Protein AF-A0AAN6GJP5-F1 (afdb_monomer)

Organism: NCBI:txid155126

Structure (mmCIF, N/CA/C/O backbone):
data_AF-A0AAN6GJP5-F1
#
_entry.id   AF-A0AAN6GJP5-F1
#
loop_
_atom_site.group_PDB
_atom_site.id
_atom_site.type_symbol
_atom_site.label_atom_id
_atom_site.label_alt_id
_atom_site.label_comp_id
_atom_site.label_asym_id
_atom_site.label_entity_id
_atom_site.label_seq_id
_atom_site.pdbx_PDB_ins_code
_atom_site.Cartn_x
_atom_site.Cartn_y
_atom_site.Cartn_z
_atom_site.occupancy
_atom_site.B_iso_or_equiv
_atom_site.auth_seq_id
_atom_site.auth_comp_id
_atom_site.auth_asym_id
_atom_site.auth_atom_id
_atom_site.pdbx_PDB_model_num
ATOM 1 N N . MET A 1 1 ? -18.234 -18.655 6.165 1.00 59.72 1 MET A N 1
ATOM 2 C CA . MET A 1 1 ? -17.112 -17.689 6.191 1.00 59.72 1 MET A CA 1
ATOM 3 C C . MET A 1 1 ? -15.738 -18.372 6.176 1.00 59.72 1 MET A C 1
ATOM 5 O O . MET A 1 1 ? -14.953 -17.974 5.324 1.00 59.72 1 MET A O 1
ATOM 9 N N . PRO A 1 2 ? -15.457 -19.417 6.988 1.00 78.31 2 PRO A N 1
ATOM 10 C CA . PRO A 1 2 ? -14.185 -20.152 6.904 1.00 78.31 2 PRO A CA 1
ATOM 11 C C . PRO A 1 2 ? -13.928 -20.758 5.517 1.00 78.31 2 PRO A C 1
ATOM 13 O O . PRO A 1 2 ? -12.847 -20.591 4.977 1.00 78.31 2 PRO A O 1
ATOM 16 N N . ALA A 1 3 ? -14.951 -21.348 4.884 1.00 90.81 3 ALA A N 1
ATOM 17 C CA . ALA A 1 3 ? -14.815 -21.994 3.573 1.00 90.81 3 ALA A CA 1
ATOM 18 C C . ALA A 1 3 ? -14.343 -21.054 2.445 1.00 90.81 3 ALA A C 1
ATOM 20 O O . ALA A 1 3 ? -13.466 -21.427 1.681 1.00 90.81 3 ALA A O 1
ATOM 21 N N . LYS A 1 4 ? -14.870 -19.819 2.364 1.00 93.38 4 LYS A N 1
ATOM 22 C CA . LYS A 1 4 ? -14.433 -18.838 1.350 1.00 93.38 4 LYS A CA 1
ATOM 23 C C . LYS A 1 4 ? -12.980 -18.411 1.560 1.00 93.38 4 LYS A C 1
ATOM 25 O O . LYS A 1 4 ? -12.259 -18.208 0.596 1.00 93.38 4 LYS A O 1
ATOM 30 N N . LEU A 1 5 ? -12.572 -18.261 2.822 1.00 92.94 5 LEU A N 1
ATOM 31 C CA . LEU A 1 5 ? -11.197 -17.902 3.156 1.00 92.94 5 LEU A CA 1
ATOM 32 C C . LEU A 1 5 ? -10.238 -19.049 2.817 1.00 92.94 5 LEU A C 1
ATOM 34 O O . LEU A 1 5 ? -9.189 -18.800 2.241 1.00 92.94 5 LEU A O 1
ATOM 38 N N . LEU A 1 6 ? -10.616 -20.292 3.128 1.00 94.00 6 LEU A N 1
ATOM 39 C CA . LEU A 1 6 ? -9.850 -21.480 2.750 1.00 94.00 6 LEU A CA 1
ATOM 40 C C . LEU A 1 6 ? -9.695 -21.584 1.230 1.00 94.00 6 LEU A C 1
ATOM 42 O O . LEU A 1 6 ? -8.564 -21.679 0.774 1.00 94.00 6 LEU A O 1
ATOM 46 N N . ALA A 1 7 ? -10.793 -21.442 0.479 1.00 95.81 7 ALA A N 1
ATOM 47 C CA . ALA A 1 7 ? -10.771 -21.453 -0.983 1.00 95.81 7 ALA A CA 1
ATOM 48 C C . ALA A 1 7 ? -9.830 -20.381 -1.557 1.00 95.81 7 ALA A C 1
ATOM 50 O O . ALA A 1 7 ? -8.985 -20.699 -2.379 1.00 95.81 7 ALA A O 1
ATOM 51 N N . LEU A 1 8 ? -9.866 -19.144 -1.042 1.00 95.69 8 LEU A N 1
ATOM 52 C CA . LEU A 1 8 ? -8.920 -18.102 -1.463 1.00 95.69 8 LEU A CA 1
ATOM 53 C C . LEU A 1 8 ? -7.455 -18.518 -1.244 1.00 95.69 8 LEU A C 1
ATOM 55 O O . LEU A 1 8 ? -6.590 -18.239 -2.069 1.00 95.69 8 LEU A O 1
ATOM 59 N N . PHE A 1 9 ? -7.145 -19.155 -0.115 1.00 95.88 9 PHE A N 1
ATOM 60 C CA . PHE A 1 9 ? -5.789 -19.638 0.139 1.00 95.88 9 PHE A CA 1
ATOM 61 C C . PHE A 1 9 ? -5.425 -20.857 -0.708 1.00 95.88 9 PHE A C 1
ATOM 63 O O . PHE A 1 9 ? -4.245 -21.044 -0.997 1.00 95.88 9 PHE A O 1
ATOM 70 N N . ASP A 1 10 ? -6.399 -21.672 -1.106 1.00 95.94 10 ASP A N 1
ATOM 71 C CA . ASP A 1 10 ? -6.203 -22.717 -2.107 1.00 95.94 10 ASP A CA 1
ATOM 72 C C . ASP A 1 10 ? -5.834 -22.079 -3.455 1.00 95.94 10 ASP A C 1
ATOM 74 O O . ASP A 1 10 ? -4.791 -22.429 -4.004 1.00 95.94 10 ASP A O 1
ATOM 78 N N . ASP A 1 11 ? -6.577 -21.060 -3.898 1.00 96.25 11 ASP A N 1
ATOM 79 C CA . ASP A 1 11 ? -6.337 -20.331 -5.151 1.00 96.25 11 ASP A CA 1
ATOM 80 C C . ASP A 1 11 ? -4.965 -19.633 -5.170 1.00 96.25 11 ASP A C 1
ATOM 82 O O . ASP A 1 11 ? -4.231 -19.705 -6.155 1.00 96.25 11 ASP A O 1
ATOM 86 N N . ILE A 1 12 ? -4.566 -18.986 -4.066 1.00 95.38 12 ILE A N 1
ATOM 87 C CA . ILE A 1 12 ? -3.240 -18.353 -3.939 1.00 95.38 12 ILE A CA 1
ATOM 88 C C . ILE A 1 12 ? -2.124 -19.399 -4.070 1.00 95.38 12 ILE A C 1
ATOM 90 O O . ILE A 1 12 ? -1.109 -19.145 -4.722 1.00 95.38 12 ILE A O 1
ATOM 94 N N . PHE A 1 13 ? -2.283 -20.569 -3.447 1.00 95.94 13 PHE A N 1
ATOM 95 C CA . PHE A 1 13 ? -1.280 -21.635 -3.508 1.00 95.94 13 PHE A CA 1
ATOM 96 C C . PHE A 1 13 ? -1.244 -22.323 -4.867 1.00 95.94 13 PHE A C 1
ATOM 98 O O . PHE A 1 13 ? -0.153 -22.595 -5.364 1.00 95.94 13 PHE A O 1
ATOM 105 N N . GLN A 1 14 ? -2.402 -22.529 -5.487 1.00 94.75 14 GLN A N 1
ATOM 106 C CA . GLN A 1 14 ? -2.499 -23.006 -6.859 1.00 94.75 14 GLN A CA 1
ATOM 107 C C . GLN A 1 14 ? -1.794 -22.040 -7.818 1.00 94.75 14 GLN A C 1
ATOM 109 O O . GLN A 1 14 ? -0.957 -22.465 -8.606 1.00 94.75 14 GLN A O 1
ATOM 114 N N . PHE A 1 15 ? -2.017 -20.730 -7.681 1.00 94.12 15 PHE A N 1
ATOM 115 C CA . PHE A 1 15 ? -1.326 -19.724 -8.490 1.00 94.12 15 PHE A CA 1
ATOM 116 C C . PHE A 1 15 ? 0.202 -19.776 -8.317 1.00 94.12 15 PHE A C 1
ATOM 118 O O . PHE A 1 15 ? 0.951 -19.632 -9.284 1.00 94.12 15 PHE A O 1
ATOM 125 N N . MET A 1 16 ? 0.693 -19.996 -7.091 1.00 93.75 16 MET A N 1
ATOM 126 C CA . MET A 1 16 ? 2.130 -20.158 -6.842 1.00 93.75 16 MET A CA 1
ATOM 127 C C . MET A 1 16 ? 2.727 -21.401 -7.510 1.00 93.75 16 MET A C 1
ATOM 129 O O . MET A 1 16 ? 3.896 -21.347 -7.899 1.00 93.75 16 MET A O 1
ATOM 133 N N . ASP A 1 17 ? 1.954 -22.480 -7.622 1.00 92.44 17 ASP A N 1
ATOM 134 C CA . ASP A 1 17 ? 2.351 -23.739 -8.260 1.00 92.44 17 ASP A CA 1
ATOM 135 C C . ASP A 1 17 ? 2.314 -23.646 -9.794 1.00 92.44 17 ASP A C 1
ATOM 137 O O . ASP A 1 17 ? 3.251 -24.068 -10.469 1.00 92.44 17 ASP A O 1
ATOM 141 N N . GLU A 1 18 ? 1.284 -23.001 -10.349 1.00 89.88 18 GLU A N 1
ATOM 142 C CA . GLU A 1 18 ? 1.106 -22.795 -11.793 1.00 89.88 18 GLU A CA 1
ATOM 143 C C . GLU A 1 18 ? 2.075 -21.748 -12.370 1.00 89.88 18 GLU A C 1
ATOM 145 O O . GLU A 1 18 ? 2.460 -21.810 -13.542 1.00 89.88 18 GLU A O 1
ATOM 150 N N . HIS A 1 19 ? 2.516 -20.787 -11.549 1.00 89.38 19 HIS A N 1
ATOM 151 C CA . HIS A 1 19 ? 3.366 -19.675 -11.982 1.00 89.38 19 HIS A CA 1
ATOM 152 C C . HIS A 1 19 ? 4.669 -19.527 -11.181 1.00 89.38 19 HIS A C 1
ATOM 154 O O . HIS A 1 19 ? 5.009 -18.424 -10.731 1.00 89.38 19 HIS A O 1
ATOM 160 N N . PRO A 1 20 ? 5.492 -20.581 -11.064 1.00 88.44 20 PRO A N 1
ATOM 161 C CA . PRO A 1 20 ? 6.564 -20.612 -10.081 1.00 88.44 20 PRO A CA 1
ATOM 162 C C . PRO A 1 20 ? 7.721 -19.663 -10.416 1.00 88.44 20 PRO A C 1
ATOM 164 O O . PRO A 1 20 ? 8.438 -19.183 -9.537 1.00 88.44 20 PRO A O 1
ATOM 167 N N . ALA A 1 21 ? 7.913 -19.344 -11.699 1.00 82.75 21 ALA A N 1
ATOM 168 C CA . ALA A 1 21 ? 8.856 -18.312 -12.119 1.00 82.75 21 ALA A CA 1
ATOM 169 C C . ALA A 1 21 ? 8.413 -16.915 -11.654 1.00 82.75 21 ALA A C 1
ATOM 171 O O . ALA A 1 21 ? 9.253 -16.124 -11.226 1.00 82.75 21 ALA A O 1
ATOM 172 N N . LEU A 1 22 ? 7.112 -16.618 -11.713 1.00 80.75 22 LEU A N 1
ATOM 173 C CA . LEU A 1 22 ? 6.555 -15.296 -11.405 1.00 80.75 22 LEU A CA 1
ATOM 174 C C . LEU A 1 22 ? 6.496 -15.038 -9.899 1.00 80.75 22 LEU A C 1
ATOM 176 O O . LEU A 1 22 ? 6.714 -13.914 -9.453 1.00 80.75 22 LEU A O 1
ATOM 180 N N . THR A 1 23 ? 6.246 -16.083 -9.115 1.00 86.88 23 THR A N 1
ATOM 181 C CA . THR A 1 23 ? 6.128 -16.017 -7.652 1.00 86.88 23 THR A CA 1
ATOM 182 C C . THR A 1 23 ? 7.463 -16.226 -6.936 1.00 86.88 23 THR A C 1
ATOM 184 O O . THR A 1 23 ? 7.602 -15.877 -5.764 1.00 86.88 23 THR A O 1
ATOM 187 N N . GLY A 1 24 ? 8.489 -16.704 -7.650 1.00 87.06 24 GLY A N 1
ATOM 188 C CA . GLY A 1 24 ? 9.811 -16.991 -7.087 1.00 87.06 24 GLY A CA 1
ATOM 189 C C . GLY A 1 24 ? 9.894 -18.353 -6.396 1.00 87.06 24 GLY A C 1
ATOM 190 O O . GLY A 1 24 ? 10.769 -18.555 -5.561 1.00 87.06 24 GLY A O 1
ATOM 191 N N . THR A 1 25 ? 9.004 -19.283 -6.742 1.00 90.06 25 THR A N 1
ATOM 192 C CA . THR A 1 25 ? 8.899 -20.627 -6.154 1.00 90.06 25 THR A CA 1
ATOM 193 C C . THR A 1 25 ? 9.486 -21.726 -7.045 1.00 90.06 25 THR A C 1
ATOM 195 O O . THR A 1 25 ? 9.475 -22.885 -6.658 1.00 90.06 25 THR A O 1
ATOM 198 N N . THR A 1 26 ? 10.108 -21.400 -8.192 1.00 88.19 26 THR A N 1
ATOM 199 C CA . THR A 1 26 ? 10.718 -22.390 -9.123 1.00 88.19 26 THR A CA 1
ATOM 200 C C . THR A 1 26 ? 11.633 -23.411 -8.449 1.00 88.19 26 THR A C 1
ATOM 202 O O . THR A 1 26 ? 11.820 -24.511 -8.956 1.00 88.19 26 THR A O 1
ATOM 205 N N . ARG A 1 27 ? 12.263 -23.028 -7.338 1.00 85.94 27 ARG A N 1
ATOM 206 C CA . ARG A 1 27 ? 13.259 -23.842 -6.626 1.00 85.94 27 ARG A CA 1
ATOM 207 C C . ARG A 1 27 ? 12.909 -24.005 -5.149 1.00 85.94 27 ARG A C 1
ATOM 209 O O . ARG A 1 27 ? 13.758 -24.420 -4.369 1.00 85.94 27 ARG A O 1
ATOM 216 N N . ILE A 1 28 ? 11.691 -23.623 -4.764 1.00 87.12 28 ILE A N 1
ATOM 217 C CA . ILE A 1 28 ? 11.221 -23.654 -3.386 1.00 87.12 28 ILE A CA 1
ATOM 218 C C . ILE A 1 28 ? 9.914 -24.431 -3.367 1.00 87.12 28 ILE A C 1
ATOM 220 O O . ILE A 1 28 ? 8.922 -24.001 -3.947 1.00 87.12 28 ILE A O 1
ATOM 224 N N . GLN A 1 29 ? 9.915 -25.568 -2.680 1.00 86.75 29 GLN A N 1
ATOM 225 C CA . GLN A 1 29 ? 8.700 -26.344 -2.488 1.00 86.75 29 GLN A CA 1
ATOM 226 C C . GLN A 1 29 ? 7.741 -25.589 -1.560 1.00 86.75 29 GLN A C 1
ATOM 228 O O . GLN A 1 29 ? 8.137 -25.130 -0.487 1.00 86.75 29 GLN A O 1
ATOM 233 N N . LEU A 1 30 ? 6.479 -25.467 -1.974 1.00 91.25 30 LEU A N 1
ATOM 234 C CA . LEU A 1 30 ? 5.422 -24.889 -1.148 1.00 91.25 30 LEU A CA 1
ATOM 235 C C . LEU A 1 30 ? 5.135 -25.821 0.033 1.00 91.25 30 LEU A C 1
ATOM 237 O O . LEU A 1 30 ? 4.726 -26.965 -0.166 1.00 91.25 30 LEU A O 1
ATOM 241 N N . SER A 1 31 ? 5.354 -25.344 1.258 1.00 92.75 31 SER A N 1
ATOM 242 C CA . SER A 1 31 ? 5.124 -26.152 2.456 1.00 92.75 31 SER A CA 1
ATOM 243 C C . SER A 1 31 ? 3.675 -26.026 2.958 1.00 92.75 31 SER A C 1
ATOM 245 O O . SER A 1 31 ? 3.106 -24.925 2.948 1.00 92.75 31 SER A O 1
ATOM 247 N N . PRO A 1 32 ? 3.046 -27.118 3.434 1.00 93.62 32 PRO A N 1
ATOM 248 C CA . PRO A 1 32 ? 1.751 -27.048 4.113 1.00 93.62 32 PRO A CA 1
ATOM 249 C C . PRO A 1 32 ? 1.775 -26.121 5.337 1.00 93.62 32 PRO A C 1
ATOM 251 O O . PRO A 1 32 ? 0.792 -25.436 5.621 1.00 93.62 32 PRO A O 1
ATOM 254 N N . GLU A 1 33 ? 2.912 -26.044 6.032 1.00 94.62 33 GLU A N 1
ATOM 255 C CA . GLU A 1 33 ? 3.121 -25.170 7.187 1.00 94.62 33 GLU A CA 1
ATOM 256 C C . GLU A 1 33 ? 3.047 -23.690 6.802 1.00 94.62 33 GLU A C 1
ATOM 258 O O . GLU A 1 33 ? 2.526 -22.881 7.573 1.00 94.62 33 GLU A O 1
ATOM 263 N N . LEU A 1 34 ? 3.518 -23.320 5.605 1.00 94.75 34 LEU A N 1
ATOM 264 C CA . LEU A 1 34 ? 3.405 -21.955 5.096 1.00 94.75 34 LEU A CA 1
ATOM 265 C C . LEU A 1 34 ? 1.939 -21.581 4.914 1.00 94.75 34 LEU A C 1
ATOM 267 O O . LEU A 1 34 ? 1.503 -20.533 5.393 1.00 94.75 34 LEU A O 1
ATOM 271 N N . LYS A 1 35 ? 1.170 -22.466 4.273 1.00 94.38 35 LYS A N 1
ATOM 272 C CA . LYS A 1 35 ? -0.266 -22.272 4.065 1.00 94.38 35 LYS A CA 1
ATOM 273 C C . LYS A 1 35 ? -0.992 -22.117 5.391 1.00 94.38 35 LYS A C 1
ATOM 275 O O . LYS A 1 35 ? -1.716 -21.141 5.574 1.00 94.38 35 LYS A O 1
ATOM 280 N N . ALA A 1 36 ? -0.731 -23.023 6.332 1.00 93.12 36 ALA A N 1
ATOM 281 C CA . ALA A 1 36 ? -1.318 -22.992 7.663 1.00 93.12 36 ALA A CA 1
ATOM 282 C C . ALA A 1 36 ? -0.950 -21.711 8.431 1.00 93.12 36 ALA A C 1
ATOM 284 O O . ALA A 1 36 ? -1.814 -21.114 9.068 1.00 93.12 36 ALA A O 1
ATOM 285 N N . SER A 1 37 ? 0.301 -21.246 8.341 1.00 92.12 37 SER A N 1
ATOM 286 C CA . SER A 1 37 ? 0.759 -20.015 8.999 1.00 92.12 37 SER A CA 1
ATOM 287 C C . SER A 1 37 ? 0.071 -18.770 8.433 1.00 92.12 37 SER A C 1
ATOM 289 O O . SER A 1 37 ? -0.484 -17.972 9.194 1.00 92.12 37 SER A O 1
ATOM 291 N N . ILE A 1 38 ? 0.041 -18.622 7.100 1.00 92.81 38 ILE A N 1
ATOM 292 C CA . ILE A 1 38 ? -0.626 -17.493 6.435 1.00 92.81 38 ILE A CA 1
ATOM 293 C C . ILE A 1 38 ? -2.132 -17.516 6.743 1.00 92.81 38 ILE A C 1
ATOM 295 O O . ILE A 1 38 ? -2.700 -16.483 7.098 1.00 92.81 38 ILE A O 1
ATOM 299 N N . GLN A 1 39 ? -2.768 -18.690 6.688 1.00 92.50 39 GLN A N 1
ATOM 300 C CA . GLN A 1 39 ? -4.176 -18.867 7.051 1.00 92.50 39 GLN A CA 1
ATOM 301 C C . GLN A 1 39 ? -4.449 -18.487 8.509 1.00 92.50 39 GLN A C 1
ATOM 303 O O . GLN A 1 39 ? -5.405 -17.761 8.789 1.00 92.50 39 GLN A O 1
ATOM 308 N N . ALA A 1 40 ? -3.613 -18.945 9.443 1.00 89.94 40 ALA A N 1
ATOM 309 C CA . ALA A 1 40 ? -3.797 -18.710 10.869 1.00 89.94 40 ALA A CA 1
ATOM 310 C C . ALA A 1 40 ? -3.763 -17.216 11.213 1.00 89.94 40 ALA A C 1
ATOM 312 O O . ALA A 1 40 ? -4.643 -16.741 11.927 1.00 89.94 40 ALA A O 1
ATOM 313 N N . GLN A 1 41 ? -2.802 -16.460 10.671 1.00 91.38 41 GLN A N 1
ATOM 314 C CA . GLN A 1 41 ? -2.712 -15.018 10.934 1.00 91.38 41 GLN A CA 1
ATOM 315 C C . GLN A 1 41 ? -3.752 -14.187 10.170 1.00 91.38 41 GLN A C 1
ATOM 317 O O . GLN A 1 41 ? -4.123 -13.113 10.631 1.00 91.38 41 GLN A O 1
ATOM 322 N N . ALA A 1 42 ? -4.255 -14.675 9.034 1.00 91.94 42 ALA A N 1
ATOM 323 C CA . ALA A 1 42 ? -5.324 -14.019 8.279 1.00 91.94 42 ALA A CA 1
ATOM 324 C C . ALA A 1 42 ? -6.727 -14.287 8.854 1.00 91.94 42 ALA A C 1
ATOM 326 O O . ALA A 1 42 ? -7.708 -13.639 8.474 1.00 91.94 42 ALA A O 1
ATOM 327 N N . THR A 1 43 ? -6.846 -15.258 9.762 1.00 84.00 43 THR A N 1
ATOM 328 C CA . THR A 1 43 ? -8.119 -15.627 10.381 1.00 84.00 43 THR A CA 1
ATOM 329 C C . THR A 1 43 ? -8.558 -14.582 11.411 1.00 84.00 43 THR A C 1
ATOM 331 O O . THR A 1 43 ? -7.758 -13.922 12.070 1.00 84.00 43 THR A O 1
ATOM 334 N N . ARG A 1 44 ? -9.876 -14.385 11.504 1.00 68.94 44 ARG A N 1
ATOM 335 C CA . ARG A 1 44 ? -10.496 -13.229 12.154 1.00 68.94 44 ARG A CA 1
ATOM 336 C C . ARG A 1 44 ? -10.463 -13.287 13.677 1.00 68.94 44 ARG A C 1
ATOM 338 O O . ARG A 1 44 ? -10.983 -14.232 14.262 1.00 68.94 44 ARG A O 1
ATOM 345 N N . ALA A 1 45 ? -10.068 -12.177 14.291 1.00 75.12 45 ALA A N 1
ATOM 346 C CA . ALA A 1 45 ? -10.666 -11.739 15.546 1.00 75.12 45 ALA A CA 1
ATOM 347 C C . ALA A 1 45 ? -11.945 -10.959 15.210 1.00 75.12 45 ALA A C 1
ATOM 349 O O . ALA A 1 45 ? -11.890 -9.960 14.488 1.00 75.12 45 ALA A O 1
ATOM 350 N N . MET A 1 46 ? -13.102 -11.438 15.668 1.00 84.44 46 MET A N 1
ATOM 351 C CA . MET A 1 46 ? -14.384 -10.766 15.440 1.00 84.44 46 MET A CA 1
ATOM 352 C C . MET A 1 46 ? -14.924 -10.192 16.741 1.00 84.44 46 MET A C 1
ATOM 354 O O . MET A 1 46 ? -14.851 -10.828 17.788 1.00 84.44 46 MET A O 1
ATOM 358 N N . MET A 1 47 ? -15.528 -9.017 16.638 1.00 82.81 47 MET A N 1
ATOM 359 C CA . MET A 1 47 ? -16.330 -8.396 17.680 1.00 82.81 47 MET A CA 1
ATOM 360 C C . MET A 1 47 ? -17.717 -8.163 17.094 1.00 82.81 47 MET A C 1
ATOM 362 O O . MET A 1 47 ? -17.831 -7.559 16.029 1.00 82.81 47 MET A O 1
ATOM 366 N N . SER A 1 48 ? -18.751 -8.733 17.714 1.00 84.44 48 SER A N 1
ATOM 367 C CA . SER A 1 48 ? -20.142 -8.627 17.238 1.00 84.44 48 SER A CA 1
ATOM 368 C C . SER A 1 48 ? -20.298 -8.991 15.751 1.00 84.44 48 SER A C 1
ATOM 370 O O . SER A 1 48 ? -20.941 -8.297 14.968 1.00 84.44 48 SER A O 1
ATOM 372 N N . GLY A 1 49 ? -19.616 -10.067 15.331 1.00 86.06 49 GLY A N 1
ATOM 373 C CA . GLY A 1 49 ? -19.608 -10.559 13.946 1.00 86.06 49 GLY A CA 1
ATOM 374 C C . GLY A 1 49 ? -18.797 -9.722 12.943 1.00 86.06 49 GLY A C 1
ATOM 375 O O . GLY A 1 49 ? -18.712 -10.095 11.773 1.00 86.06 49 GLY A O 1
ATOM 376 N N . LYS A 1 50 ? -18.171 -8.620 13.374 1.00 87.94 50 LYS A N 1
ATOM 377 C CA . LYS A 1 50 ? -17.422 -7.683 12.525 1.00 87.94 50 LYS A CA 1
ATOM 378 C C . LYS A 1 50 ? -15.923 -7.738 12.842 1.00 87.94 50 LYS A C 1
ATOM 380 O O . LYS A 1 50 ? -15.514 -7.923 13.986 1.00 87.94 50 LYS A O 1
ATOM 385 N N . VAL A 1 51 ? -15.083 -7.561 11.824 1.00 92.44 51 VAL A N 1
ATOM 386 C CA . VAL A 1 51 ? -13.636 -7.356 12.004 1.00 92.44 51 VAL A CA 1
ATOM 387 C C . VAL A 1 51 ? -13.397 -5.860 12.133 1.00 92.44 51 VAL A C 1
ATOM 389 O O . VAL A 1 51 ? -13.655 -5.115 11.190 1.00 92.44 51 VAL A O 1
ATOM 392 N N . LEU A 1 52 ? -12.924 -5.405 13.291 1.00 93.62 52 LEU A N 1
ATOM 393 C CA . LEU A 1 52 ? -12.713 -3.976 13.526 1.00 93.62 52 LEU A CA 1
ATOM 394 C C . LEU A 1 52 ? -11.466 -3.449 12.818 1.00 93.62 52 LEU A C 1
ATOM 396 O O . LEU A 1 52 ? -11.565 -2.510 12.033 1.00 93.62 52 LEU A O 1
ATOM 400 N N . LEU A 1 53 ? -10.314 -4.069 13.074 1.00 95.06 53 LEU A N 1
ATOM 401 C CA . LEU A 1 53 ? -9.018 -3.636 12.562 1.00 95.06 53 LEU A CA 1
ATOM 402 C C . LEU A 1 53 ? -8.258 -4.825 11.974 1.00 95.06 53 LEU A C 1
ATOM 404 O O . LEU A 1 53 ? -8.005 -5.801 12.675 1.00 95.06 53 LEU A O 1
ATOM 408 N N . ALA A 1 54 ? -7.861 -4.713 10.709 1.00 96.00 54 ALA A N 1
ATOM 409 C CA . ALA A 1 54 ? -6.925 -5.623 10.056 1.00 96.00 54 ALA A CA 1
ATOM 410 C C . ALA A 1 54 ? -5.617 -4.898 9.703 1.00 96.00 54 ALA A C 1
ATOM 412 O O . ALA A 1 54 ? -5.593 -3.680 9.505 1.00 96.00 54 ALA A O 1
ATOM 413 N N . LEU A 1 55 ? -4.522 -5.648 9.608 1.00 95.94 55 LEU A N 1
ATOM 414 C CA . LEU A 1 55 ? -3.212 -5.134 9.223 1.00 95.94 55 LEU A CA 1
ATOM 415 C C . LEU A 1 55 ? -2.774 -5.748 7.898 1.00 95.94 55 LEU A C 1
ATOM 417 O O . LEU A 1 55 ? -2.912 -6.948 7.670 1.00 95.94 55 LEU A O 1
ATOM 421 N N . LEU A 1 56 ? -2.232 -4.901 7.029 1.00 96.50 56 LEU A N 1
ATOM 422 C CA . LEU A 1 56 ? -1.780 -5.290 5.702 1.00 96.50 56 LEU A CA 1
ATOM 423 C C . LEU A 1 56 ? -0.273 -5.064 5.574 1.00 96.50 56 LEU A C 1
ATOM 425 O O . LEU A 1 56 ? 0.191 -3.921 5.487 1.00 96.50 56 LEU A O 1
ATOM 429 N N . GLY A 1 57 ? 0.488 -6.153 5.550 1.00 95.19 57 GLY A N 1
ATOM 430 C CA . GLY A 1 57 ? 1.912 -6.160 5.246 1.00 95.19 57 GLY A CA 1
ATOM 431 C C . GLY A 1 57 ? 2.189 -6.053 3.746 1.00 95.19 57 GLY A C 1
ATOM 432 O O . GLY A 1 57 ? 1.298 -6.195 2.905 1.00 95.19 57 GLY A O 1
ATOM 433 N N . LYS A 1 58 ? 3.435 -5.720 3.393 1.00 93.50 58 LYS A N 1
ATOM 434 C CA . LYS A 1 58 ? 3.841 -5.563 1.989 1.00 93.50 58 LYS A CA 1
ATOM 435 C C . LYS A 1 58 ? 4.078 -6.914 1.330 1.00 93.50 58 LYS A C 1
ATOM 437 O O . LYS A 1 58 ? 3.578 -7.146 0.235 1.00 93.50 58 LYS A O 1
ATOM 442 N N . ASN A 1 59 ? 4.927 -7.726 1.940 1.00 92.00 59 ASN A N 1
ATOM 443 C CA . ASN A 1 59 ? 5.381 -8.980 1.384 1.00 92.00 59 ASN A CA 1
ATOM 444 C C . ASN A 1 59 ? 5.908 -9.883 2.487 1.00 92.00 59 ASN A C 1
ATOM 446 O O . ASN A 1 59 ? 6.579 -9.409 3.413 1.00 92.00 59 ASN A O 1
ATOM 450 N N . ILE A 1 60 ? 5.711 -11.182 2.295 1.00 91.56 60 ILE A N 1
ATOM 451 C CA . ILE A 1 60 ? 6.412 -12.181 3.084 1.00 91.56 60 ILE A CA 1
ATOM 452 C C . ILE A 1 60 ? 7.915 -12.085 2.802 1.00 91.56 60 ILE A C 1
ATOM 454 O O . ILE A 1 60 ? 8.354 -11.799 1.681 1.00 91.56 60 ILE A O 1
ATOM 458 N N . THR A 1 61 ? 8.735 -12.258 3.836 1.00 89.50 61 THR A N 1
ATOM 459 C CA . THR A 1 61 ? 10.186 -12.335 3.644 1.00 89.50 61 THR A CA 1
ATOM 460 C C . THR A 1 61 ? 10.557 -13.732 3.173 1.00 89.50 61 THR A C 1
ATOM 462 O O . THR A 1 61 ? 9.869 -14.688 3.511 1.00 89.50 61 THR A O 1
ATOM 465 N N . LEU A 1 62 ? 11.662 -13.891 2.439 1.00 89.50 62 LEU A N 1
ATOM 466 C CA . LEU A 1 62 ? 12.099 -15.237 2.067 1.00 89.50 62 LEU A CA 1
ATOM 467 C C . LEU A 1 62 ? 12.361 -16.115 3.305 1.00 89.50 62 LEU A C 1
ATOM 469 O O . LEU A 1 62 ? 12.055 -17.301 3.290 1.00 89.50 62 LEU A O 1
ATOM 473 N N . GLU A 1 63 ? 12.897 -15.534 4.379 1.00 90.06 63 GLU A N 1
ATOM 474 C CA . GLU A 1 63 ? 13.110 -16.239 5.647 1.00 90.06 63 GLU A CA 1
ATOM 475 C C . GLU A 1 63 ? 11.791 -16.788 6.210 1.00 90.06 63 GLU A C 1
ATOM 477 O O . GLU A 1 63 ? 11.719 -17.965 6.539 1.00 90.06 63 GLU A O 1
ATOM 482 N N . ASP A 1 64 ? 10.738 -15.965 6.254 1.00 90.56 64 ASP A N 1
ATOM 483 C CA . ASP A 1 64 ? 9.411 -16.394 6.719 1.00 90.56 64 ASP A CA 1
ATOM 484 C C . ASP A 1 64 ? 8.708 -17.317 5.715 1.00 90.56 64 ASP A C 1
ATOM 486 O O . ASP A 1 64 ? 7.857 -18.105 6.103 1.00 90.56 64 ASP A O 1
ATOM 490 N N . PHE A 1 65 ? 9.053 -17.244 4.430 1.00 93.31 65 PHE A N 1
ATOM 491 C CA . PHE A 1 65 ? 8.528 -18.154 3.416 1.00 93.31 65 PHE A CA 1
ATOM 492 C C . PHE A 1 65 ? 9.113 -19.565 3.577 1.00 93.31 65 PHE A C 1
ATOM 494 O O . PHE A 1 65 ? 8.385 -20.551 3.522 1.00 93.31 65 PHE A O 1
ATOM 501 N N . LEU A 1 66 ? 10.427 -19.660 3.811 1.00 92.50 66 LEU A N 1
ATOM 502 C CA . LEU A 1 66 ? 11.145 -20.925 4.017 1.00 92.50 66 LEU A CA 1
ATOM 503 C C . LEU A 1 66 ? 10.949 -21.498 5.424 1.00 92.50 66 LEU A C 1
ATOM 505 O O . LEU A 1 66 ? 11.038 -22.706 5.628 1.00 92.50 66 LEU A O 1
ATOM 509 N N . SER A 1 67 ? 10.734 -20.638 6.414 1.00 92.69 67 SER A N 1
ATOM 510 C CA . SER A 1 67 ? 10.501 -21.008 7.808 1.00 92.69 67 SER A CA 1
ATOM 511 C C . SER A 1 67 ? 9.289 -20.236 8.329 1.00 92.69 67 SER A C 1
ATOM 513 O O . SER A 1 67 ? 9.457 -19.192 8.965 1.00 92.69 67 SER A O 1
ATOM 515 N N . PRO A 1 68 ? 8.069 -20.732 8.045 1.00 91.62 68 PRO A N 1
ATOM 516 C CA . PRO A 1 68 ? 6.820 -20.054 8.374 1.00 91.62 68 PRO A CA 1
ATOM 517 C C . PRO A 1 68 ? 6.708 -19.686 9.849 1.00 91.62 68 PRO A C 1
ATOM 519 O O . PRO A 1 68 ? 6.764 -20.536 10.737 1.00 91.62 68 PRO A O 1
ATOM 522 N N . ARG A 1 69 ? 6.517 -18.390 10.106 1.00 89.75 69 ARG A N 1
ATOM 523 C CA . ARG A 1 69 ? 6.276 -17.817 11.435 1.00 89.75 69 ARG A CA 1
ATOM 524 C C . ARG A 1 69 ? 5.129 -16.821 11.354 1.00 89.75 69 ARG A C 1
ATOM 526 O O . ARG A 1 69 ? 4.959 -16.152 10.337 1.00 89.75 69 ARG A O 1
ATOM 533 N N . LEU A 1 70 ? 4.380 -16.684 12.445 1.00 89.44 70 LEU A N 1
ATOM 534 C CA . LEU A 1 70 ? 3.349 -15.653 12.547 1.00 89.44 70 LEU A CA 1
ATOM 535 C C . LEU A 1 70 ? 4.008 -14.274 12.590 1.00 89.44 70 LEU A C 1
ATOM 537 O O . LEU A 1 70 ? 4.957 -14.063 13.351 1.00 89.44 70 LEU A O 1
ATOM 541 N N . PHE A 1 71 ? 3.469 -13.318 11.835 1.00 89.19 71 PHE A N 1
ATOM 542 C CA . PHE A 1 71 ? 3.991 -11.954 11.791 1.00 89.19 71 PHE A CA 1
ATOM 543 C C . PHE A 1 71 ? 4.009 -11.304 13.186 1.00 89.19 71 PHE A C 1
ATOM 545 O O . PHE A 1 71 ? 5.026 -10.762 13.613 1.00 89.19 71 PHE A O 1
ATOM 552 N N . PHE A 1 72 ? 2.914 -11.417 13.942 1.00 85.38 72 PHE A N 1
ATOM 553 C CA . PHE A 1 72 ? 2.801 -10.888 15.306 1.00 85.38 72 PHE A CA 1
ATOM 554 C C . PHE A 1 72 ? 3.303 -11.868 16.362 1.00 85.38 72 PHE A C 1
ATOM 556 O O . PHE A 1 72 ? 2.531 -12.397 17.157 1.00 85.38 72 PHE A O 1
ATOM 563 N N . SER A 1 73 ? 4.602 -12.108 16.407 1.00 83.06 73 SER A N 1
ATOM 564 C CA . SER A 1 73 ? 5.181 -12.961 17.438 1.00 83.06 73 SER A CA 1
ATOM 565 C C . SER A 1 73 ? 6.471 -12.380 17.988 1.00 83.06 73 SER A C 1
ATOM 567 O O . SER A 1 73 ? 7.159 -11.597 17.334 1.00 83.06 73 SER A O 1
ATOM 569 N N . GLU A 1 74 ? 6.801 -12.777 19.215 1.00 79.69 74 GLU A N 1
ATOM 570 C CA . GLU A 1 74 ? 8.062 -12.403 19.850 1.00 79.69 74 GLU A CA 1
ATOM 571 C C . GLU A 1 74 ? 9.264 -12.917 19.043 1.00 79.69 74 GLU A C 1
ATOM 573 O O . GLU A 1 74 ? 10.246 -12.201 18.877 1.00 79.69 74 GLU A O 1
ATOM 578 N N . SER A 1 75 ? 9.140 -14.104 18.447 1.00 82.38 75 SER A N 1
ATOM 579 C CA . SER A 1 75 ? 10.100 -14.702 17.513 1.00 82.38 75 SER A CA 1
ATOM 580 C C . SER A 1 75 ? 9.796 -14.411 16.037 1.00 82.38 75 SER A C 1
ATOM 582 O O . SER A 1 75 ? 10.346 -15.071 15.153 1.00 82.38 75 SER A O 1
ATOM 584 N N . GLY A 1 76 ? 8.909 -13.454 15.758 1.00 80.56 76 GLY A N 1
ATOM 585 C CA . GLY A 1 76 ? 8.481 -13.115 14.407 1.00 80.56 76 GLY A CA 1
ATOM 586 C C . GLY A 1 76 ? 9.576 -12.428 13.604 1.00 80.56 76 GLY A C 1
ATOM 587 O O . GLY A 1 76 ? 10.658 -12.107 14.101 1.00 80.56 76 GLY A O 1
ATOM 588 N N . SER A 1 77 ? 9.274 -12.143 12.338 1.00 85.88 77 SER A N 1
ATOM 589 C CA . SER A 1 77 ? 10.162 -11.340 11.496 1.00 85.88 77 SER A CA 1
ATOM 590 C C . SER A 1 77 ? 10.525 -10.029 12.201 1.00 85.88 77 SER A C 1
ATOM 592 O O . SER A 1 77 ? 9.710 -9.467 12.925 1.00 85.88 77 SER A O 1
ATOM 594 N N . ARG A 1 78 ? 11.713 -9.458 11.966 1.00 85.81 78 ARG A N 1
ATOM 595 C CA . ARG A 1 78 ? 12.101 -8.191 12.633 1.00 85.81 78 ARG A CA 1
ATOM 596 C C . ARG A 1 78 ? 11.083 -7.050 12.440 1.00 85.81 78 ARG A C 1
ATOM 598 O O . ARG A 1 78 ? 10.937 -6.204 13.314 1.00 85.81 78 ARG A O 1
ATOM 605 N N . ALA A 1 79 ? 10.360 -7.042 11.318 1.00 89.31 79 ALA A N 1
ATOM 606 C CA . ALA A 1 79 ? 9.269 -6.096 11.080 1.00 89.31 79 ALA A CA 1
ATOM 607 C C . ALA A 1 79 ? 8.045 -6.400 11.966 1.00 89.31 79 ALA A C 1
ATOM 609 O O . ALA A 1 79 ? 7.484 -5.493 12.579 1.00 89.31 79 ALA A O 1
ATOM 610 N N . GLY A 1 80 ? 7.671 -7.676 12.050 1.00 89.81 80 GLY A N 1
ATOM 611 C CA . GLY A 1 80 ? 6.595 -8.166 12.901 1.00 89.81 80 GLY A CA 1
ATOM 612 C C . GLY A 1 80 ? 6.877 -7.992 14.392 1.00 89.81 80 GLY A C 1
ATOM 613 O O . GLY A 1 80 ? 6.036 -7.459 15.110 1.00 89.81 80 GLY A O 1
ATOM 614 N N . HIS A 1 81 ? 8.094 -8.305 14.838 1.00 88.38 81 HIS A N 1
ATOM 615 C CA . HIS A 1 81 ? 8.561 -8.106 16.210 1.00 88.38 81 HIS A CA 1
ATOM 616 C C . HIS A 1 81 ? 8.524 -6.630 16.632 1.00 88.38 81 HIS A C 1
ATOM 618 O O . HIS A 1 81 ? 8.094 -6.308 17.742 1.00 88.38 81 HIS A O 1
ATOM 624 N N . LEU A 1 82 ? 8.927 -5.705 15.749 1.00 90.00 82 LEU A N 1
ATOM 625 C CA . LEU A 1 82 ? 8.817 -4.273 16.034 1.00 90.00 82 LEU A CA 1
ATOM 626 C C . LEU A 1 82 ? 7.354 -3.870 16.240 1.00 90.00 82 LEU A C 1
ATOM 628 O O . LEU A 1 82 ? 7.035 -3.216 17.230 1.00 90.00 82 LEU A O 1
ATOM 632 N N . LEU A 1 83 ? 6.460 -4.270 15.332 1.00 90.12 83 LEU A N 1
ATOM 633 C CA . LEU A 1 83 ? 5.049 -3.907 15.448 1.00 90.12 83 LEU A CA 1
ATOM 634 C C . LEU A 1 83 ? 4.387 -4.560 16.670 1.00 90.12 83 LEU A C 1
ATOM 636 O O . LEU A 1 83 ? 3.642 -3.895 17.385 1.00 90.12 83 LEU A O 1
ATOM 640 N N . TYR A 1 84 ? 4.733 -5.813 16.968 1.00 89.38 84 TYR A N 1
ATOM 641 C CA . TYR A 1 84 ? 4.369 -6.508 18.203 1.00 89.38 84 TYR A CA 1
ATOM 642 C C . TYR A 1 84 ? 4.803 -5.718 19.445 1.00 89.38 84 TYR A C 1
ATOM 644 O O . TYR A 1 84 ? 3.993 -5.472 20.338 1.00 89.38 84 TYR A O 1
ATOM 652 N N . THR A 1 85 ? 6.047 -5.236 19.471 1.00 88.12 85 THR A N 1
ATOM 653 C CA . THR A 1 85 ? 6.579 -4.427 20.577 1.00 88.12 85 THR A CA 1
ATOM 654 C C . THR A 1 85 ? 5.818 -3.110 20.729 1.00 88.12 85 THR A C 1
ATOM 656 O O . THR A 1 85 ? 5.490 -2.719 21.848 1.00 88.12 85 THR A O 1
ATOM 659 N N . LEU A 1 86 ? 5.492 -2.427 19.625 1.00 89.81 86 LEU A N 1
ATOM 660 C CA . LEU A 1 86 ? 4.696 -1.194 19.664 1.00 89.81 86 LEU A CA 1
ATOM 661 C C . LEU A 1 86 ? 3.288 -1.448 20.222 1.00 89.81 86 LEU A C 1
ATOM 663 O O . LEU A 1 86 ? 2.823 -0.676 21.058 1.00 89.81 86 LEU A O 1
ATOM 667 N N . ILE A 1 87 ? 2.643 -2.552 19.834 1.00 88.88 87 ILE A N 1
ATOM 668 C CA . ILE A 1 87 ? 1.345 -2.961 20.393 1.00 88.88 87 ILE A CA 1
ATOM 669 C C . ILE A 1 87 ? 1.467 -3.217 21.901 1.00 88.88 87 ILE A C 1
ATOM 671 O O . ILE A 1 87 ? 0.659 -2.707 22.674 1.00 88.88 87 ILE A O 1
ATOM 675 N N . GLN A 1 88 ? 2.503 -3.933 22.347 1.00 86.19 88 GLN A N 1
ATOM 676 C CA . GLN A 1 88 ? 2.742 -4.164 23.775 1.00 86.19 88 GLN A CA 1
ATOM 677 C C . GLN A 1 88 ? 3.024 -2.873 24.555 1.00 86.19 88 GLN A C 1
ATOM 679 O O . GLN A 1 88 ? 2.667 -2.766 25.727 1.00 86.19 88 GLN A O 1
ATOM 684 N N . VAL A 1 89 ? 3.697 -1.888 23.951 1.00 87.25 89 VAL A N 1
ATOM 685 C CA . VAL A 1 89 ? 3.885 -0.561 24.563 1.00 87.25 89 VAL A CA 1
ATOM 686 C C . VAL A 1 89 ? 2.537 0.118 24.780 1.00 87.25 89 VAL A C 1
ATOM 688 O O . VAL A 1 89 ? 2.275 0.561 25.896 1.00 87.25 89 VAL A O 1
ATOM 691 N N . LEU A 1 90 ? 1.678 0.156 23.757 1.00 87.75 90 LEU A N 1
ATOM 692 C CA . LEU A 1 90 ? 0.346 0.755 23.879 1.00 87.75 90 LEU A CA 1
ATOM 693 C C . LEU A 1 90 ? -0.482 0.058 24.944 1.00 87.75 90 LEU A C 1
ATOM 695 O O . LEU A 1 90 ? -1.026 0.701 25.830 1.00 87.75 90 LEU A O 1
ATOM 699 N N . GLN A 1 91 ? -0.506 -1.265 24.914 1.00 86.19 91 GLN A N 1
ATOM 700 C CA . GLN A 1 91 ? -1.305 -2.021 25.852 1.00 86.19 91 GLN A CA 1
ATOM 701 C C . GLN A 1 91 ? -0.835 -1.845 27.306 1.00 86.19 91 GLN A C 1
ATOM 703 O O . GLN A 1 91 ? -1.656 -1.777 28.217 1.00 86.19 91 GLN A O 1
ATOM 708 N N . ARG A 1 92 ? 0.478 -1.744 27.550 1.00 84.94 92 ARG A N 1
ATOM 709 C CA . ARG A 1 92 ? 0.998 -1.449 28.896 1.00 84.94 92 ARG A CA 1
ATOM 710 C C . ARG A 1 92 ? 0.568 -0.077 29.378 1.00 84.94 92 ARG A C 1
ATOM 712 O O . ARG A 1 92 ? 0.220 0.054 30.546 1.00 84.94 92 ARG A O 1
ATOM 719 N N . TRP A 1 93 ? 0.587 0.910 28.487 1.00 84.88 93 TRP A N 1
ATOM 720 C CA . TRP A 1 93 ? 0.123 2.251 28.809 1.00 84.88 93 TRP A CA 1
ATOM 721 C C . TRP A 1 93 ? -1.363 2.232 29.187 1.00 84.88 93 TRP A C 1
ATOM 723 O O . TRP A 1 93 ? -1.704 2.705 30.267 1.00 84.88 93 TRP A O 1
ATOM 733 N N . GLU A 1 94 ? -2.213 1.595 28.381 1.00 83.69 94 GLU A N 1
ATOM 734 C CA . GLU A 1 94 ? -3.654 1.469 28.659 1.00 83.69 94 GLU A CA 1
ATOM 735 C C . GLU A 1 94 ? -3.947 0.775 29.998 1.00 83.69 94 GLU A C 1
ATOM 737 O O . GLU A 1 94 ? -4.855 1.161 30.728 1.00 83.69 94 GLU A O 1
ATOM 742 N N . LEU A 1 95 ? -3.147 -0.228 30.368 1.00 85.25 95 LEU A N 1
ATOM 743 C CA . LEU A 1 95 ? -3.305 -0.955 31.631 1.00 85.25 95 LEU A CA 1
ATOM 744 C C . LEU A 1 95 ? -2.613 -0.279 32.830 1.00 85.25 95 LEU A C 1
ATOM 746 O O . LEU A 1 95 ? -2.603 -0.845 33.923 1.00 85.25 95 LEU A O 1
ATOM 750 N N . GLY A 1 96 ? -1.987 0.889 32.647 1.00 85.19 96 GLY A N 1
ATOM 751 C CA . GLY A 1 96 ? -1.218 1.563 33.700 1.00 85.19 96 GLY A CA 1
ATOM 752 C C . GLY A 1 96 ? -0.015 0.751 34.204 1.00 85.19 96 GLY A C 1
ATOM 753 O O . GLY A 1 96 ? 0.433 0.928 35.339 1.00 85.19 96 GLY A O 1
ATOM 754 N N . LEU A 1 97 ? 0.501 -0.171 33.387 1.00 83.50 97 LEU A N 1
ATOM 755 C CA . LEU A 1 97 ? 1.596 -1.067 33.752 1.00 83.50 97 LEU A CA 1
ATOM 756 C C . LEU A 1 97 ? 2.952 -0.372 33.612 1.00 83.50 97 LEU A C 1
ATOM 758 O O . LEU A 1 97 ? 3.185 0.440 32.715 1.00 83.50 97 LEU A O 1
ATOM 762 N N . LYS A 1 98 ? 3.890 -0.735 34.494 1.00 79.12 98 LYS A N 1
ATOM 763 C CA . LYS A 1 98 ? 5.260 -0.210 34.459 1.00 79.12 98 LYS A CA 1
ATOM 764 C C . LYS A 1 98 ? 6.020 -0.713 33.226 1.00 79.12 98 LYS A C 1
ATOM 766 O O . LYS A 1 98 ? 5.763 -1.793 32.687 1.00 79.12 98 LYS A O 1
ATOM 771 N N . ALA A 1 99 ? 7.023 0.059 32.809 1.00 72.31 99 ALA A N 1
ATOM 772 C CA . ALA A 1 99 ? 7.978 -0.385 31.800 1.00 72.31 99 ALA A CA 1
ATOM 773 C C . ALA A 1 99 ? 8.646 -1.702 32.247 1.00 72.31 99 ALA A C 1
ATOM 775 O O . ALA A 1 99 ? 9.084 -1.823 33.388 1.00 72.31 99 ALA A O 1
ATOM 776 N N . GLY A 1 100 ? 8.707 -2.689 31.348 1.00 67.56 100 GLY A N 1
ATOM 777 C CA . GLY A 1 100 ? 9.306 -4.003 31.623 1.00 67.56 100 GLY A CA 1
ATOM 778 C C . GLY A 1 100 ? 8.332 -5.116 32.025 1.00 67.56 100 GLY A C 1
ATOM 779 O O . GLY A 1 100 ? 8.754 -6.265 32.094 1.00 67.56 100 GLY A O 1
ATOM 780 N N . THR A 1 101 ? 7.036 -4.841 32.218 1.00 73.88 101 THR A N 1
ATOM 781 C CA . THR A 1 101 ? 6.040 -5.917 32.380 1.00 73.88 101 THR A CA 1
ATOM 782 C C . THR A 1 101 ? 5.926 -6.726 31.082 1.00 73.88 101 THR A C 1
ATOM 784 O O . THR A 1 101 ? 5.615 -6.163 30.034 1.00 73.88 101 THR A O 1
ATOM 787 N N . THR A 1 102 ? 6.214 -8.029 31.136 1.00 66.88 102 THR A N 1
ATOM 788 C CA . THR A 1 102 ? 6.260 -8.918 29.957 1.00 66.88 102 THR A CA 1
ATOM 789 C C . THR A 1 102 ? 5.005 -9.770 29.783 1.00 66.88 102 THR A C 1
ATOM 791 O O . THR A 1 102 ? 4.688 -10.169 28.664 1.00 66.88 102 THR A O 1
ATOM 794 N N . ASN A 1 103 ? 4.259 -10.033 30.859 1.00 65.56 103 ASN A N 1
ATOM 795 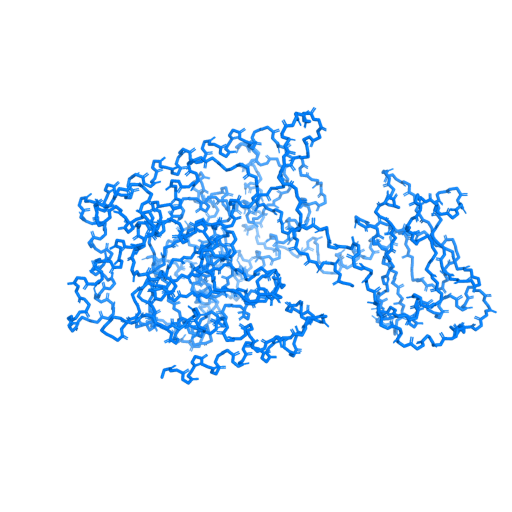C CA . ASN A 1 103 ? 3.105 -10.927 30.819 1.00 65.56 103 ASN A CA 1
ATOM 796 C C . ASN A 1 103 ? 1.789 -10.139 30.718 1.00 65.56 103 ASN A C 1
ATOM 798 O O . ASN A 1 103 ? 1.210 -9.741 31.724 1.00 65.56 103 ASN A O 1
ATOM 802 N N . MET A 1 104 ? 1.338 -9.897 29.486 1.00 66.44 104 MET A N 1
ATOM 803 C CA . MET A 1 104 ? 0.132 -9.108 29.181 1.00 66.44 104 MET A CA 1
ATOM 804 C C . MET A 1 104 ? -1.147 -9.961 29.072 1.00 66.44 104 MET A C 1
ATOM 806 O O . MET A 1 104 ? -2.215 -9.431 28.769 1.00 66.44 104 MET A O 1
ATOM 810 N N . GLY A 1 105 ? -1.047 -11.291 29.233 1.00 64.19 105 GLY A N 1
ATOM 811 C CA . GLY A 1 105 ? -2.167 -12.252 29.162 1.00 64.19 105 GLY A CA 1
ATOM 812 C C . GLY A 1 105 ? -2.883 -12.360 27.805 1.00 64.19 105 GLY A C 1
ATOM 813 O O . GLY A 1 105 ? -3.692 -13.255 27.588 1.00 64.19 105 GLY A O 1
ATOM 814 N N . THR A 1 106 ? -2.568 -11.479 26.863 1.00 66.06 106 THR A N 1
ATOM 815 C CA . THR A 1 106 ? -3.216 -11.327 25.559 1.00 66.06 106 THR A CA 1
ATOM 816 C C . THR A 1 106 ? -2.168 -11.484 24.474 1.00 66.06 106 THR A C 1
ATOM 818 O O . THR A 1 106 ? -1.030 -11.032 24.602 1.00 66.06 106 THR A O 1
ATOM 821 N N . ARG A 1 107 ? -2.546 -12.173 23.398 1.00 72.31 107 ARG A N 1
ATOM 822 C CA . ARG A 1 107 ? -1.673 -12.429 22.255 1.00 72.31 107 ARG A CA 1
ATOM 823 C C . ARG A 1 107 ? -2.084 -11.482 21.128 1.00 72.31 107 ARG A C 1
ATOM 825 O O . ARG A 1 107 ? -3.126 -11.734 20.531 1.00 72.31 107 ARG A O 1
ATOM 832 N N . PRO A 1 108 ? -1.300 -10.438 20.794 1.00 70.44 108 PRO A N 1
ATOM 833 C CA . PRO A 1 108 ? -1.584 -9.547 19.665 1.00 70.44 108 PRO A CA 1
ATOM 834 C C . PRO A 1 108 ? -1.911 -10.277 18.354 1.00 70.44 108 PRO A C 1
ATOM 836 O O . PRO A 1 108 ? -2.800 -9.849 17.626 1.00 70.44 108 PRO A O 1
ATOM 839 N N . ALA A 1 109 ? -1.263 -11.421 18.100 1.00 69.25 109 ALA A N 1
ATOM 840 C CA . ALA A 1 109 ? -1.547 -12.289 16.951 1.00 69.25 109 ALA A CA 1
ATOM 841 C C . ALA A 1 109 ? -3.000 -12.771 16.863 1.00 69.25 109 ALA A C 1
ATOM 843 O O . ALA A 1 109 ? -3.482 -13.054 15.777 1.00 69.25 109 ALA A O 1
ATOM 844 N N . ALA A 1 110 ? -3.680 -12.888 18.003 1.00 73.31 110 ALA A N 1
ATOM 845 C CA . ALA A 1 110 ? -5.070 -13.311 18.079 1.00 73.31 110 ALA A CA 1
ATOM 846 C C . ALA A 1 110 ? -6.053 -12.132 18.023 1.00 73.31 110 ALA A C 1
ATOM 848 O O . ALA A 1 110 ? -7.256 -12.363 17.998 1.00 73.31 110 ALA A O 1
ATOM 849 N N . LEU A 1 111 ? -5.566 -10.884 18.047 1.00 78.81 111 LEU A N 1
ATOM 850 C CA . LEU A 1 111 ? -6.404 -9.681 18.064 1.00 78.81 111 LEU A CA 1
ATOM 851 C C . LEU A 1 111 ? -6.576 -9.066 16.680 1.00 78.81 111 LEU A C 1
ATOM 853 O O . LEU A 1 111 ? -7.602 -8.442 16.418 1.00 78.81 111 LEU A O 1
ATOM 857 N N . PHE A 1 112 ? -5.583 -9.221 15.806 1.00 88.94 112 PHE A N 1
ATOM 858 C CA . PHE A 1 112 ? -5.572 -8.520 14.534 1.00 88.94 112 PHE A CA 1
ATOM 859 C C . PHE A 1 112 ? -5.297 -9.453 13.358 1.00 88.94 112 PHE A C 1
ATOM 861 O O . PHE A 1 112 ? -4.189 -9.988 13.260 1.00 88.94 112 PHE A O 1
ATOM 868 N N . PRO A 1 113 ? -6.254 -9.593 12.425 1.00 93.88 113 PRO A N 1
ATOM 869 C CA . PRO A 1 113 ? -6.012 -10.295 11.176 1.00 93.88 113 PRO A CA 1
ATOM 870 C C . PRO A 1 113 ? -4.885 -9.623 10.397 1.00 93.88 113 PRO A C 1
ATOM 872 O O . PRO A 1 113 ? -4.852 -8.395 10.270 1.00 93.88 113 PRO A O 1
ATOM 875 N N . PHE A 1 114 ? -3.986 -10.432 9.854 1.00 94.69 114 PHE A N 1
ATOM 876 C CA . PHE A 1 114 ? -2.832 -10.002 9.083 1.00 94.69 114 PHE A CA 1
ATOM 877 C C . PHE A 1 114 ? -2.799 -10.684 7.722 1.00 94.69 114 PHE A C 1
ATOM 879 O O . PHE A 1 114 ? -2.975 -11.895 7.615 1.00 94.69 114 PHE A O 1
ATOM 886 N N . PHE A 1 115 ? -2.512 -9.907 6.685 1.00 95.69 115 PHE A N 1
ATOM 887 C CA . PHE A 1 115 ? -2.291 -10.416 5.338 1.00 95.69 115 PHE A CA 1
ATOM 888 C C . PHE A 1 115 ? -1.148 -9.639 4.693 1.00 95.69 115 PHE A C 1
ATOM 890 O O . PHE A 1 115 ? -1.026 -8.436 4.912 1.00 95.69 115 PHE A O 1
ATOM 897 N N . ASP A 1 116 ? -0.309 -10.302 3.905 1.00 95.88 116 ASP A N 1
ATOM 898 C CA . ASP A 1 116 ? 0.678 -9.625 3.065 1.00 95.88 116 ASP A CA 1
ATOM 899 C C . ASP A 1 116 ? 0.097 -9.439 1.668 1.00 95.88 116 ASP A C 1
ATOM 901 O O . ASP A 1 116 ? -0.409 -10.391 1.083 1.00 95.88 116 ASP A O 1
ATOM 905 N N . LEU A 1 117 ? 0.217 -8.236 1.098 1.00 95.75 117 LEU A N 1
ATOM 906 C CA . LEU A 1 117 ? -0.165 -7.996 -0.300 1.00 95.75 117 LEU A CA 1
ATOM 907 C C . LEU A 1 117 ? 0.539 -8.973 -1.252 1.00 95.75 117 LEU A C 1
ATOM 909 O O . LEU A 1 117 ? -0.062 -9.388 -2.233 1.00 95.75 117 LEU A O 1
ATOM 913 N N . ILE A 1 118 ? 1.796 -9.323 -0.961 1.00 94.94 118 ILE A N 1
ATOM 914 C CA . ILE A 1 118 ? 2.598 -10.275 -1.734 1.00 94.94 118 ILE A CA 1
ATOM 915 C C . ILE A 1 118 ? 2.888 -11.496 -0.846 1.00 94.94 118 ILE A C 1
ATOM 917 O O . ILE A 1 118 ? 3.847 -11.469 -0.066 1.00 94.94 118 ILE A O 1
ATOM 921 N N . PRO A 1 119 ? 2.085 -12.570 -0.934 1.00 93.81 119 PRO A N 1
ATOM 922 C CA . PRO A 1 119 ? 2.234 -13.748 -0.079 1.00 93.81 119 PRO A CA 1
ATOM 923 C C . PRO A 1 119 ? 3.346 -14.710 -0.544 1.00 93.81 119 PRO A C 1
ATOM 925 O O . PRO A 1 119 ? 3.436 -15.830 -0.047 1.00 93.81 119 PRO A O 1
ATOM 928 N N . TRP A 1 120 ? 4.212 -14.284 -1.472 1.00 93.25 120 TRP A N 1
ATOM 929 C CA . TRP A 1 120 ? 5.326 -15.061 -2.027 1.00 93.25 120 TRP A CA 1
ATOM 930 C C . TRP A 1 120 ? 6.608 -14.213 -2.192 1.00 93.25 120 TRP A C 1
ATOM 932 O O . TRP A 1 120 ? 6.551 -12.987 -2.073 1.00 93.25 120 TRP A O 1
ATOM 942 N N . PRO A 1 121 ? 7.787 -14.816 -2.457 1.00 89.88 121 PRO A N 1
ATOM 943 C CA . PRO A 1 121 ? 9.066 -14.097 -2.425 1.00 89.88 121 PRO A CA 1
ATOM 944 C C . PRO A 1 121 ? 9.271 -13.048 -3.529 1.00 89.88 121 PRO A C 1
ATOM 946 O O . PRO A 1 121 ? 10.007 -12.082 -3.322 1.00 89.88 121 PRO A O 1
ATOM 949 N N . ARG A 1 122 ? 8.678 -13.223 -4.718 1.00 84.19 122 ARG A N 1
ATOM 950 C CA . ARG A 1 122 ? 8.908 -12.335 -5.873 1.00 84.19 122 ARG A CA 1
ATOM 951 C C . ARG A 1 122 ? 7.833 -11.252 -6.028 1.00 84.19 122 ARG A C 1
ATOM 953 O O . ARG A 1 122 ? 6.641 -11.496 -5.920 1.00 84.19 122 ARG A O 1
ATOM 960 N N . HIS A 1 123 ? 8.260 -10.030 -6.337 1.00 79.19 123 HIS A N 1
ATOM 961 C CA . HIS A 1 123 ? 7.415 -8.831 -6.297 1.00 79.19 123 HIS A CA 1
ATOM 962 C C . HIS A 1 123 ? 6.946 -8.365 -7.684 1.00 79.19 123 HIS A C 1
ATOM 964 O O . HIS A 1 123 ? 7.170 -7.215 -8.066 1.00 79.19 123 HIS A O 1
ATOM 970 N N . GLU A 1 124 ? 6.328 -9.254 -8.456 1.00 74.62 124 GLU A N 1
ATOM 971 C CA . GLU A 1 124 ? 5.821 -8.942 -9.798 1.00 74.62 124 GLU A CA 1
ATOM 972 C C . GLU A 1 124 ? 4.281 -8.994 -9.839 1.00 74.62 124 GLU A C 1
ATOM 974 O O . GLU A 1 124 ? 3.659 -9.571 -8.954 1.00 74.62 124 GLU A O 1
ATOM 979 N N . PHE A 1 125 ? 3.677 -8.383 -10.868 1.00 67.81 125 PHE A N 1
ATOM 980 C CA . PHE A 1 125 ? 2.230 -8.403 -11.172 1.00 67.81 125 PHE A CA 1
ATOM 981 C C . PHE A 1 125 ? 1.310 -7.655 -10.200 1.00 67.81 125 PHE A C 1
ATOM 983 O O . PHE A 1 125 ? 0.557 -8.245 -9.436 1.00 67.81 125 PHE A O 1
ATOM 990 N N . ALA A 1 126 ? 1.278 -6.324 -10.313 1.00 70.25 126 ALA A N 1
ATOM 991 C CA . ALA A 1 126 ? 0.388 -5.488 -9.507 1.00 70.25 126 ALA A CA 1
ATOM 992 C C . ALA A 1 126 ? -1.100 -5.895 -9.584 1.00 70.25 126 ALA A C 1
ATOM 994 O O . ALA A 1 126 ? -1.779 -5.796 -8.571 1.00 70.25 126 ALA A O 1
ATOM 995 N N . THR A 1 127 ? -1.601 -6.359 -10.735 1.00 80.12 127 THR A N 1
ATOM 996 C CA . THR A 1 127 ? -3.028 -6.681 -10.934 1.00 80.12 127 THR A CA 1
ATOM 997 C C . THR A 1 127 ? -3.474 -7.905 -10.136 1.00 80.12 127 THR A C 1
ATOM 999 O O . THR A 1 127 ? -4.336 -7.771 -9.279 1.00 80.12 127 THR A O 1
ATOM 1002 N N . VAL A 1 128 ? -2.816 -9.057 -10.310 1.00 85.69 128 VAL A N 1
ATOM 1003 C CA . VAL A 1 128 ? -3.157 -10.299 -9.583 1.00 85.69 128 VAL A CA 1
ATOM 1004 C C . VAL A 1 128 ? -3.060 -10.109 -8.065 1.00 85.69 128 VAL A C 1
ATOM 1006 O O . VAL A 1 128 ? -3.896 -10.594 -7.305 1.00 85.69 128 VAL A O 1
ATOM 1009 N N . LEU A 1 129 ? -2.059 -9.350 -7.607 1.00 89.12 129 LEU A N 1
ATOM 1010 C CA . LEU A 1 129 ? -1.905 -9.011 -6.190 1.00 89.12 129 LEU A CA 1
ATOM 1011 C C . LEU A 1 129 ? -3.089 -8.183 -5.666 1.00 89.12 129 LEU A C 1
ATOM 1013 O O . LEU A 1 129 ? -3.547 -8.399 -4.543 1.00 89.12 129 LEU A O 1
ATOM 1017 N N . CYS A 1 130 ? -3.587 -7.238 -6.469 1.00 90.44 130 CYS A N 1
ATOM 1018 C CA . CYS A 1 130 ? -4.775 -6.465 -6.122 1.00 90.44 130 CYS A CA 1
ATOM 1019 C C . CYS A 1 130 ? -6.030 -7.343 -6.080 1.00 90.44 130 CYS A C 1
ATOM 1021 O O . CYS A 1 130 ? -6.845 -7.164 -5.175 1.00 90.44 130 CYS A O 1
ATOM 1023 N N . ASP A 1 131 ? -6.153 -8.313 -6.987 1.00 90.69 131 ASP A N 1
ATOM 1024 C CA . ASP A 1 131 ? -7.295 -9.227 -7.041 1.00 90.69 131 ASP A CA 1
ATOM 1025 C C . ASP A 1 131 ? -7.359 -10.116 -5.796 1.00 90.69 131 ASP A C 1
ATOM 1027 O O . ASP A 1 131 ? -8.387 -10.141 -5.115 1.00 90.69 131 ASP A O 1
ATOM 1031 N N . PHE A 1 132 ? -6.257 -10.784 -5.430 1.00 94.75 132 PHE A N 1
ATOM 1032 C CA . PHE A 1 132 ? -6.209 -11.607 -4.216 1.00 94.75 132 PHE A CA 1
ATOM 1033 C C . PHE A 1 132 ? -6.433 -10.784 -2.947 1.00 94.75 132 PHE A C 1
ATOM 1035 O O . PHE A 1 132 ? -7.190 -11.200 -2.065 1.00 94.75 132 PHE A O 1
ATOM 1042 N N . LEU A 1 133 ? -5.838 -9.589 -2.859 1.00 95.81 133 LEU A N 1
ATOM 1043 C CA . LEU A 1 133 ? -6.092 -8.686 -1.740 1.00 95.81 133 LEU A CA 1
ATOM 1044 C C . LEU A 1 133 ? -7.567 -8.256 -1.686 1.00 95.81 133 LEU A C 1
ATOM 1046 O O . LEU A 1 133 ? -8.159 -8.217 -0.608 1.00 95.81 133 LEU A O 1
ATOM 1050 N N . GLY A 1 134 ? -8.176 -7.950 -2.829 1.00 94.75 134 GLY A N 1
ATOM 1051 C CA . GLY A 1 134 ? -9.585 -7.578 -2.911 1.00 94.75 134 GLY A CA 1
ATOM 1052 C C . GLY A 1 134 ? -10.507 -8.695 -2.475 1.00 94.75 134 GLY A C 1
ATOM 1053 O O . GLY A 1 134 ? -11.393 -8.466 -1.655 1.00 94.75 134 GLY A O 1
ATOM 1054 N N . GLN A 1 135 ? -10.259 -9.916 -2.942 1.00 95.06 135 GLN A N 1
ATOM 1055 C CA . GLN A 1 135 ? -10.987 -11.095 -2.489 1.00 95.06 135 GLN A CA 1
ATOM 1056 C C . GLN A 1 135 ? -10.840 -11.291 -0.978 1.00 95.06 135 GLN A C 1
ATOM 1058 O O . GLN A 1 135 ? -11.846 -11.459 -0.289 1.00 95.06 135 GLN A O 1
ATOM 1063 N N . TYR A 1 136 ? -9.621 -11.183 -0.440 1.00 96.56 136 TYR A N 1
ATOM 1064 C CA . TYR A 1 136 ? -9.386 -11.272 0.999 1.00 96.56 136 TYR A CA 1
ATOM 1065 C C . TYR A 1 136 ? -10.196 -10.227 1.776 1.00 96.56 136 TYR A C 1
ATOM 1067 O O . TYR A 1 136 ? -10.924 -10.581 2.703 1.00 96.56 136 TYR A O 1
ATOM 1075 N N . LEU A 1 137 ? -10.128 -8.951 1.382 1.00 96.00 137 LEU A N 1
ATOM 1076 C CA . LEU A 1 137 ? -10.825 -7.858 2.065 1.00 96.00 137 LEU A CA 1
ATOM 1077 C C . LEU A 1 137 ? -12.350 -7.959 1.939 1.00 96.00 137 LEU A C 1
ATOM 1079 O O . LEU A 1 137 ? -13.041 -7.683 2.917 1.00 96.00 137 LEU A O 1
ATOM 1083 N N . ARG A 1 138 ? -12.877 -8.414 0.795 1.00 94.50 138 ARG A N 1
ATOM 1084 C CA . ARG A 1 138 ? -14.309 -8.715 0.599 1.00 94.50 138 ARG A CA 1
ATOM 1085 C C . ARG A 1 138 ? -14.771 -9.935 1.382 1.00 94.50 138 ARG A C 1
ATOM 1087 O O . ARG A 1 138 ? -15.938 -10.030 1.741 1.00 94.50 138 ARG A O 1
ATOM 1094 N N . ILE A 1 139 ? -13.879 -10.889 1.645 1.00 94.31 139 ILE A N 1
ATOM 1095 C CA . ILE A 1 139 ? -14.175 -11.976 2.568 1.00 94.31 139 ILE A CA 1
ATOM 1096 C C . ILE A 1 139 ? -14.218 -11.377 3.965 1.00 94.31 139 ILE A C 1
ATOM 1098 O O . ILE A 1 139 ? -15.284 -11.411 4.574 1.00 94.31 139 ILE A O 1
ATOM 1102 N N . ILE A 1 140 ? -13.103 -10.832 4.474 1.00 93.88 140 ILE A N 1
ATOM 1103 C CA . ILE A 1 140 ? -12.948 -10.432 5.880 1.00 93.88 140 ILE A CA 1
ATOM 1104 C C . ILE A 1 140 ? -13.744 -9.196 6.322 1.00 93.88 140 ILE A C 1
ATOM 1106 O O . ILE A 1 140 ? -14.019 -9.059 7.514 1.00 93.88 140 ILE A O 1
ATOM 1110 N N . CYS A 1 141 ? -14.175 -8.364 5.374 1.00 93.56 141 CYS A N 1
ATOM 1111 C CA . CYS A 1 141 ? -14.963 -7.140 5.554 1.00 93.56 141 CYS A CA 1
ATOM 1112 C C . CYS A 1 141 ? -14.506 -6.245 6.727 1.00 93.56 141 CYS A C 1
ATOM 1114 O O . CYS A 1 141 ? -15.349 -5.800 7.521 1.00 93.56 141 CYS A O 1
ATOM 1116 N N . PRO A 1 142 ? -13.195 -5.963 6.878 1.00 95.44 142 PRO A N 1
ATOM 1117 C CA . PRO A 1 142 ? -12.686 -5.208 8.013 1.00 95.44 142 PRO A CA 1
ATOM 1118 C C . PRO A 1 142 ? -13.202 -3.780 7.955 1.00 95.44 142 PRO A C 1
ATOM 1120 O O . PRO A 1 142 ? -13.249 -3.188 6.883 1.00 95.44 142 PRO A O 1
ATOM 1123 N N . LEU A 1 143 ? -13.596 -3.203 9.084 1.00 95.69 143 LEU A N 1
ATOM 1124 C CA . LEU A 1 143 ? -14.033 -1.811 9.119 1.00 95.69 143 LEU A CA 1
ATOM 1125 C C . LEU A 1 143 ? -12.861 -0.854 8.882 1.00 95.69 143 LEU A C 1
ATOM 1127 O O . LEU A 1 143 ? -12.998 0.119 8.139 1.00 95.69 143 LEU A O 1
ATOM 1131 N N . ILE A 1 144 ? -11.712 -1.165 9.487 1.00 97.62 144 ILE A N 1
ATOM 1132 C CA . ILE A 1 144 ? -10.477 -0.390 9.414 1.00 97.62 144 ILE A CA 1
ATOM 1133 C C . ILE A 1 144 ? -9.329 -1.300 8.964 1.00 97.62 144 ILE A C 1
ATOM 1135 O O . ILE A 1 144 ? -9.197 -2.440 9.412 1.00 97.62 144 ILE A O 1
ATOM 1139 N N . VAL A 1 145 ? -8.465 -0.784 8.092 1.00 98.06 145 VAL A N 1
ATOM 1140 C CA . VAL A 1 145 ? -7.234 -1.441 7.643 1.00 98.06 145 VAL A CA 1
ATOM 1141 C C . VAL A 1 145 ? -6.052 -0.513 7.875 1.00 98.06 145 VAL A C 1
ATOM 1143 O O . VAL A 1 145 ? -6.017 0.596 7.348 1.00 98.06 145 VAL A O 1
ATOM 1146 N N . MET A 1 146 ? -5.040 -0.972 8.608 1.00 97.81 146 MET A N 1
ATOM 1147 C CA . MET A 1 146 ? -3.746 -0.290 8.658 1.00 97.81 146 MET A CA 1
ATOM 1148 C C . MET A 1 146 ? -2.803 -0.889 7.611 1.00 97.81 146 MET A C 1
ATOM 1150 O O . MET A 1 146 ? -2.470 -2.073 7.672 1.00 97.81 146 MET A O 1
ATOM 1154 N N . SER A 1 147 ? -2.354 -0.083 6.647 1.00 97.50 147 SER A N 1
ATOM 1155 C CA . SER A 1 147 ? -1.523 -0.551 5.532 1.00 97.50 147 SER A CA 1
ATOM 1156 C C . SER A 1 147 ? -0.049 -0.221 5.732 1.00 97.50 147 SER A C 1
ATOM 1158 O O . SER A 1 147 ? 0.390 0.914 5.573 1.00 97.50 147 SER A O 1
ATOM 1160 N N . CYS A 1 148 ? 0.749 -1.237 6.047 1.00 95.31 148 CYS A N 1
ATOM 1161 C CA . CYS A 1 148 ? 2.126 -1.116 6.519 1.00 95.31 148 CYS A CA 1
ATOM 1162 C C . CYS A 1 148 ? 3.167 -0.926 5.404 1.00 95.31 148 CYS A C 1
ATOM 1164 O O . CYS A 1 148 ? 4.220 -1.552 5.445 1.00 95.31 148 CYS A O 1
ATOM 1166 N N . SER A 1 149 ? 2.907 -0.099 4.389 1.00 94.50 149 SER A N 1
ATOM 1167 C CA . SER A 1 149 ? 3.907 0.356 3.408 1.00 94.50 149 SER A CA 1
ATOM 1168 C C . SER A 1 149 ? 3.337 1.401 2.452 1.00 94.50 149 SER A C 1
ATOM 1170 O O . SER A 1 149 ? 2.121 1.547 2.339 1.00 94.50 149 SER A O 1
ATOM 1172 N N . HIS A 1 150 ? 4.207 2.052 1.668 1.00 93.44 150 HIS A N 1
ATOM 1173 C CA . HIS A 1 150 ? 3.766 2.842 0.511 1.00 93.44 150 HIS A CA 1
ATOM 1174 C C . HIS A 1 150 ? 2.980 1.987 -0.489 1.00 93.44 150 HIS A C 1
ATOM 1176 O O . HIS A 1 150 ? 1.890 2.387 -0.870 1.00 93.44 150 HIS A O 1
ATOM 1182 N N . LEU A 1 151 ? 3.488 0.808 -0.869 1.00 92.62 151 LEU A N 1
ATOM 1183 C CA . LEU A 1 151 ? 2.872 -0.033 -1.900 1.00 92.62 151 LEU A CA 1
ATOM 1184 C C . LEU A 1 151 ? 1.446 -0.451 -1.520 1.00 92.62 151 LEU A C 1
ATOM 1186 O O . LEU A 1 151 ? 0.512 -0.210 -2.275 1.00 92.62 151 LEU A O 1
ATOM 1190 N N . THR A 1 152 ? 1.271 -1.003 -0.321 1.00 95.50 152 THR A N 1
ATOM 1191 C CA . THR A 1 152 ? -0.036 -1.430 0.197 1.00 95.50 152 THR A CA 1
ATOM 1192 C C . THR A 1 152 ? -1.003 -0.262 0.344 1.00 95.50 152 THR A C 1
ATOM 1194 O O . THR A 1 152 ? -2.153 -0.350 -0.073 1.00 95.50 152 THR A O 1
ATOM 1197 N N . SER A 1 153 ? -0.528 0.872 0.864 1.00 96.31 153 SER A N 1
ATOM 1198 C CA . SER A 1 153 ? -1.342 2.087 0.980 1.00 96.31 153 SER A CA 1
ATOM 1199 C C . SER A 1 153 ? -1.724 2.665 -0.385 1.00 96.31 153 SER A C 1
ATOM 1201 O O . SER A 1 153 ? -2.804 3.228 -0.541 1.00 96.31 153 SER A O 1
ATOM 1203 N N . SER A 1 154 ? -0.837 2.540 -1.372 1.00 92.19 154 SER A N 1
ATOM 1204 C CA . SER A 1 154 ? -1.030 3.003 -2.745 1.00 92.19 154 SER A CA 1
ATOM 1205 C C . SER A 1 154 ? -2.062 2.146 -3.477 1.00 92.19 154 SER A C 1
ATOM 1207 O O . SER A 1 154 ? -2.956 2.703 -4.104 1.00 92.19 154 SER A O 1
ATOM 1209 N N . VAL A 1 155 ? -1.992 0.818 -3.326 1.00 93.38 155 VAL A N 1
ATOM 1210 C CA . VAL A 1 155 ? -2.995 -0.135 -3.829 1.00 93.38 155 VAL A CA 1
ATOM 1211 C C . VAL A 1 155 ? -4.377 0.163 -3.247 1.00 93.38 155 VAL A C 1
ATOM 1213 O O . VAL A 1 155 ? -5.347 0.325 -3.983 1.00 93.38 155 VAL A O 1
ATOM 1216 N N . LEU A 1 156 ? -4.467 0.334 -1.926 1.00 95.31 156 LEU A N 1
ATOM 1217 C CA . LEU A 1 156 ? -5.735 0.658 -1.272 1.00 95.31 156 LEU A CA 1
ATOM 1218 C C . LEU A 1 156 ? -6.254 2.054 -1.637 1.00 95.31 156 LEU A C 1
ATOM 1220 O O . LEU A 1 156 ? -7.449 2.233 -1.822 1.00 95.31 156 LEU A O 1
ATOM 1224 N N . SER A 1 157 ? -5.379 3.049 -1.795 1.00 90.88 157 SER A N 1
ATOM 1225 C CA . SER A 1 157 ? -5.806 4.392 -2.226 1.0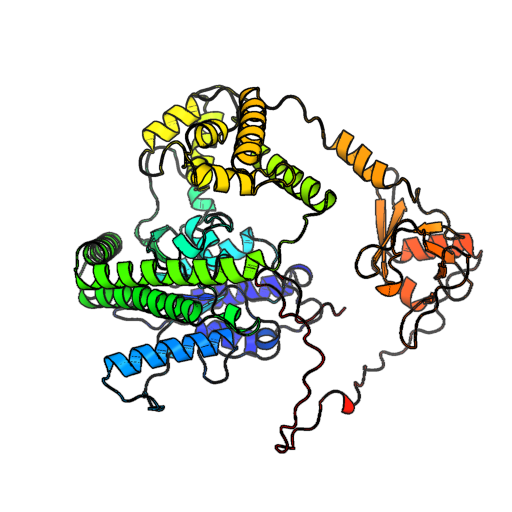0 90.88 157 SER A CA 1
ATOM 1226 C C . SER A 1 157 ? -6.326 4.409 -3.667 1.00 90.88 157 SER A C 1
ATOM 1228 O O . SER A 1 157 ? -7.098 5.293 -4.026 1.00 90.88 157 SER A O 1
ATOM 1230 N N . ALA A 1 158 ? -5.932 3.432 -4.484 1.00 88.69 158 ALA A N 1
ATOM 1231 C CA . ALA A 1 158 ? -6.450 3.226 -5.830 1.00 88.69 158 ALA A CA 1
ATOM 1232 C C . ALA A 1 158 ? -7.692 2.317 -5.866 1.00 88.69 158 ALA A C 1
ATOM 1234 O O . ALA A 1 158 ? -8.045 1.850 -6.942 1.00 88.69 158 ALA A O 1
ATOM 1235 N N . ASN A 1 159 ? -8.339 2.026 -4.727 1.00 90.75 159 ASN A N 1
ATOM 1236 C CA . ASN A 1 159 ? -9.461 1.078 -4.644 1.00 90.75 159 ASN A CA 1
ATOM 1237 C C . ASN A 1 159 ? -9.126 -0.285 -5.275 1.00 90.75 159 ASN A C 1
ATOM 1239 O O . ASN A 1 159 ? -9.951 -0.868 -5.966 1.00 90.75 159 ASN A O 1
ATOM 1243 N N . LEU A 1 160 ? -7.886 -0.761 -5.088 1.00 90.94 160 LEU A N 1
ATOM 1244 C CA . LEU A 1 160 ? -7.386 -2.019 -5.655 1.00 90.94 160 LEU A CA 1
ATOM 1245 C C . LEU A 1 160 ? -7.312 -2.057 -7.195 1.00 90.94 160 LEU A C 1
ATOM 1247 O O . LEU A 1 160 ? -7.102 -3.115 -7.768 1.00 90.94 160 LEU A O 1
ATOM 1251 N N . MET A 1 161 ? -7.423 -0.920 -7.885 1.00 84.69 161 MET A N 1
ATOM 1252 C CA . MET A 1 161 ? -7.324 -0.891 -9.351 1.00 84.69 161 MET A CA 1
ATOM 1253 C C . MET A 1 161 ? -5.871 -0.958 -9.845 1.00 84.69 161 MET A C 1
ATOM 1255 O O . MET A 1 161 ? -5.599 -1.429 -10.947 1.00 84.69 161 MET A O 1
ATOM 1259 N N . HIS A 1 162 ? -4.922 -0.425 -9.068 1.00 84.50 162 HIS A N 1
ATOM 1260 C CA . HIS A 1 162 ? -3.501 -0.379 -9.425 1.00 84.50 162 HIS A CA 1
ATOM 1261 C C . HIS A 1 162 ? -2.606 -0.020 -8.227 1.00 84.50 162 HIS A C 1
ATOM 1263 O O . HIS A 1 162 ? -3.055 0.472 -7.199 1.00 84.50 162 HIS A O 1
ATOM 1269 N N . ASP A 1 163 ? -1.287 -0.147 -8.377 1.00 85.06 163 ASP A N 1
ATOM 1270 C CA . ASP A 1 163 ? -0.296 0.089 -7.316 1.00 85.06 163 ASP A CA 1
ATOM 1271 C C . ASP A 1 163 ? 0.146 1.555 -7.135 1.00 85.06 163 ASP A C 1
ATOM 1273 O O . ASP A 1 163 ? 1.163 1.849 -6.497 1.00 85.06 163 ASP A O 1
ATOM 1277 N N . ARG A 1 164 ? -0.609 2.513 -7.686 1.00 82.00 164 ARG A N 1
ATOM 1278 C CA . ARG A 1 164 ? -0.181 3.928 -7.859 1.00 82.00 164 ARG A CA 1
ATOM 1279 C C . ARG A 1 164 ? -1.135 4.964 -7.268 1.00 82.00 164 ARG A C 1
ATOM 1281 O O . ARG A 1 164 ? -1.066 6.130 -7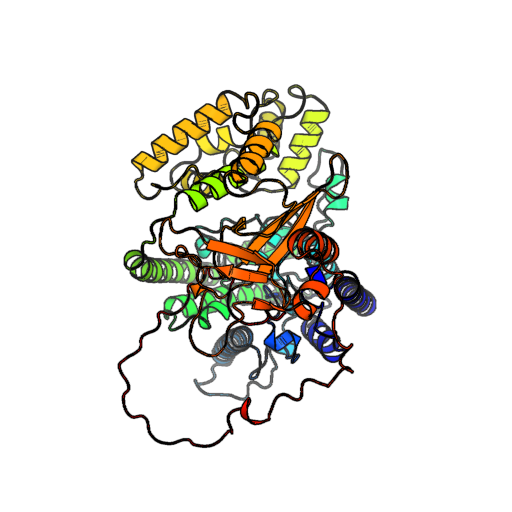.644 1.00 82.00 164 ARG A O 1
ATOM 1288 N N . GLY A 1 165 ? -2.013 4.568 -6.351 1.00 83.75 165 GLY A N 1
ATOM 1289 C CA . GLY A 1 165 ? -2.927 5.490 -5.675 1.00 83.75 165 GLY A CA 1
ATOM 1290 C C . GLY A 1 165 ? -2.239 6.504 -4.754 1.00 83.75 165 GLY A C 1
ATOM 1291 O O . GLY A 1 165 ? -2.874 7.470 -4.343 1.00 83.75 165 GLY A O 1
ATOM 1292 N N . LEU A 1 166 ? -0.949 6.340 -4.432 1.00 82.44 166 LEU A N 1
ATOM 1293 C CA . LEU A 1 166 ? -0.180 7.311 -3.645 1.00 82.44 166 LEU A CA 1
ATOM 1294 C C . LEU A 1 166 ? 1.165 7.669 -4.278 1.00 82.44 166 LEU A C 1
ATOM 1296 O O . LEU A 1 166 ? 1.848 6.802 -4.836 1.00 82.44 166 LEU A O 1
ATOM 1300 N N . PRO A 1 167 ? 1.624 8.924 -4.125 1.00 71.94 167 PRO A N 1
ATOM 1301 C CA . PRO A 1 167 ? 2.928 9.317 -4.618 1.00 71.94 167 PRO A CA 1
ATOM 1302 C C . PRO A 1 167 ? 4.020 8.708 -3.730 1.00 71.94 167 PRO A C 1
ATOM 1304 O O . PRO A 1 167 ? 3.881 8.620 -2.510 1.00 71.94 167 PRO A O 1
ATOM 1307 N N . ARG A 1 168 ? 5.130 8.282 -4.344 1.00 70.19 168 ARG A N 1
ATOM 1308 C CA . ARG A 1 168 ? 6.299 7.799 -3.586 1.00 70.19 168 ARG A CA 1
ATOM 1309 C C . ARG A 1 168 ? 6.955 8.942 -2.812 1.00 70.19 168 ARG A C 1
ATOM 1311 O O . ARG A 1 168 ? 7.287 8.797 -1.640 1.00 70.19 168 ARG A O 1
ATOM 1318 N N . THR A 1 169 ? 7.115 10.086 -3.471 1.00 68.19 169 THR A N 1
ATOM 1319 C CA . THR A 1 169 ? 7.569 11.337 -2.860 1.00 68.19 169 THR A CA 1
ATOM 1320 C C . THR A 1 169 ? 6.428 11.933 -2.042 1.00 68.19 169 THR A C 1
ATOM 1322 O O . THR A 1 169 ? 5.348 12.163 -2.578 1.00 68.19 169 THR A O 1
ATOM 1325 N N . GLY A 1 170 ? 6.650 12.172 -0.750 1.00 77.06 170 GLY A N 1
ATOM 1326 C CA . GLY A 1 170 ? 5.623 12.729 0.136 1.00 77.06 170 GLY A CA 1
ATOM 1327 C C . GLY A 1 170 ? 4.684 11.701 0.773 1.00 77.06 170 GLY A C 1
ATOM 1328 O O . GLY A 1 170 ? 3.731 12.103 1.429 1.00 77.06 170 GLY A O 1
ATOM 1329 N N . PHE A 1 171 ? 4.957 10.392 0.666 1.00 88.25 171 PHE A N 1
ATOM 1330 C CA . PHE A 1 171 ? 4.173 9.360 1.370 1.00 88.25 171 PHE A CA 1
ATOM 1331 C C . PHE A 1 171 ? 4.085 9.596 2.892 1.00 88.25 171 PHE A C 1
ATOM 1333 O O . PHE A 1 171 ? 3.098 9.230 3.530 1.00 88.25 171 PHE A O 1
ATOM 1340 N N . LEU A 1 172 ? 5.090 10.253 3.480 1.00 92.06 172 LEU A N 1
ATOM 1341 C CA . LEU A 1 172 ? 5.068 10.637 4.889 1.00 92.06 172 LEU A CA 1
ATOM 1342 C C . LEU A 1 172 ? 3.861 11.526 5.236 1.00 92.06 172 LEU A C 1
ATOM 1344 O O . LEU A 1 172 ? 3.257 11.342 6.289 1.00 92.06 172 LEU A O 1
ATOM 1348 N N . ASN A 1 173 ? 3.446 12.413 4.329 1.00 90.62 173 ASN A N 1
ATOM 1349 C CA . ASN A 1 173 ? 2.279 13.275 4.531 1.00 90.62 173 ASN A CA 1
ATOM 1350 C C . ASN A 1 173 ? 0.991 12.449 4.631 1.00 90.62 173 ASN A C 1
ATOM 1352 O O . ASN A 1 173 ? 0.121 12.757 5.439 1.00 90.62 173 ASN A O 1
ATOM 1356 N N . GLU A 1 174 ? 0.908 11.353 3.876 1.00 93.69 174 GLU A N 1
ATOM 1357 C CA . GLU A 1 174 ? -0.243 10.444 3.843 1.00 93.69 174 GLU A CA 1
ATOM 1358 C C . GLU A 1 174 ? -0.299 9.500 5.056 1.00 93.69 174 GLU A C 1
ATOM 1360 O O . GLU A 1 174 ? -1.363 8.980 5.391 1.00 93.69 174 GLU A O 1
ATOM 1365 N N . THR A 1 175 ? 0.837 9.279 5.725 1.00 96.25 175 THR A N 1
ATOM 1366 C CA . THR A 1 175 ? 0.968 8.351 6.860 1.00 96.25 175 THR A CA 1
ATOM 1367 C C . THR A 1 175 ? 0.033 8.750 8.010 1.00 96.25 175 THR A C 1
ATOM 1369 O O . THR A 1 175 ? 0.009 9.898 8.426 1.00 96.25 175 THR A O 1
ATOM 1372 N N . GLY A 1 176 ? -0.768 7.826 8.529 1.00 97.19 176 GLY A N 1
ATOM 1373 C CA . GLY A 1 176 ? -1.714 8.036 9.623 1.00 97.19 176 GLY A CA 1
ATOM 1374 C C . GLY A 1 176 ? -2.888 8.962 9.306 1.00 97.19 176 GLY A C 1
ATOM 1375 O O . GLY A 1 176 ? -3.596 9.350 10.226 1.00 97.19 176 GLY A O 1
ATOM 1376 N N . ARG A 1 177 ? -3.121 9.314 8.031 1.00 96.06 177 ARG A N 1
ATOM 1377 C CA . ARG A 1 177 ? -4.317 10.057 7.604 1.00 96.06 177 ARG A CA 1
ATOM 1378 C C . ARG A 1 177 ? -5.405 9.082 7.136 1.00 96.06 177 ARG A C 1
ATOM 1380 O O . ARG A 1 177 ? -5.225 8.483 6.066 1.00 96.06 177 ARG A O 1
ATOM 1387 N N . PRO A 1 178 ? -6.504 8.915 7.899 1.00 97.19 178 PRO A N 1
ATOM 1388 C CA . PRO A 1 178 ? -7.569 7.980 7.551 1.00 97.19 178 PRO A CA 1
ATOM 1389 C C . PRO A 1 178 ? -8.241 8.376 6.235 1.00 97.19 178 PRO A C 1
ATOM 1391 O O . PRO A 1 178 ? -8.451 9.560 5.974 1.00 97.19 178 PRO A O 1
ATOM 1394 N N . ARG A 1 179 ? -8.583 7.392 5.403 1.00 94.12 179 ARG A N 1
ATOM 1395 C CA . ARG A 1 179 ? -9.292 7.600 4.129 1.00 94.12 179 ARG A CA 1
ATOM 1396 C C . ARG A 1 179 ? -10.237 6.452 3.833 1.00 94.12 179 ARG A C 1
ATOM 1398 O O . ARG A 1 179 ? -10.001 5.343 4.293 1.00 94.12 179 ARG A O 1
ATOM 1405 N N . LEU A 1 180 ? -11.256 6.697 3.021 1.00 93.19 180 LEU A N 1
ATOM 1406 C CA . LEU A 1 180 ? -12.114 5.628 2.523 1.00 93.19 180 LEU A CA 1
ATOM 1407 C C . LEU A 1 180 ? -11.465 4.938 1.317 1.00 93.19 180 LEU A C 1
ATOM 1409 O O . LEU A 1 180 ? -10.883 5.592 0.453 1.00 93.19 180 LEU A O 1
ATOM 1413 N N . CYS A 1 181 ? -11.578 3.617 1.278 1.00 92.88 181 CYS A N 1
ATOM 1414 C CA . CYS A 1 181 ? -11.276 2.762 0.134 1.00 92.88 181 CYS A CA 1
ATOM 1415 C C . CYS A 1 181 ? -12.493 1.873 -0.100 1.00 92.88 181 CYS A C 1
ATOM 1417 O O . CYS A 1 181 ? -13.063 1.362 0.859 1.00 92.88 181 CYS A O 1
ATOM 1419 N N . ASN A 1 182 ? -12.890 1.683 -1.351 1.00 91.75 182 ASN A N 1
ATOM 1420 C CA . ASN A 1 182 ? -13.919 0.714 -1.702 1.00 91.75 182 ASN A CA 1
ATOM 1421 C C . ASN A 1 182 ? -13.249 -0.526 -2.300 1.00 91.75 182 ASN A C 1
ATOM 1423 O O . ASN A 1 182 ? -12.446 -0.391 -3.220 1.00 91.75 182 ASN A O 1
ATOM 1427 N N . VAL A 1 183 ? -13.552 -1.716 -1.773 1.00 91.94 183 VAL A N 1
ATOM 1428 C CA . VAL A 1 183 ? -12.928 -2.977 -2.221 1.00 91.94 183 VAL A 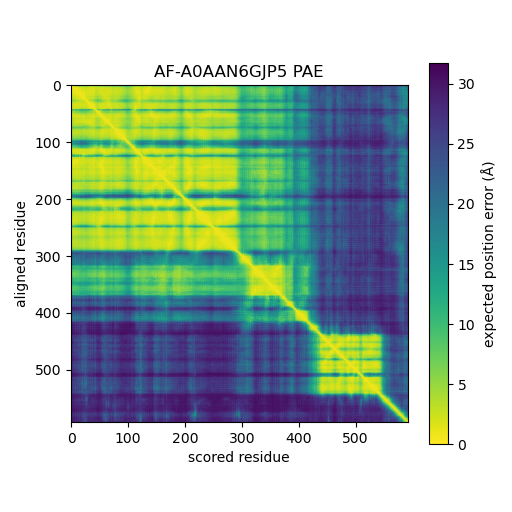CA 1
ATOM 1429 C C . VAL A 1 183 ? -13.811 -3.789 -3.174 1.00 91.94 183 VAL A C 1
ATOM 1431 O O . VAL A 1 183 ? -13.652 -5.009 -3.272 1.00 91.94 183 VAL A O 1
ATOM 1434 N N . MET A 1 184 ? -14.755 -3.144 -3.865 1.00 86.06 184 MET A N 1
ATOM 1435 C CA . MET A 1 184 ? -15.545 -3.782 -4.921 1.00 86.06 184 MET A CA 1
ATOM 1436 C C . MET A 1 184 ? -14.636 -4.363 -6.009 1.00 86.06 184 MET A C 1
ATOM 1438 O O . MET A 1 184 ? -13.498 -3.934 -6.195 1.00 86.06 184 MET A O 1
ATOM 1442 N N . ASP A 1 185 ? -15.121 -5.396 -6.689 1.00 83.25 185 ASP A N 1
ATOM 1443 C CA . ASP A 1 185 ? -14.383 -6.030 -7.773 1.00 83.25 185 ASP A CA 1
ATOM 1444 C C . ASP A 1 185 ? -14.154 -5.029 -8.930 1.00 83.25 185 ASP A C 1
ATOM 1446 O O . ASP A 1 185 ? -15.134 -4.468 -9.439 1.00 83.25 185 ASP A O 1
ATOM 1450 N N . PRO A 1 186 ? -12.898 -4.803 -9.368 1.00 75.44 186 PRO A N 1
ATOM 1451 C CA . PRO A 1 186 ? -12.591 -3.982 -10.537 1.00 75.44 186 PRO A CA 1
ATOM 1452 C C . PRO A 1 186 ? -13.439 -4.318 -11.772 1.00 75.44 186 PRO A C 1
ATOM 1454 O O . PRO A 1 186 ? -13.905 -3.410 -12.461 1.00 75.44 186 PRO A O 1
ATOM 1457 N N . ALA A 1 187 ? -13.718 -5.601 -12.024 1.00 75.25 187 ALA A N 1
ATOM 1458 C CA . ALA A 1 187 ? -14.520 -6.027 -13.169 1.00 75.25 187 ALA A CA 1
ATOM 1459 C C . ALA A 1 187 ? -15.994 -5.610 -13.038 1.00 75.25 187 ALA A C 1
ATOM 1461 O O . ALA A 1 187 ? -16.641 -5.252 -14.024 1.00 75.25 187 ALA A O 1
ATOM 1462 N N . GLN A 1 188 ? -16.544 -5.606 -11.821 1.00 74.69 188 GLN A N 1
ATOM 1463 C CA . GLN A 1 188 ? -17.893 -5.080 -11.578 1.00 74.69 188 GLN A CA 1
ATOM 1464 C C . GLN A 1 188 ? -17.933 -3.570 -11.801 1.00 74.69 188 GLN A C 1
ATOM 1466 O O . GLN A 1 188 ? -18.916 -3.036 -12.308 1.00 74.69 188 GLN A O 1
ATOM 1471 N N . TYR A 1 189 ? -16.843 -2.886 -11.469 1.00 68.44 189 TYR A N 1
ATOM 1472 C CA . TYR A 1 189 ? -16.734 -1.444 -11.595 1.00 68.44 189 TYR A CA 1
ATOM 1473 C C . TYR A 1 189 ? -16.625 -0.973 -13.050 1.00 68.44 189 TYR A C 1
ATOM 1475 O O . TYR A 1 189 ? -17.173 0.071 -13.398 1.00 68.44 189 TYR A O 1
ATOM 1483 N N . GLU A 1 190 ? -15.976 -1.734 -13.933 1.00 67.88 190 GLU A N 1
ATOM 1484 C CA . GLU A 1 190 ? -15.903 -1.402 -15.364 1.00 67.88 190 GLU A CA 1
ATOM 1485 C C . GLU A 1 190 ? -17.254 -1.552 -16.079 1.00 67.88 190 GLU A C 1
ATOM 1487 O O . GLU A 1 190 ? -17.579 -0.739 -16.943 1.00 67.88 190 GLU A O 1
ATOM 1492 N N . ASN A 1 191 ? -18.080 -2.514 -15.661 1.00 68.50 191 ASN A N 1
ATOM 1493 C CA . ASN A 1 191 ? -19.342 -2.857 -16.325 1.00 68.50 191 ASN A CA 1
ATOM 1494 C C . ASN A 1 191 ? -20.562 -2.026 -15.877 1.00 68.50 191 ASN A C 1
ATOM 1496 O O . ASN A 1 191 ? -21.656 -2.203 -16.412 1.00 68.50 191 ASN A O 1
ATOM 1500 N N . GLN A 1 192 ? -20.413 -1.116 -14.909 1.00 66.81 192 GLN A N 1
ATOM 1501 C CA . GLN A 1 192 ? -21.530 -0.296 -14.426 1.00 66.81 192 GLN A CA 1
ATOM 1502 C C . GLN A 1 192 ? -21.844 0.891 -15.363 1.00 66.81 192 GLN A C 1
ATOM 1504 O O . GLN A 1 192 ? -20.908 1.560 -15.822 1.00 66.81 192 GLN A O 1
ATOM 1509 N N . PRO A 1 193 ? -23.131 1.226 -15.597 1.00 64.50 193 PRO A N 1
ATOM 1510 C CA . PRO A 1 193 ? -23.530 2.392 -16.389 1.00 64.50 193 PRO A CA 1
ATOM 1511 C C . PRO A 1 193 ? -23.044 3.719 -15.773 1.00 64.50 193 PRO A C 1
ATOM 1513 O O . PRO A 1 193 ? -22.751 3.804 -14.581 1.00 64.50 193 PRO A O 1
ATOM 1516 N N . ALA A 1 194 ? -22.912 4.755 -16.606 1.00 56.53 194 ALA A N 1
ATOM 1517 C CA . ALA A 1 194 ? -22.556 6.106 -16.170 1.00 56.53 194 ALA A CA 1
ATOM 1518 C C . ALA A 1 194 ? -23.769 6.778 -15.501 1.00 56.53 194 ALA A C 1
ATOM 1520 O O . ALA A 1 194 ? -24.835 6.806 -16.110 1.00 56.53 194 ALA A O 1
ATOM 1521 N N . GLY A 1 195 ? -23.621 7.337 -14.297 1.00 52.34 195 GLY A N 1
ATOM 1522 C CA . GLY A 1 195 ? -24.670 8.168 -13.687 1.00 52.34 195 GLY A CA 1
ATOM 1523 C C . GLY A 1 195 ? -24.609 8.242 -12.166 1.00 52.34 195 GLY A C 1
ATOM 1524 O O . GLY A 1 195 ? -24.651 9.335 -11.621 1.00 52.34 195 GLY A O 1
ATOM 1525 N N . ASP A 1 196 ? -24.379 7.112 -11.501 1.00 56.34 196 ASP A N 1
ATOM 1526 C CA . ASP A 1 196 ? -24.363 7.034 -10.038 1.00 56.34 196 ASP A CA 1
ATOM 1527 C C . ASP A 1 196 ? -23.017 6.484 -9.531 1.00 56.34 196 ASP A C 1
ATOM 1529 O O . ASP A 1 196 ? -22.407 5.606 -10.151 1.00 56.34 196 ASP A O 1
ATOM 1533 N N . ASP A 1 197 ? -22.530 6.981 -8.388 1.00 59.69 197 ASP A N 1
ATOM 1534 C CA . ASP A 1 197 ? -21.434 6.343 -7.640 1.00 59.69 197 ASP A CA 1
ATOM 1535 C C . ASP A 1 197 ? -22.000 5.096 -6.928 1.00 59.69 197 ASP A C 1
ATOM 1537 O O . ASP A 1 197 ? -22.112 5.058 -5.706 1.00 59.69 197 ASP A O 1
ATOM 1541 N N . ILE A 1 198 ? -22.400 4.077 -7.708 1.00 59.81 198 ILE A N 1
ATOM 1542 C CA . ILE A 1 198 ? -23.012 2.800 -7.261 1.00 59.81 198 ILE A CA 1
ATOM 1543 C C . ILE A 1 198 ? -21.952 1.859 -6.668 1.00 59.81 198 ILE A C 1
ATOM 1545 O O . ILE A 1 198 ? -21.984 0.636 -6.829 1.00 59.81 198 ILE A O 1
ATOM 1549 N N . ARG A 1 199 ? -20.941 2.423 -6.010 1.00 71.38 199 ARG A N 1
ATOM 1550 C CA . ARG A 1 199 ? -20.026 1.623 -5.208 1.00 71.38 199 ARG A CA 1
ATOM 1551 C C . ARG A 1 199 ? -20.833 1.013 -4.079 1.00 71.38 199 ARG A C 1
ATOM 1553 O O . ARG A 1 199 ? -21.473 1.748 -3.329 1.00 71.38 199 ARG A O 1
ATOM 1560 N N . ASP A 1 200 ? -20.774 -0.311 -3.964 1.00 80.50 200 ASP A N 1
ATOM 1561 C CA . ASP A 1 200 ? -21.367 -1.014 -2.835 1.00 80.50 200 ASP A CA 1
ATOM 1562 C C . ASP A 1 200 ? -20.753 -0.449 -1.552 1.00 80.50 200 ASP A C 1
ATOM 1564 O O . ASP A 1 200 ? -19.564 -0.635 -1.260 1.00 80.50 200 ASP A O 1
ATOM 1568 N N . GLN A 1 201 ? -21.557 0.326 -0.831 1.00 83.88 201 GLN A N 1
ATOM 1569 C CA . GLN A 1 201 ? -21.088 1.068 0.323 1.00 83.88 201 GLN A CA 1
ATOM 1570 C C . GLN A 1 201 ? -20.794 0.121 1.497 1.00 83.88 201 GLN A C 1
ATOM 1572 O O . GLN A 1 201 ? -19.981 0.459 2.364 1.00 83.88 201 GLN A O 1
ATOM 1577 N N . ASP A 1 202 ? -21.331 -1.105 1.464 1.00 86.19 202 ASP A N 1
ATOM 1578 C CA . ASP A 1 202 ? -21.002 -2.164 2.415 1.00 86.19 202 ASP A CA 1
ATOM 1579 C C . ASP A 1 202 ? -19.579 -2.721 2.212 1.00 86.19 202 ASP A C 1
ATOM 1581 O O . ASP A 1 202 ? -19.018 -3.360 3.109 1.00 86.19 202 ASP A O 1
ATOM 1585 N N . LEU A 1 203 ? -18.935 -2.407 1.082 1.00 91.00 203 LEU A N 1
ATOM 1586 C CA . LEU A 1 203 ? -17.537 -2.740 0.787 1.00 91.00 203 LEU A CA 1
ATOM 1587 C C . LEU A 1 203 ? -16.565 -1.578 1.022 1.00 91.00 203 LEU A C 1
ATOM 1589 O O . LEU A 1 203 ? -15.372 -1.696 0.731 1.00 91.00 203 LEU A O 1
ATOM 1593 N N . ASN A 1 204 ? -17.024 -0.450 1.565 1.00 93.56 204 ASN A N 1
ATOM 1594 C CA . ASN A 1 204 ? -16.109 0.608 1.984 1.00 93.56 204 ASN A CA 1
ATOM 1595 C C . ASN A 1 204 ? -15.290 0.154 3.194 1.00 93.56 204 ASN A C 1
ATOM 1597 O O . ASN A 1 204 ? -15.804 -0.536 4.069 1.00 93.56 204 ASN A O 1
ATOM 1601 N N . ILE A 1 205 ? -14.039 0.580 3.307 1.00 96.44 205 ILE A N 1
ATOM 1602 C CA . ILE A 1 205 ? -13.152 0.371 4.458 1.00 96.44 205 ILE A CA 1
ATOM 1603 C C . ILE A 1 205 ? -12.434 1.686 4.787 1.00 96.44 205 ILE A C 1
ATOM 1605 O O . ILE A 1 205 ? -12.141 2.479 3.889 1.00 96.44 205 ILE A O 1
ATOM 1609 N N . ILE A 1 206 ? -12.110 1.918 6.060 1.00 98.12 206 ILE A N 1
ATOM 1610 C CA . ILE A 1 206 ? -11.255 3.039 6.472 1.00 98.12 206 ILE A CA 1
ATOM 1611 C C . ILE A 1 206 ? -9.798 2.573 6.447 1.00 98.12 206 ILE A C 1
ATOM 1613 O O . ILE A 1 206 ? -9.408 1.679 7.188 1.00 98.12 206 ILE A O 1
ATOM 1617 N N . VAL A 1 207 ? -8.966 3.186 5.617 1.00 98.25 207 VAL A N 1
ATOM 1618 C CA . VAL A 1 207 ? -7.545 2.862 5.480 1.00 98.25 207 VAL A CA 1
ATOM 1619 C C . VAL A 1 207 ? -6.702 3.874 6.240 1.00 98.25 207 VAL A C 1
ATOM 1621 O O . VAL A 1 207 ? -6.856 5.080 6.053 1.00 98.25 207 VAL A O 1
ATOM 1624 N N . VAL A 1 208 ? -5.767 3.381 7.049 1.00 98.50 208 VAL A N 1
ATOM 1625 C CA . VAL A 1 208 ? -4.749 4.166 7.754 1.00 98.50 208 VAL A CA 1
ATOM 1626 C C . VAL A 1 208 ? -3.376 3.818 7.165 1.00 98.50 208 VAL A C 1
ATOM 1628 O O . VAL A 1 208 ? -2.806 2.776 7.506 1.00 98.50 208 VAL A O 1
ATOM 1631 N N . PRO A 1 209 ? -2.824 4.652 6.265 1.00 98.06 209 PRO A N 1
ATOM 1632 C CA . PRO A 1 209 ? -1.505 4.418 5.685 1.00 98.06 209 PRO A CA 1
ATOM 1633 C C . PRO A 1 209 ? -0.413 4.423 6.751 1.00 98.06 209 PRO A C 1
ATOM 1635 O O . PRO A 1 209 ? -0.375 5.323 7.579 1.00 98.06 209 PRO A O 1
ATOM 1638 N N . ALA A 1 210 ? 0.514 3.473 6.727 1.00 96.88 210 ALA A N 1
ATOM 1639 C CA . ALA A 1 210 ? 1.600 3.398 7.698 1.00 96.88 210 ALA A CA 1
ATOM 1640 C C . ALA A 1 210 ? 2.963 3.205 7.026 1.00 96.88 210 ALA A C 1
ATOM 1642 O O . ALA A 1 210 ? 3.096 2.585 5.966 1.00 96.88 210 ALA A O 1
ATOM 1643 N N . LEU A 1 211 ? 4.013 3.724 7.668 1.00 94.25 211 LEU A N 1
ATOM 1644 C CA . LEU A 1 211 ? 5.385 3.404 7.283 1.00 94.25 211 LEU A CA 1
ATOM 1645 C C . LEU A 1 211 ? 5.661 1.920 7.545 1.00 94.25 211 LEU A C 1
ATOM 1647 O O . LEU A 1 211 ? 5.217 1.355 8.542 1.00 94.25 211 LEU A O 1
ATOM 1651 N N . HIS A 1 212 ? 6.422 1.289 6.652 1.00 90.06 212 HIS A N 1
ATOM 1652 C CA . HIS A 1 212 ? 6.721 -0.135 6.772 1.00 90.06 212 HIS A CA 1
ATOM 1653 C C . HIS A 1 212 ? 7.635 -0.403 7.982 1.00 90.06 212 HIS A C 1
ATOM 1655 O O . HIS A 1 212 ? 8.750 0.130 8.004 1.00 90.06 212 HIS A O 1
ATOM 1661 N N . PRO A 1 213 ? 7.244 -1.262 8.945 1.00 87.25 213 PRO A N 1
ATOM 1662 C CA . PRO A 1 213 ? 8.027 -1.505 10.163 1.00 87.25 213 PRO A CA 1
ATOM 1663 C C . PRO A 1 213 ? 9.393 -2.136 9.864 1.00 87.25 213 PRO A C 1
ATOM 1665 O O . PRO A 1 213 ? 10.384 -1.867 10.534 1.00 87.25 213 PRO A O 1
ATOM 1668 N N . GLY A 1 214 ? 9.502 -2.885 8.766 1.00 85.12 214 GLY A N 1
ATOM 1669 C CA . GLY A 1 214 ? 10.779 -3.399 8.267 1.00 85.12 214 GLY A CA 1
ATOM 1670 C C . GLY A 1 214 ? 11.798 -2.336 7.840 1.00 85.12 214 GLY A C 1
ATOM 1671 O O . GLY A 1 214 ? 12.925 -2.720 7.554 1.00 85.12 214 GLY A O 1
ATOM 1672 N N . ARG A 1 215 ? 11.469 -1.031 7.821 1.00 80.00 215 ARG A N 1
ATOM 1673 C CA . ARG A 1 215 ? 12.492 0.019 7.660 1.00 80.00 215 ARG A CA 1
ATOM 1674 C C . ARG A 1 215 ? 13.548 -0.022 8.766 1.00 80.00 215 ARG A C 1
ATOM 1676 O O . ARG A 1 215 ? 14.696 0.305 8.494 1.00 80.00 215 ARG A O 1
ATOM 1683 N N . ASP A 1 216 ? 13.195 -0.509 9.959 1.00 72.69 216 ASP A N 1
ATOM 1684 C CA . ASP A 1 216 ? 14.150 -0.703 11.057 1.00 72.69 216 ASP A CA 1
ATOM 1685 C C . ASP A 1 216 ? 15.28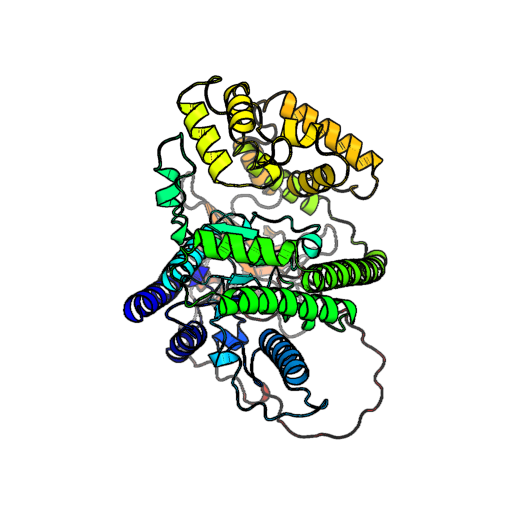3 -1.677 10.696 1.00 72.69 216 ASP A C 1
ATOM 1687 O O . ASP A 1 216 ? 16.373 -1.569 11.242 1.00 72.69 216 ASP A O 1
ATOM 1691 N N . LYS A 1 217 ? 15.092 -2.563 9.704 1.00 69.75 217 LYS A N 1
ATOM 1692 C CA . LYS A 1 217 ? 16.126 -3.508 9.252 1.00 69.75 217 LYS A CA 1
ATOM 1693 C C . LYS A 1 217 ? 17.376 -2.829 8.670 1.00 69.75 217 LYS A C 1
ATOM 1695 O O . LYS A 1 217 ? 18.452 -3.416 8.743 1.00 69.75 217 LYS A O 1
ATOM 1700 N N . TYR A 1 218 ? 17.262 -1.610 8.143 1.00 71.31 218 TYR A N 1
ATOM 1701 C CA . TYR A 1 218 ? 18.300 -0.970 7.323 1.00 71.31 218 TYR A CA 1
ATOM 1702 C C . TYR A 1 218 ? 19.227 -0.043 8.125 1.00 71.31 218 TYR A C 1
ATOM 1704 O O . TYR A 1 218 ? 19.456 1.110 7.768 1.00 71.31 218 TYR A O 1
ATOM 1712 N N . GLY A 1 219 ? 19.770 -0.555 9.231 1.00 72.81 219 GLY A N 1
ATOM 1713 C CA . GLY A 1 219 ? 20.704 0.176 10.095 1.00 72.81 219 GLY A CA 1
ATOM 1714 C C . GLY A 1 219 ? 20.027 1.067 11.146 1.00 72.81 219 GLY A C 1
ATOM 1715 O O . GLY A 1 219 ? 18.812 0.972 11.340 1.00 72.81 219 GLY A O 1
ATOM 1716 N N . PRO A 1 220 ? 20.806 1.908 11.857 1.00 78.38 220 PRO A N 1
ATOM 1717 C CA . PRO A 1 220 ? 20.287 2.779 12.906 1.00 78.38 220 PRO A CA 1
ATOM 1718 C C . PRO A 1 220 ? 19.214 3.712 12.344 1.00 78.38 220 PRO A C 1
ATOM 1720 O O . PRO A 1 220 ? 19.486 4.507 11.446 1.00 78.38 220 PRO A O 1
ATOM 1723 N N . GLN A 1 221 ? 17.991 3.599 12.858 1.00 84.94 221 GLN A N 1
ATOM 1724 C CA . GLN A 1 221 ? 16.896 4.489 12.486 1.00 84.94 221 GLN A CA 1
ATOM 1725 C C . GLN A 1 221 ? 16.748 5.610 13.515 1.00 84.94 221 GLN A C 1
ATOM 1727 O O . GLN A 1 221 ? 16.963 5.364 14.706 1.00 84.94 221 GLN A O 1
ATOM 1732 N N . PRO A 1 222 ? 16.347 6.820 13.089 1.00 89.50 222 PRO A N 1
ATOM 1733 C CA . PRO A 1 222 ? 16.091 7.904 14.023 1.00 89.50 222 PRO A CA 1
ATOM 1734 C C . PRO A 1 222 ? 14.883 7.580 14.911 1.00 89.50 222 PRO A C 1
ATOM 1736 O O . PRO A 1 222 ? 13.940 6.898 14.497 1.00 89.50 222 PRO A O 1
ATOM 1739 N N . GLU A 1 223 ? 14.886 8.098 16.138 1.00 91.44 223 GLU A N 1
ATOM 1740 C CA . GLU A 1 223 ? 13.777 7.929 17.086 1.00 91.44 223 GLU A CA 1
ATOM 1741 C C . GLU A 1 223 ? 12.455 8.477 16.527 1.00 91.44 223 GLU A C 1
ATOM 1743 O O . GLU A 1 223 ? 11.392 7.880 16.721 1.00 91.44 223 GLU A O 1
ATOM 1748 N N . SER A 1 224 ? 12.533 9.552 15.736 1.00 93.62 224 SER A N 1
ATOM 1749 C CA . SER A 1 224 ? 11.404 10.151 15.020 1.00 93.62 224 SER A CA 1
ATOM 1750 C C . SER A 1 224 ? 10.657 9.141 14.136 1.00 93.62 224 SER A C 1
ATOM 1752 O O . SER A 1 224 ? 9.428 9.185 14.064 1.00 93.62 224 SER A O 1
ATOM 1754 N N . LEU A 1 225 ? 11.347 8.151 13.549 1.00 92.56 225 LEU A N 1
ATOM 1755 C CA . LEU A 1 225 ? 10.703 7.086 12.771 1.00 92.56 225 LEU A CA 1
ATOM 1756 C C . LEU A 1 225 ? 9.811 6.214 13.657 1.00 92.56 225 LEU A C 1
ATOM 1758 O O . LEU A 1 225 ? 8.658 5.945 13.313 1.00 92.56 225 LEU A O 1
ATOM 1762 N N . ARG A 1 226 ? 10.339 5.784 14.807 1.00 91.75 226 ARG A N 1
ATOM 1763 C CA . ARG A 1 226 ? 9.607 4.952 15.774 1.00 91.75 226 ARG A CA 1
ATOM 1764 C C . ARG A 1 226 ? 8.428 5.718 16.360 1.00 91.75 226 ARG A C 1
ATOM 1766 O O . ARG A 1 226 ? 7.353 5.143 16.518 1.00 91.75 226 ARG A O 1
ATOM 1773 N N . ARG A 1 227 ? 8.600 7.022 16.604 1.00 94.50 227 ARG A N 1
ATOM 1774 C CA . ARG A 1 227 ? 7.526 7.912 17.055 1.00 94.50 227 ARG A CA 1
ATOM 1775 C C . ARG A 1 227 ? 6.394 7.997 16.032 1.00 94.50 227 ARG A C 1
ATOM 1777 O O . ARG A 1 227 ? 5.243 7.812 16.414 1.00 94.50 227 ARG A O 1
ATOM 1784 N N . VAL A 1 228 ? 6.701 8.198 14.746 1.00 96.44 228 VAL A N 1
ATOM 1785 C CA . VAL A 1 228 ? 5.689 8.208 13.672 1.00 96.44 228 VAL A CA 1
ATOM 1786 C C . VAL A 1 228 ? 4.975 6.858 13.566 1.00 96.44 228 VAL A C 1
ATOM 1788 O O . VAL A 1 228 ? 3.750 6.833 13.452 1.00 96.44 228 VAL A O 1
ATOM 1791 N N . MET A 1 229 ? 5.697 5.733 13.649 1.00 95.38 229 MET A N 1
ATOM 1792 C CA . MET A 1 229 ? 5.086 4.394 13.631 1.00 95.38 229 MET A CA 1
ATOM 1793 C C . MET A 1 229 ? 4.134 4.175 14.814 1.00 95.38 229 MET A C 1
ATOM 1795 O O . MET A 1 229 ? 3.010 3.722 14.609 1.00 95.38 229 MET A O 1
ATOM 1799 N N . LEU A 1 230 ? 4.555 4.536 16.031 1.00 95.25 230 LEU A N 1
ATOM 1800 C CA . LEU A 1 230 ? 3.736 4.414 17.238 1.00 95.25 230 LEU A CA 1
ATOM 1801 C C . LEU A 1 230 ? 2.473 5.277 17.156 1.00 95.25 230 LEU A C 1
ATOM 1803 O O . LEU A 1 230 ? 1.380 4.779 17.398 1.00 95.25 230 LEU A O 1
ATOM 1807 N N . LEU A 1 231 ? 2.611 6.553 16.784 1.00 97.12 231 LEU A N 1
ATOM 1808 C CA . LEU A 1 231 ? 1.475 7.468 16.660 1.00 97.12 231 LEU A CA 1
ATOM 1809 C C . LEU A 1 231 ? 0.511 7.021 15.556 1.00 97.12 231 LEU A C 1
ATOM 1811 O O . LEU A 1 231 ? -0.697 7.089 15.738 1.00 97.12 231 LEU A O 1
ATOM 1815 N N . THR A 1 232 ? 1.020 6.489 14.442 1.00 97.81 232 THR A N 1
ATOM 1816 C CA . THR A 1 232 ? 0.171 5.925 13.377 1.00 97.81 232 THR A CA 1
ATOM 1817 C C . THR A 1 232 ? -0.618 4.706 13.863 1.00 97.81 232 THR A C 1
ATOM 1819 O O . THR A 1 232 ? -1.800 4.578 13.551 1.00 97.81 232 THR A O 1
ATOM 1822 N N . LEU A 1 233 ? 0.004 3.833 14.663 1.00 95.75 233 LEU A N 1
ATOM 1823 C CA . LEU A 1 233 ? -0.693 2.716 15.300 1.00 95.75 233 LEU A CA 1
ATOM 1824 C C . LEU A 1 233 ? -1.769 3.216 16.278 1.00 95.75 233 LEU A C 1
ATOM 1826 O O . LEU A 1 233 ? -2.875 2.684 16.274 1.00 95.75 233 LEU A O 1
ATOM 1830 N N . GLN A 1 234 ? -1.485 4.267 17.057 1.00 96.44 234 GLN A N 1
ATOM 1831 C CA . GLN A 1 234 ? -2.486 4.903 17.921 1.00 96.44 234 GLN A CA 1
ATOM 1832 C C . GLN A 1 234 ? -3.672 5.448 17.126 1.00 96.44 234 GLN A C 1
ATOM 1834 O O . GLN A 1 234 ? -4.799 5.278 17.572 1.00 96.44 234 GLN A O 1
ATOM 1839 N N . VAL A 1 235 ? -3.456 6.031 15.938 1.00 97.94 235 VAL A N 1
ATOM 1840 C CA . VAL A 1 235 ? -4.564 6.435 15.052 1.00 97.94 235 VAL A CA 1
ATOM 1841 C C . VAL A 1 235 ? -5.442 5.233 14.701 1.00 97.94 235 VAL A C 1
ATOM 1843 O O . VAL A 1 235 ? -6.657 5.291 14.867 1.00 97.94 235 VAL A O 1
ATOM 1846 N N . ALA A 1 236 ? -4.845 4.128 14.242 1.00 97.06 236 ALA A N 1
ATOM 1847 C CA . ALA A 1 236 ? -5.601 2.936 13.857 1.00 97.06 236 ALA A CA 1
ATOM 1848 C C . ALA A 1 236 ? -6.386 2.330 15.036 1.00 97.06 236 ALA A C 1
ATOM 1850 O O . ALA A 1 236 ? -7.552 1.966 14.875 1.00 97.06 236 ALA A O 1
ATOM 1851 N N . VAL A 1 237 ? -5.772 2.265 16.222 1.00 94.69 237 VAL A N 1
ATOM 1852 C CA . VAL A 1 237 ? -6.416 1.774 17.451 1.00 94.69 237 VAL A CA 1
ATOM 1853 C C . VAL A 1 237 ? -7.523 2.721 17.918 1.00 94.69 237 VAL A C 1
ATOM 1855 O O . VAL A 1 237 ? -8.604 2.250 18.251 1.00 94.69 237 VAL A O 1
ATOM 1858 N N . ALA A 1 238 ? -7.308 4.038 17.881 1.00 96.06 238 ALA A N 1
ATOM 1859 C CA . ALA A 1 238 ? -8.315 5.028 18.259 1.00 96.06 238 ALA A CA 1
ATOM 1860 C C . ALA A 1 238 ? -9.562 4.937 17.370 1.00 96.06 238 ALA A C 1
ATOM 1862 O O . ALA A 1 238 ? -10.677 4.919 17.880 1.00 96.06 238 ALA A O 1
ATOM 1863 N N . LEU A 1 239 ? -9.396 4.802 16.049 1.00 97.31 239 LEU A N 1
ATOM 1864 C CA . LEU A 1 239 ? -10.526 4.581 15.140 1.00 97.31 239 LEU A CA 1
ATOM 1865 C C . LEU A 1 239 ? -11.281 3.287 15.469 1.00 97.31 239 LEU A C 1
ATOM 1867 O O . LEU A 1 239 ? -12.511 3.265 15.424 1.00 97.31 239 LEU A O 1
ATOM 1871 N N . ALA A 1 240 ? -10.554 2.217 15.805 1.00 95.00 240 ALA A N 1
ATOM 1872 C CA . ALA A 1 240 ? -11.153 0.942 16.184 1.00 95.00 240 ALA A CA 1
ATOM 1873 C C . ALA A 1 240 ? -11.899 1.033 17.524 1.00 95.00 240 ALA A C 1
ATOM 1875 O O . ALA A 1 240 ? -12.943 0.405 17.675 1.00 95.00 240 ALA A O 1
ATOM 1876 N N . ASP A 1 241 ? -11.415 1.840 18.468 1.00 93.56 241 ASP A N 1
ATOM 1877 C CA . ASP A 1 241 ? -12.093 2.081 19.742 1.00 93.56 241 ASP A CA 1
ATOM 1878 C C . ASP A 1 241 ? -13.363 2.934 19.574 1.00 93.56 241 ASP A C 1
ATOM 1880 O O . ASP A 1 241 ? -14.410 2.590 20.125 1.00 93.56 241 ASP A O 1
ATOM 1884 N N . ILE A 1 242 ? -13.330 3.964 18.715 1.00 95.88 242 ILE A N 1
ATOM 1885 C CA . ILE A 1 242 ? -14.544 4.703 18.328 1.00 95.88 242 ILE A CA 1
ATOM 1886 C C . ILE A 1 242 ? -15.568 3.731 17.739 1.00 95.88 242 ILE A C 1
ATOM 1888 O O . ILE A 1 242 ? -16.722 3.729 18.163 1.00 95.88 242 ILE A O 1
ATOM 1892 N N . ALA A 1 243 ? -15.146 2.878 16.801 1.00 94.75 243 ALA A N 1
ATOM 1893 C CA . ALA A 1 243 ? -16.019 1.881 16.193 1.00 94.75 243 ALA A CA 1
ATOM 1894 C C . ALA A 1 243 ? -16.618 0.931 17.233 1.00 94.75 243 ALA A C 1
ATOM 1896 O O . ALA A 1 243 ? -17.825 0.708 17.241 1.00 94.75 243 ALA A O 1
ATOM 1897 N N . ARG A 1 244 ? -15.780 0.409 18.136 1.00 93.44 244 ARG A N 1
ATOM 1898 C CA . ARG A 1 244 ? -16.185 -0.475 19.231 1.00 93.44 244 ARG A CA 1
ATOM 1899 C C . ARG A 1 244 ? -17.271 0.149 20.103 1.00 93.44 244 ARG A C 1
ATOM 1901 O O . ARG A 1 244 ? -18.181 -0.563 20.505 1.00 93.44 244 ARG A O 1
ATOM 1908 N N . SER A 1 245 ? -17.206 1.453 20.371 1.00 92.50 245 SER A N 1
ATOM 1909 C CA . SER A 1 245 ? -18.178 2.134 21.240 1.00 92.50 245 SER A CA 1
ATOM 1910 C C . SER A 1 245 ? -19.620 2.139 20.708 1.00 92.50 245 SER A C 1
ATOM 1912 O O . SER A 1 245 ? -20.544 2.398 21.474 1.00 92.50 245 SER A O 1
ATOM 1914 N N . VAL A 1 246 ? -19.816 1.846 19.418 1.00 91.31 246 VAL A N 1
ATOM 1915 C CA . VAL A 1 246 ? -21.122 1.892 18.738 1.00 91.31 246 VAL A CA 1
ATOM 1916 C C . VAL A 1 246 ? -21.414 0.642 17.893 1.00 91.31 246 VAL A C 1
ATOM 1918 O O . VAL A 1 246 ? -22.418 0.594 17.187 1.00 91.31 246 VAL A O 1
ATOM 1921 N N . ILE A 1 247 ? -20.548 -0.379 17.936 1.00 88.19 247 ILE A N 1
ATOM 1922 C CA . ILE A 1 247 ? -20.591 -1.519 17.002 1.00 88.19 247 ILE A CA 1
ATOM 1923 C C . ILE A 1 247 ? -21.829 -2.413 17.167 1.00 88.19 247 ILE A C 1
ATOM 1925 O O . ILE A 1 247 ? -22.253 -3.040 16.188 1.00 88.19 247 ILE A O 1
ATOM 1929 N N . ASP A 1 248 ? -22.380 -2.443 18.381 1.00 85.38 248 ASP A N 1
ATOM 1930 C CA . ASP A 1 248 ? -23.541 -3.246 18.778 1.00 85.38 248 ASP A CA 1
ATOM 1931 C C . ASP A 1 248 ? -24.882 -2.607 18.383 1.00 85.38 248 ASP A C 1
ATOM 1933 O O . ASP A 1 248 ? -25.929 -3.218 18.576 1.00 85.38 248 ASP A O 1
ATOM 1937 N N . GLY A 1 249 ? -24.873 -1.389 17.831 1.00 81.00 249 GLY A N 1
ATOM 1938 C CA . GLY A 1 249 ? -26.078 -0.758 17.294 1.00 81.00 249 GLY A CA 1
ATOM 1939 C C . GLY A 1 249 ? -26.451 -1.264 15.896 1.00 81.00 249 GLY A C 1
ATOM 1940 O O . GLY A 1 249 ? -25.597 -1.737 15.141 1.00 81.00 249 GLY A O 1
ATOM 1941 N N . ASP A 1 250 ? -27.709 -1.044 15.506 1.00 84.69 250 ASP A N 1
ATOM 1942 C CA . ASP A 1 250 ? -28.259 -1.335 14.165 1.00 84.69 250 ASP A CA 1
ATOM 1943 C C . ASP A 1 250 ? -27.774 -0.356 13.075 1.00 84.69 250 ASP A C 1
ATOM 1945 O O . ASP A 1 250 ? -28.432 -0.134 12.059 1.00 84.69 250 ASP A O 1
ATOM 1949 N N . MET A 1 251 ? -26.612 0.271 13.277 1.00 90.75 251 MET A N 1
ATOM 1950 C CA . MET A 1 251 ? -26.046 1.200 12.307 1.00 90.75 251 MET A CA 1
ATOM 1951 C C . MET A 1 251 ? -25.615 0.450 11.049 1.00 90.75 251 MET A C 1
ATOM 1953 O O . MET A 1 251 ? -24.884 -0.548 11.121 1.00 90.75 251 MET A O 1
ATOM 1957 N N . SER A 1 252 ? -25.996 0.991 9.890 1.00 91.00 252 SER A N 1
ATOM 1958 C CA . SER A 1 252 ? -25.421 0.558 8.621 1.00 91.00 252 SER A CA 1
ATOM 1959 C C . SER A 1 252 ? -23.903 0.758 8.646 1.00 91.00 252 SER A C 1
ATOM 1961 O O . SER A 1 252 ? -23.359 1.570 9.408 1.00 91.00 252 SER A O 1
ATOM 1963 N N . ARG A 1 253 ? -23.175 0.027 7.798 1.00 90.88 253 ARG A N 1
ATOM 1964 C CA . ARG A 1 253 ? -21.718 0.175 7.718 1.00 90.88 253 ARG A CA 1
ATOM 1965 C C . ARG A 1 253 ? -21.307 1.608 7.364 1.00 90.88 253 ARG A C 1
ATOM 1967 O O . ARG A 1 253 ? -20.305 2.107 7.874 1.00 90.88 253 ARG A O 1
ATOM 1974 N N . VAL A 1 254 ? -22.094 2.257 6.517 1.00 90.69 254 VAL A N 1
ATOM 1975 C CA . VAL A 1 254 ? -21.870 3.617 6.020 1.00 90.69 254 VAL A CA 1
ATOM 1976 C C . VAL A 1 254 ? -22.055 4.637 7.128 1.00 90.69 254 VAL A C 1
ATOM 1978 O O . VAL A 1 254 ? -21.189 5.492 7.331 1.00 90.69 254 VAL A O 1
ATOM 1981 N N . ASP A 1 255 ? -23.132 4.501 7.900 1.00 92.44 255 ASP A N 1
ATOM 1982 C CA . ASP A 1 255 ? -23.385 5.356 9.057 1.00 92.44 255 ASP A CA 1
ATOM 1983 C C . ASP A 1 255 ? -22.293 5.169 10.107 1.00 92.44 255 ASP A C 1
ATOM 1985 O O . ASP A 1 255 ? -21.801 6.143 10.676 1.00 92.44 255 ASP A O 1
ATOM 1989 N N . LEU A 1 256 ? -21.852 3.926 10.321 1.00 93.50 256 LEU A N 1
ATOM 1990 C CA . LEU A 1 256 ? -20.769 3.610 11.245 1.00 93.50 256 LEU A CA 1
ATOM 1991 C C . LEU A 1 256 ? -19.451 4.276 10.818 1.00 93.50 256 LEU A C 1
ATOM 1993 O O . LEU A 1 256 ? -18.780 4.904 11.635 1.00 93.50 256 LEU A O 1
ATOM 1997 N N . GLN A 1 257 ? -19.082 4.198 9.540 1.00 94.69 257 GLN A N 1
ATOM 1998 C CA . GLN A 1 257 ? -17.877 4.853 9.016 1.00 94.69 257 GLN A CA 1
ATOM 1999 C C . GLN A 1 257 ? -17.962 6.374 9.090 1.00 94.69 257 GLN A C 1
ATOM 2001 O O . GLN A 1 257 ? -16.995 7.030 9.485 1.00 94.69 257 GLN A O 1
ATOM 2006 N N . THR A 1 258 ? -19.125 6.925 8.751 1.00 94.31 258 THR A N 1
ATOM 2007 C CA . THR A 1 258 ? -19.404 8.359 8.837 1.00 94.31 258 THR A CA 1
ATOM 2008 C C . THR A 1 258 ? -19.277 8.835 10.279 1.00 94.31 258 THR A C 1
ATOM 2010 O O . THR A 1 258 ? -18.596 9.825 10.541 1.00 94.31 258 THR A O 1
ATOM 2013 N N . HIS A 1 259 ? -19.832 8.085 11.232 1.00 95.31 259 HIS A N 1
ATOM 2014 C CA . HIS A 1 259 ? -19.706 8.354 12.659 1.00 95.31 259 HIS A CA 1
ATOM 2015 C C . HIS A 1 259 ? -18.248 8.319 13.133 1.00 95.31 259 HIS A C 1
ATOM 2017 O O . HIS A 1 259 ? -17.802 9.246 13.811 1.00 95.31 259 HIS A O 1
ATOM 2023 N N . ILE A 1 260 ? -17.488 7.287 12.748 1.00 96.88 260 ILE A N 1
ATOM 2024 C CA . ILE A 1 260 ? -16.074 7.139 13.122 1.00 96.88 260 ILE A CA 1
ATOM 2025 C C . ILE A 1 260 ? -15.253 8.327 12.626 1.00 96.88 260 ILE A C 1
ATOM 2027 O O . ILE A 1 260 ? -14.521 8.941 13.404 1.00 96.88 260 ILE A O 1
ATOM 2031 N N . LEU A 1 261 ? -15.388 8.676 11.344 1.00 96.75 261 LEU A N 1
ATOM 2032 C CA . LEU A 1 261 ? -14.651 9.788 10.749 1.00 96.75 261 LEU A CA 1
ATOM 2033 C C . LEU A 1 261 ? -15.107 11.138 11.315 1.00 96.75 261 LEU A C 1
ATOM 2035 O O . LEU A 1 261 ? -14.273 12.014 11.541 1.00 96.75 261 LEU A O 1
ATOM 2039 N N . ALA A 1 262 ? -16.400 11.316 11.594 1.00 96.81 262 ALA A N 1
ATOM 2040 C CA . ALA A 1 262 ? -16.909 12.525 12.233 1.00 96.81 262 ALA A CA 1
ATOM 2041 C C . ALA A 1 262 ? -16.315 12.707 13.637 1.00 96.81 262 ALA A C 1
ATOM 2043 O O . ALA A 1 262 ? -15.770 13.771 13.932 1.00 96.81 262 ALA A O 1
ATOM 2044 N N . LYS A 1 263 ? -16.342 11.672 14.486 1.00 97.38 263 LYS A N 1
ATOM 2045 C CA . LYS A 1 263 ? -15.714 11.697 15.818 1.00 97.38 263 LYS A CA 1
ATOM 2046 C C . LYS A 1 263 ? -14.213 11.956 15.735 1.00 97.38 263 LYS A C 1
ATOM 2048 O O . LYS A 1 263 ? -13.729 12.880 16.382 1.00 97.38 263 LYS A O 1
ATOM 2053 N N . TRP A 1 264 ? -13.493 11.224 14.882 1.00 97.06 264 TRP A N 1
ATOM 2054 C CA . TRP A 1 264 ? -12.060 11.432 14.642 1.00 97.06 264 TRP A CA 1
ATOM 2055 C C . TRP A 1 264 ? -11.723 12.898 14.324 1.00 97.06 264 TRP A C 1
ATOM 2057 O O . TRP A 1 264 ? -10.763 13.452 14.855 1.00 97.06 264 TRP A O 1
ATOM 2067 N N . ASN A 1 265 ? -12.546 13.547 13.497 1.00 94.94 265 ASN A N 1
ATOM 2068 C CA . ASN A 1 265 ? -12.322 14.922 13.057 1.00 94.94 265 ASN A CA 1
ATOM 2069 C C . ASN A 1 265 ? -12.848 15.993 14.023 1.00 94.94 265 ASN A C 1
ATOM 2071 O O . ASN A 1 265 ? -12.508 17.165 13.854 1.00 94.94 265 ASN A O 1
ATOM 2075 N N . THR A 1 266 ? -13.681 15.652 15.011 1.00 96.44 266 THR A N 1
ATOM 2076 C CA . THR A 1 266 ? -14.338 16.643 15.884 1.00 96.44 266 THR A CA 1
ATOM 2077 C C . THR A 1 266 ? -13.849 16.601 17.326 1.00 96.44 266 THR A C 1
ATOM 2079 O O . THR A 1 266 ? -13.677 17.670 17.917 1.00 96.44 266 THR A O 1
ATOM 2082 N N . THR A 1 267 ? -13.546 15.416 17.856 1.00 97.50 267 THR A N 1
ATOM 2083 C CA . THR A 1 267 ? -13.140 15.197 19.247 1.00 97.50 267 THR A CA 1
ATOM 2084 C C . THR A 1 267 ? -11.750 15.799 19.546 1.00 97.50 267 THR A C 1
ATOM 2086 O O . THR A 1 267 ? -10.797 15.532 18.803 1.00 97.50 267 THR A O 1
ATOM 2089 N N . PRO A 1 268 ? -11.599 16.615 20.613 1.00 97.62 268 PRO A N 1
ATOM 2090 C CA . PRO A 1 268 ? -10.341 17.296 20.945 1.00 97.62 268 PRO A CA 1
ATOM 2091 C C . PRO A 1 268 ? -9.127 16.371 21.104 1.00 97.62 268 PRO A C 1
ATOM 2093 O O . PRO A 1 268 ? -8.042 16.695 20.623 1.00 97.62 268 PRO A O 1
ATOM 2096 N N . GLU A 1 269 ? -9.304 15.207 21.723 1.00 96.06 269 GLU A N 1
ATOM 2097 C CA . GLU A 1 269 ? -8.244 14.235 22.000 1.00 96.06 269 GLU A CA 1
ATOM 2098 C C . GLU A 1 269 ? -7.664 13.656 20.701 1.00 96.06 269 GLU A C 1
ATOM 2100 O O . GLU A 1 269 ? -6.445 13.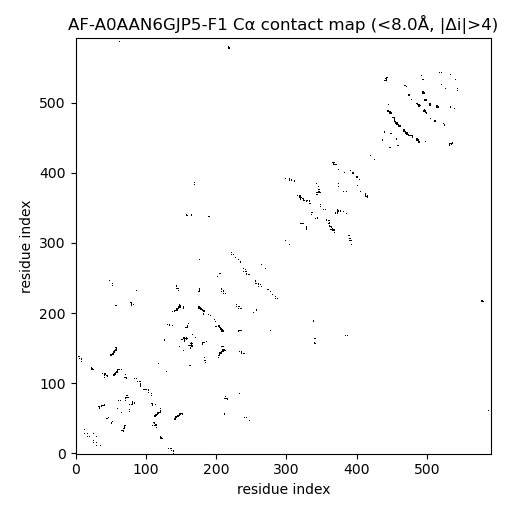575 20.532 1.00 96.06 269 GLU A O 1
ATOM 2105 N N . TYR A 1 270 ? -8.523 13.328 19.731 1.00 96.38 270 TYR A N 1
ATOM 2106 C CA . TYR A 1 270 ? -8.093 12.825 18.423 1.00 96.38 270 TYR A CA 1
ATOM 2107 C C . TYR A 1 270 ? -7.441 13.916 17.572 1.00 96.38 270 TYR A C 1
ATOM 2109 O O . TYR A 1 270 ? -6.446 13.653 16.893 1.00 96.38 270 TYR A O 1
ATOM 2117 N N . LYS A 1 271 ? -7.910 15.167 17.673 1.00 96.44 271 LYS A N 1
ATOM 2118 C CA . LYS A 1 271 ? -7.222 16.318 17.066 1.00 96.44 271 LYS A CA 1
ATOM 2119 C C . LYS A 1 271 ? -5.823 16.514 17.649 1.00 96.44 271 LYS A C 1
ATOM 2121 O O . LYS A 1 271 ? -4.888 16.785 16.897 1.00 96.44 271 LYS A O 1
ATOM 2126 N N . ALA A 1 272 ? -5.663 16.356 18.964 1.00 97.50 272 ALA A N 1
ATOM 2127 C CA . ALA A 1 272 ? -4.361 16.432 19.621 1.00 97.50 272 ALA A CA 1
ATOM 2128 C C . ALA A 1 272 ? -3.426 15.304 19.153 1.00 97.50 272 ALA A C 1
ATOM 2130 O O . ALA A 1 272 ? -2.266 15.570 18.833 1.00 97.50 272 ALA A O 1
ATOM 2131 N N . LEU A 1 273 ? -3.935 14.073 19.022 1.00 97.12 273 LEU A N 1
ATOM 2132 C CA . LEU A 1 273 ? -3.182 12.947 18.463 1.00 97.12 273 LEU A CA 1
ATOM 2133 C C . LEU A 1 273 ? -2.757 13.201 17.007 1.00 97.12 273 LEU A C 1
ATOM 2135 O O . LEU A 1 273 ? -1.591 13.004 16.661 1.00 97.12 273 LEU A O 1
ATOM 2139 N N . ALA A 1 274 ? -3.672 13.679 16.160 1.00 96.94 274 ALA A N 1
ATOM 2140 C CA . ALA A 1 274 ? -3.374 14.024 14.773 1.00 96.94 274 ALA A CA 1
ATOM 2141 C C . ALA A 1 274 ? -2.300 15.121 14.683 1.00 96.94 274 ALA A C 1
ATOM 2143 O O . ALA A 1 274 ? -1.358 14.998 13.902 1.00 96.94 274 ALA A O 1
ATOM 2144 N N . LYS A 1 275 ? -2.387 16.154 15.530 1.00 97.50 275 LYS A N 1
ATOM 2145 C CA . LYS A 1 275 ? -1.374 17.213 15.621 1.00 97.50 275 LYS A CA 1
ATOM 2146 C C . LYS A 1 275 ? -0.006 16.658 16.033 1.00 97.50 275 LYS A C 1
ATOM 2148 O O . LYS A 1 275 ? 0.981 16.936 15.358 1.00 97.50 275 LYS A O 1
ATOM 2153 N N . ALA A 1 276 ? 0.048 15.827 17.075 1.00 98.00 276 ALA A N 1
ATOM 2154 C CA . ALA A 1 276 ? 1.288 15.197 17.532 1.00 98.00 276 ALA A CA 1
ATOM 2155 C C . ALA A 1 276 ? 1.929 14.316 16.445 1.00 98.00 276 ALA A C 1
ATOM 2157 O O . ALA A 1 276 ? 3.154 14.252 16.328 1.00 98.00 276 ALA A O 1
ATOM 2158 N N . LEU A 1 277 ? 1.111 13.644 15.627 1.00 98.12 277 LEU A N 1
ATOM 2159 C CA . LEU A 1 277 ? 1.591 12.886 14.477 1.00 98.12 277 LEU A CA 1
ATOM 2160 C C . LEU A 1 277 ? 2.190 13.801 13.401 1.00 98.12 277 LEU A C 1
ATOM 2162 O O . LEU A 1 277 ? 3.264 13.491 12.891 1.00 98.12 277 LEU A O 1
ATOM 2166 N N . GLU A 1 278 ? 1.541 14.914 13.054 1.00 97.88 278 GLU A N 1
ATOM 2167 C CA . GLU A 1 278 ? 2.089 15.867 12.077 1.00 97.88 278 GLU A CA 1
ATOM 2168 C C . GLU A 1 278 ? 3.409 16.487 12.566 1.00 97.88 278 GLU A C 1
ATOM 2170 O O . GLU A 1 278 ? 4.373 16.548 11.805 1.00 97.88 278 GLU A O 1
ATOM 2175 N N . GLU A 1 279 ? 3.517 16.833 13.851 1.00 97.56 279 GLU A N 1
ATOM 2176 C CA . GLU A 1 279 ? 4.775 17.290 14.460 1.00 97.56 279 GLU A CA 1
ATOM 2177 C C . GLU A 1 279 ? 5.877 16.218 14.369 1.00 97.56 279 GLU A C 1
ATOM 2179 O O . GLU A 1 279 ? 7.004 16.505 13.958 1.00 97.56 279 GLU A O 1
ATOM 2184 N N . ALA A 1 280 ? 5.555 14.954 14.666 1.00 97.62 280 ALA A N 1
ATOM 2185 C CA . ALA A 1 280 ? 6.504 13.847 14.547 1.00 97.62 280 ALA A CA 1
ATOM 2186 C C . ALA A 1 280 ? 6.958 13.603 13.095 1.00 97.62 280 ALA A C 1
ATOM 2188 O O . ALA A 1 280 ? 8.122 13.271 12.863 1.00 97.62 280 ALA A O 1
ATOM 2189 N N . LYS A 1 281 ? 6.069 13.790 12.109 1.00 96.88 281 LYS A N 1
ATOM 2190 C CA . LYS A 1 281 ? 6.422 13.719 10.683 1.00 96.88 281 LYS A CA 1
ATOM 2191 C C . LYS A 1 281 ? 7.396 14.824 10.289 1.00 96.88 281 LYS A C 1
ATOM 2193 O O . LYS A 1 281 ? 8.346 14.540 9.568 1.00 96.88 281 LYS A O 1
ATOM 2198 N N . VAL A 1 282 ? 7.195 16.054 10.766 1.00 95.88 282 VAL A N 1
ATOM 2199 C CA . VAL A 1 282 ? 8.118 17.172 10.501 1.00 95.88 282 VAL A CA 1
ATOM 2200 C C . VAL A 1 282 ? 9.518 16.849 11.028 1.00 95.88 282 VAL A C 1
ATOM 2202 O O . VAL A 1 282 ? 10.499 17.025 10.306 1.00 95.88 282 VAL A O 1
ATOM 2205 N N . LEU A 1 283 ? 9.617 16.301 12.244 1.00 95.88 283 LEU A N 1
ATOM 2206 C CA . LEU A 1 283 ? 10.897 15.867 12.815 1.00 95.88 283 LEU A CA 1
ATOM 2207 C C . LEU A 1 283 ? 11.550 14.749 11.992 1.00 95.88 283 LEU A C 1
ATOM 2209 O O . LEU A 1 283 ? 12.733 14.834 11.666 1.00 95.88 283 LEU A O 1
ATOM 2213 N N . LEU A 1 284 ? 10.779 13.729 11.602 1.00 93.94 284 LEU A N 1
ATOM 2214 C CA . LEU A 1 284 ? 11.284 12.636 10.771 1.00 93.94 284 LEU A CA 1
ATOM 2215 C C . LEU A 1 284 ? 11.767 13.125 9.401 1.00 93.94 284 LEU A C 1
ATOM 2217 O O . LEU A 1 284 ? 12.805 12.674 8.916 1.00 93.94 284 LEU A O 1
ATOM 2221 N N . GLN A 1 285 ? 11.040 14.058 8.786 1.00 91.31 285 GLN A N 1
ATOM 2222 C CA . GLN A 1 285 ? 11.441 14.660 7.520 1.00 91.31 285 GLN A CA 1
ATOM 2223 C C . GLN A 1 285 ? 12.777 15.398 7.672 1.00 91.31 285 GLN A C 1
ATOM 2225 O O . GLN A 1 285 ? 13.678 15.179 6.867 1.00 91.31 285 GLN A O 1
ATOM 2230 N N . ALA A 1 286 ? 12.950 16.179 8.743 1.00 91.19 286 ALA A N 1
ATOM 2231 C CA . ALA A 1 286 ? 14.209 16.865 9.026 1.00 91.19 286 ALA A CA 1
ATOM 2232 C C . ALA A 1 286 ? 15.388 15.888 9.230 1.00 91.19 286 ALA A C 1
ATOM 2234 O O . ALA A 1 286 ? 16.496 16.149 8.758 1.00 91.19 286 ALA A O 1
ATOM 2235 N N . ASP A 1 287 ? 15.171 14.749 9.896 1.00 89.88 287 ASP A N 1
ATOM 2236 C CA . ASP A 1 287 ? 16.198 13.709 10.069 1.00 89.88 287 ASP A CA 1
ATOM 2237 C C . ASP A 1 287 ? 16.578 13.035 8.741 1.00 89.88 287 ASP A C 1
ATOM 2239 O O . ASP A 1 287 ? 17.761 12.793 8.460 1.00 89.88 287 ASP A O 1
ATOM 2243 N N . TRP A 1 288 ? 15.590 12.767 7.886 1.00 86.12 288 TRP A N 1
ATOM 2244 C CA . TRP A 1 288 ? 15.832 12.257 6.538 1.00 86.12 288 TRP A CA 1
ATOM 2245 C C . TRP A 1 288 ? 16.567 13.266 5.663 1.00 86.12 288 TRP A C 1
ATOM 2247 O O . TRP A 1 288 ? 17.501 12.878 4.962 1.00 86.12 288 TRP A O 1
ATOM 2257 N N . ASP A 1 289 ? 16.214 14.546 5.732 1.00 83.44 289 ASP A N 1
ATOM 2258 C CA . ASP A 1 289 ? 16.859 15.590 4.938 1.00 83.44 289 ASP A CA 1
ATOM 2259 C C . ASP A 1 289 ? 18.334 15.751 5.327 1.00 83.44 289 ASP A C 1
ATOM 2261 O O . ASP A 1 289 ? 19.198 15.764 4.448 1.00 83.44 289 ASP A O 1
ATOM 2265 N N . LYS A 1 290 ? 18.662 15.739 6.628 1.00 82.50 290 LYS A N 1
ATOM 2266 C CA . LYS A 1 290 ? 20.059 15.730 7.110 1.00 82.50 290 LYS A CA 1
ATOM 2267 C C . LYS A 1 290 ? 20.850 14.546 6.555 1.00 82.50 290 LYS A C 1
ATOM 2269 O O . LYS A 1 290 ? 21.987 14.701 6.110 1.00 82.50 290 LYS A O 1
ATOM 2274 N N . THR A 1 291 ? 20.238 13.363 6.554 1.00 70.56 291 THR A N 1
ATOM 2275 C CA . THR A 1 291 ? 20.883 12.132 6.083 1.00 70.56 291 THR A CA 1
ATOM 2276 C C . THR A 1 291 ? 21.084 12.153 4.562 1.00 70.56 291 THR A C 1
ATOM 2278 O O . THR A 1 291 ? 22.153 11.787 4.071 1.00 70.56 291 THR A O 1
ATOM 2281 N N . ASN A 1 292 ? 20.098 12.643 3.808 1.00 61.22 292 ASN A N 1
ATOM 2282 C CA . ASN A 1 292 ? 20.100 12.642 2.343 1.00 61.22 292 ASN A CA 1
ATOM 2283 C C . ASN A 1 292 ? 20.967 13.750 1.727 1.00 61.22 292 ASN A C 1
ATOM 2285 O O . ASN A 1 292 ? 21.543 13.544 0.658 1.00 61.22 292 ASN A O 1
ATOM 2289 N N . VAL A 1 293 ? 21.122 14.906 2.387 1.00 55.94 293 VAL A N 1
ATOM 2290 C CA . VAL A 1 293 ? 22.028 15.979 1.926 1.00 55.94 293 VAL A CA 1
ATOM 2291 C C . VAL A 1 293 ? 23.476 15.482 1.837 1.00 55.94 293 VAL A C 1
ATOM 2293 O O . VAL A 1 293 ? 24.184 15.846 0.902 1.00 55.94 293 VAL A O 1
ATOM 2296 N N . SER A 1 294 ? 23.886 14.572 2.726 1.00 47.12 294 SER A N 1
ATOM 2297 C CA . SER A 1 294 ? 25.227 13.967 2.704 1.00 47.12 294 SER A CA 1
ATOM 2298 C C . SER A 1 294 ? 25.445 12.904 1.612 1.00 47.12 294 SER A C 1
ATOM 2300 O O . SER A 1 294 ? 26.577 12.484 1.390 1.00 47.12 294 SER A O 1
ATOM 2302 N N . LYS A 1 295 ? 24.386 12.472 0.909 1.00 48.25 295 LYS A N 1
ATOM 2303 C CA . LYS A 1 295 ? 24.409 11.340 -0.038 1.00 48.25 295 LYS A CA 1
ATOM 2304 C C . LYS A 1 295 ? 23.750 11.662 -1.384 1.00 48.25 295 LYS A C 1
ATOM 2306 O O . LYS A 1 295 ? 23.110 10.805 -1.992 1.00 48.25 295 LYS A O 1
ATOM 2311 N N . ARG A 1 296 ? 23.869 12.900 -1.879 1.00 47.56 296 ARG A N 1
ATOM 2312 C CA . ARG A 1 296 ? 23.312 13.273 -3.193 1.00 47.56 296 ARG A CA 1
ATOM 2313 C C . ARG A 1 296 ? 23.982 12.475 -4.316 1.00 47.56 296 ARG A C 1
ATOM 2315 O O . ARG A 1 296 ? 25.073 12.802 -4.772 1.00 47.56 296 ARG A O 1
ATOM 2322 N N . ARG A 1 297 ? 23.302 11.426 -4.777 1.00 46.12 297 ARG A N 1
ATOM 2323 C CA . ARG A 1 297 ? 23.701 10.628 -5.936 1.00 46.12 297 ARG A CA 1
ATOM 2324 C C . ARG A 1 297 ? 23.430 11.395 -7.232 1.00 46.12 297 ARG A C 1
ATOM 2326 O O . ARG A 1 297 ? 22.319 11.870 -7.464 1.00 46.12 297 ARG A O 1
ATOM 2333 N N . ILE A 1 298 ? 24.428 11.434 -8.111 1.00 51.31 298 ILE A N 1
ATOM 2334 C CA . ILE A 1 298 ? 24.271 11.895 -9.493 1.00 51.31 298 ILE A CA 1
ATOM 2335 C C . ILE A 1 298 ? 23.509 10.807 -10.265 1.00 51.31 298 ILE A C 1
ATOM 2337 O O . ILE A 1 298 ? 23.976 9.675 -10.393 1.00 51.31 298 ILE A O 1
ATOM 2341 N N . VAL A 1 299 ? 22.306 11.128 -10.746 1.00 49.56 299 VAL A N 1
ATOM 2342 C CA . VAL A 1 299 ? 21.504 10.226 -11.591 1.00 49.56 299 VAL A CA 1
ATOM 2343 C C . VAL A 1 299 ? 22.142 10.144 -12.976 1.00 49.56 299 VAL A C 1
ATOM 2345 O O . VAL A 1 299 ? 22.321 11.174 -13.632 1.00 49.56 299 VAL A O 1
ATOM 2348 N N . THR A 1 300 ? 22.447 8.929 -13.433 1.00 47.84 300 THR A N 1
ATOM 2349 C CA . THR A 1 300 ? 23.092 8.698 -14.736 1.00 47.84 300 THR A CA 1
ATOM 2350 C C . THR A 1 300 ? 22.158 9.038 -15.904 1.00 47.84 300 THR A C 1
ATOM 2352 O O . THR A 1 300 ? 20.937 8.928 -15.786 1.00 47.84 300 THR A O 1
ATOM 2355 N N . ASN A 1 301 ? 22.704 9.413 -17.066 1.00 45.06 301 ASN A N 1
ATOM 2356 C CA . ASN A 1 301 ? 21.901 9.727 -18.261 1.00 45.06 301 ASN A CA 1
ATOM 2357 C C . ASN A 1 301 ? 21.005 8.563 -18.715 1.00 45.06 301 ASN A C 1
ATOM 2359 O O . ASN A 1 301 ? 19.879 8.780 -19.148 1.00 45.06 301 ASN A O 1
ATOM 2363 N N . GLN A 1 302 ? 21.452 7.323 -18.533 1.00 40.97 302 GLN A N 1
ATOM 2364 C CA . GLN A 1 302 ? 20.674 6.137 -18.887 1.00 40.97 302 GLN A CA 1
ATOM 2365 C C . GLN A 1 302 ? 19.453 5.948 -17.970 1.00 40.97 302 GLN A C 1
ATOM 2367 O O . GLN A 1 302 ? 18.359 5.631 -18.435 1.00 40.97 302 GLN A O 1
ATOM 2372 N N . GLU A 1 303 ? 19.598 6.218 -16.670 1.00 42.66 303 GLU A N 1
ATOM 2373 C CA . GLU A 1 303 ? 18.465 6.237 -15.736 1.00 42.66 303 GLU A CA 1
ATOM 2374 C C . GLU A 1 303 ? 17.482 7.370 -16.063 1.00 42.66 303 GLU A C 1
ATOM 2376 O O . GLU A 1 303 ? 16.273 7.194 -15.906 1.00 42.66 303 GLU A O 1
ATOM 2381 N N . ARG A 1 304 ? 17.976 8.514 -16.558 1.00 50.34 304 ARG A N 1
ATOM 2382 C CA . ARG A 1 304 ? 17.135 9.631 -17.022 1.00 50.34 304 ARG A CA 1
ATOM 2383 C C . ARG A 1 304 ? 16.271 9.223 -18.219 1.00 50.34 304 ARG A C 1
ATOM 2385 O O . ARG A 1 304 ? 15.070 9.481 -18.215 1.00 50.34 304 ARG A O 1
ATOM 2392 N N . GLU A 1 305 ? 16.850 8.550 -19.208 1.00 43.91 305 GLU A N 1
ATOM 2393 C CA . GLU A 1 305 ? 16.138 8.113 -20.417 1.00 43.91 305 GLU A CA 1
ATOM 2394 C C . GLU A 1 305 ? 15.071 7.048 -20.128 1.00 43.91 305 GLU A C 1
ATOM 2396 O O . GLU A 1 305 ? 13.943 7.154 -20.611 1.00 43.91 305 GLU A O 1
ATOM 2401 N N . VAL A 1 306 ? 15.382 6.055 -19.286 1.00 42.31 306 VAL A N 1
ATOM 2402 C CA . VAL A 1 306 ? 14.420 5.006 -18.897 1.00 42.31 306 VAL A CA 1
ATOM 2403 C C . VAL A 1 306 ? 13.232 5.598 -18.132 1.00 42.31 306 VAL A C 1
ATOM 2405 O O . VAL A 1 306 ? 12.083 5.205 -18.349 1.00 42.31 306 VAL A O 1
ATOM 2408 N N . ARG A 1 307 ? 13.480 6.578 -17.256 1.00 51.62 307 ARG A N 1
ATOM 2409 C CA . ARG A 1 307 ? 12.412 7.275 -16.525 1.00 51.62 307 ARG A CA 1
ATOM 2410 C C . ARG A 1 307 ? 11.534 8.110 -17.455 1.00 51.62 307 ARG A C 1
ATOM 2412 O O . ARG A 1 307 ? 10.313 8.002 -17.352 1.00 51.62 307 ARG A O 1
ATOM 2419 N N . ALA A 1 308 ? 12.134 8.846 -18.392 1.00 47.62 308 ALA A N 1
ATOM 2420 C CA . ALA A 1 308 ? 11.408 9.619 -19.400 1.00 47.62 308 ALA A CA 1
ATOM 2421 C C . ALA A 1 308 ? 10.543 8.726 -20.307 1.00 47.62 308 ALA A C 1
ATOM 2423 O O . ALA A 1 308 ? 9.397 9.058 -20.604 1.00 47.62 308 ALA A O 1
ATOM 2424 N N . PHE A 1 309 ? 11.041 7.548 -20.687 1.00 43.59 309 PHE A N 1
ATOM 2425 C CA . PHE A 1 309 ? 10.275 6.582 -21.473 1.00 43.59 309 PHE A CA 1
ATOM 2426 C C . PHE A 1 309 ? 9.076 6.005 -20.703 1.00 43.59 309 PHE A C 1
ATOM 2428 O O . PHE A 1 309 ? 7.961 5.948 -21.225 1.00 43.59 309 PHE A O 1
ATOM 2435 N N . ASN A 1 310 ? 9.270 5.619 -19.439 1.00 47.22 310 ASN A N 1
ATOM 2436 C CA . ASN A 1 310 ? 8.187 5.104 -18.595 1.00 47.22 310 ASN A CA 1
ATOM 2437 C C . ASN A 1 310 ? 7.135 6.180 -18.289 1.00 47.22 310 ASN A C 1
ATOM 2439 O O . ASN A 1 310 ? 5.947 5.884 -18.165 1.00 47.22 310 ASN A O 1
ATOM 2443 N N . ALA A 1 311 ? 7.558 7.436 -18.157 1.00 55.31 311 ALA A N 1
ATOM 2444 C CA . ALA A 1 311 ? 6.675 8.593 -18.073 1.00 55.31 311 ALA A CA 1
ATOM 2445 C C . ALA A 1 311 ? 5.835 8.773 -19.349 1.00 55.31 311 ALA A C 1
ATOM 2447 O O . ALA A 1 311 ? 4.611 8.868 -19.269 1.00 55.31 311 ALA A O 1
ATOM 2448 N N . GLN A 1 312 ? 6.470 8.746 -20.525 1.00 52.50 312 GLN A N 1
ATOM 2449 C CA . GLN A 1 312 ? 5.786 8.880 -21.815 1.00 52.50 312 GLN A CA 1
ATOM 2450 C C . GLN A 1 312 ? 4.806 7.733 -22.076 1.00 52.50 312 GLN A C 1
ATOM 2452 O O . GLN A 1 312 ? 3.656 7.967 -22.434 1.00 52.50 312 GLN A O 1
ATOM 2457 N N . THR A 1 313 ? 5.223 6.491 -21.841 1.00 50.06 313 THR A N 1
ATOM 2458 C CA . THR A 1 313 ? 4.368 5.312 -22.045 1.00 50.06 313 THR A CA 1
ATOM 2459 C C . THR A 1 313 ? 3.115 5.379 -21.173 1.00 50.06 313 THR A C 1
ATOM 2461 O O . THR A 1 313 ? 2.025 5.048 -21.629 1.00 50.06 313 THR A O 1
ATOM 2464 N N . ARG A 1 314 ? 3.245 5.886 -19.939 1.00 60.03 314 ARG A N 1
ATOM 2465 C CA . ARG A 1 314 ? 2.096 6.129 -19.060 1.00 60.03 314 ARG A CA 1
ATOM 2466 C C . ARG A 1 314 ? 1.196 7.225 -19.603 1.00 60.03 314 ARG A C 1
ATOM 2468 O O . ARG A 1 314 ? -0.001 7.008 -19.694 1.00 60.03 314 ARG A O 1
ATOM 2475 N N . ALA A 1 315 ? 1.752 8.363 -20.005 1.00 61.62 315 ALA A N 1
ATOM 2476 C CA . ALA A 1 315 ? 0.962 9.495 -20.474 1.00 61.62 315 ALA A CA 1
ATOM 2477 C C . ALA A 1 315 ? 0.142 9.193 -21.749 1.00 61.62 315 ALA A C 1
ATOM 2479 O O . ALA A 1 315 ? -0.936 9.766 -21.898 1.00 61.62 315 ALA A O 1
ATOM 2480 N N . LYS A 1 316 ? 0.576 8.247 -22.603 1.00 63.06 316 LYS A N 1
ATOM 2481 C CA . LYS A 1 316 ? -0.214 7.759 -23.756 1.00 63.06 316 LYS A CA 1
ATOM 2482 C C . LYS A 1 316 ? -1.541 7.109 -23.355 1.00 63.06 316 LYS A C 1
ATOM 2484 O O . LYS A 1 316 ? -2.524 7.286 -24.060 1.00 63.06 316 LYS A O 1
ATOM 2489 N N . ALA A 1 317 ? -1.587 6.403 -22.223 1.00 66.06 317 ALA A N 1
ATOM 2490 C CA . ALA A 1 317 ? -2.806 5.743 -21.738 1.00 66.06 317 ALA A CA 1
ATOM 2491 C C . ALA A 1 317 ? -3.873 6.730 -21.215 1.00 66.06 317 ALA A C 1
ATOM 2493 O O . ALA A 1 317 ? -4.993 6.330 -20.905 1.00 66.06 317 ALA A O 1
ATOM 2494 N N . PHE A 1 318 ? -3.526 8.018 -21.117 1.00 77.06 318 PHE A N 1
ATOM 2495 C CA . PHE A 1 318 ? -4.388 9.097 -20.637 1.00 77.06 318 PHE A CA 1
ATOM 2496 C C . PHE A 1 318 ? -4.494 10.202 -21.691 1.00 77.06 318 PHE A C 1
ATOM 2498 O O . PHE A 1 318 ? -4.349 11.392 -21.386 1.00 77.06 318 PHE A O 1
ATOM 2505 N N . VAL A 1 319 ? -4.704 9.807 -22.945 1.00 84.94 319 VAL A N 1
ATOM 2506 C CA . VAL A 1 319 ? -4.998 10.710 -24.057 1.00 84.94 319 VAL A CA 1
ATOM 2507 C C . VAL A 1 319 ? -6.455 10.552 -24.453 1.00 84.94 319 VAL A C 1
ATOM 2509 O O . VAL A 1 319 ? -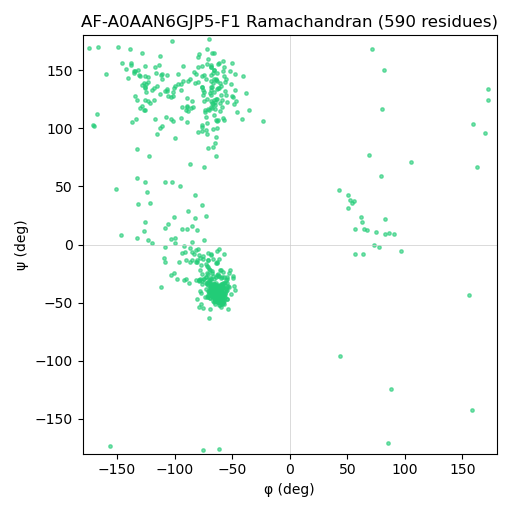6.927 9.444 -24.626 1.00 84.94 319 VAL A O 1
ATOM 2512 N N . ALA A 1 320 ? -7.141 11.673 -24.600 1.00 87.31 320 ALA A N 1
ATOM 2513 C CA . ALA A 1 320 ? -8.463 11.848 -25.171 1.00 87.31 320 ALA A CA 1
ATOM 2514 C C . ALA A 1 320 ? -8.701 10.994 -26.435 1.00 87.31 320 ALA A C 1
ATOM 2516 O O . ALA A 1 320 ? -8.166 11.317 -27.495 1.00 87.31 320 ALA A O 1
ATOM 2517 N N . GLU A 1 321 ? -9.521 9.947 -26.326 1.00 89.06 321 GLU A N 1
ATOM 2518 C CA . GLU A 1 321 ? -9.940 9.074 -27.433 1.00 89.06 321 GLU A CA 1
ATOM 2519 C C . GLU A 1 321 ? -11.340 9.477 -27.926 1.00 89.06 321 GLU A C 1
ATOM 2521 O O . GLU A 1 321 ? -12.236 9.765 -27.121 1.00 89.06 321 GLU A O 1
ATOM 2526 N N . GLY A 1 322 ? -11.522 9.518 -29.250 1.00 90.81 322 GLY A N 1
ATOM 2527 C CA . GLY A 1 322 ? -12.772 9.891 -29.912 1.00 90.81 322 GLY A CA 1
ATOM 2528 C C . GLY A 1 322 ? -13.121 11.387 -29.824 1.00 90.81 322 GLY A C 1
ATOM 2529 O O . GLY A 1 322 ? -12.527 12.124 -29.028 1.00 90.81 322 GLY A O 1
ATOM 2530 N N . PRO A 1 323 ? -14.116 11.862 -30.599 1.00 93.38 323 PRO A N 1
ATOM 2531 C CA . PRO A 1 323 ? -14.532 13.264 -30.584 1.00 93.38 323 PRO A CA 1
ATOM 2532 C C . PRO A 1 323 ? -15.075 13.721 -29.217 1.00 93.38 323 PRO A C 1
ATOM 2534 O O . PRO A 1 323 ? -15.598 12.893 -28.456 1.00 93.38 323 PRO A O 1
ATOM 2537 N N . PRO A 1 324 ? -15.013 15.030 -28.897 1.00 95.31 324 PRO A N 1
ATOM 2538 C CA . PRO A 1 324 ? -15.634 15.586 -27.696 1.00 95.31 324 PRO A CA 1
ATOM 2539 C C . PRO A 1 324 ? -17.102 15.169 -27.560 1.00 95.31 324 PRO A C 1
ATOM 2541 O O . PRO A 1 324 ? -17.842 15.164 -28.542 1.00 95.31 324 PRO A O 1
ATOM 2544 N N . ARG A 1 325 ? -17.518 14.818 -26.337 1.00 92.81 325 ARG A N 1
ATOM 2545 C CA . ARG A 1 325 ? -18.875 14.344 -25.987 1.00 92.81 325 ARG A CA 1
ATOM 2546 C C . ARG A 1 325 ? -19.366 13.101 -26.756 1.00 92.81 325 ARG A C 1
ATOM 2548 O O . ARG A 1 325 ? -20.550 12.785 -26.699 1.00 92.81 325 ARG A O 1
ATOM 2555 N N . SER A 1 326 ? -18.491 12.384 -27.463 1.00 94.81 326 SER A N 1
ATOM 2556 C CA . SER A 1 326 ? -18.845 11.105 -28.091 1.00 94.81 326 SER A CA 1
ATOM 2557 C C . SER A 1 326 ? -19.053 9.998 -27.052 1.00 94.81 326 SER A C 1
ATOM 2559 O O . SER A 1 326 ? -18.511 10.065 -25.950 1.00 94.81 326 SER A O 1
ATOM 2561 N N . ALA A 1 327 ? -19.762 8.927 -27.424 1.00 89.50 327 ALA A N 1
ATOM 2562 C CA . ALA A 1 327 ? -19.929 7.754 -26.561 1.00 89.50 327 ALA A CA 1
ATOM 2563 C C . ALA A 1 327 ? -18.580 7.128 -26.152 1.00 89.50 327 ALA A C 1
ATOM 2565 O O . ALA A 1 327 ? -18.397 6.759 -24.993 1.00 89.50 327 ALA A O 1
ATOM 2566 N N . VAL A 1 328 ? -17.611 7.085 -27.079 1.00 89.25 328 VAL A N 1
ATOM 2567 C CA . VAL A 1 328 ? -16.230 6.646 -26.804 1.00 89.25 328 VAL A CA 1
ATOM 2568 C C . VAL A 1 328 ? -15.599 7.529 -25.731 1.00 89.25 328 VAL A C 1
ATOM 2570 O O . VAL A 1 328 ? -15.032 7.018 -24.765 1.00 89.25 328 VAL A O 1
ATOM 2573 N N . ARG A 1 329 ? -15.752 8.855 -25.847 1.00 92.31 329 ARG A N 1
ATOM 2574 C CA . ARG A 1 329 ? -15.228 9.787 -24.850 1.00 92.31 329 ARG A CA 1
ATOM 2575 C C . ARG A 1 329 ? -15.912 9.632 -23.496 1.00 92.31 329 ARG A C 1
ATOM 2577 O O . ARG A 1 329 ? -15.228 9.661 -22.480 1.00 92.31 329 ARG A O 1
ATOM 2584 N N . THR A 1 330 ? -17.227 9.464 -23.461 1.00 89.38 330 THR A N 1
ATOM 2585 C CA . THR A 1 330 ? -17.963 9.262 -22.208 1.00 89.38 330 THR A CA 1
ATOM 2586 C C . THR A 1 330 ? -17.525 7.983 -21.503 1.00 89.38 330 THR A C 1
ATOM 2588 O O . THR A 1 330 ? -17.225 8.016 -20.310 1.00 89.38 330 THR A O 1
ATOM 2591 N N . ALA A 1 331 ? -17.374 6.881 -22.242 1.00 86.38 331 ALA A N 1
ATOM 2592 C CA . ALA A 1 331 ? -16.850 5.632 -21.699 1.00 86.38 331 ALA A CA 1
ATOM 2593 C C . ALA A 1 331 ? -15.405 5.784 -21.193 1.00 86.38 331 ALA A C 1
ATOM 2595 O O . ALA A 1 331 ? -15.073 5.322 -20.100 1.00 86.38 331 ALA A O 1
ATOM 2596 N N . GLN A 1 332 ? -14.544 6.475 -21.947 1.00 89.31 332 GLN A N 1
ATOM 2597 C CA . GLN A 1 332 ? -13.162 6.723 -21.542 1.00 89.31 332 GLN A CA 1
ATOM 2598 C C . GLN A 1 332 ? -13.075 7.605 -20.290 1.00 89.31 332 GLN A C 1
ATOM 2600 O O . GLN A 1 332 ? -12.349 7.267 -19.358 1.00 89.31 332 GLN A O 1
ATOM 2605 N N . ALA A 1 333 ? -13.806 8.721 -20.251 1.00 89.69 333 ALA A N 1
ATOM 2606 C CA . ALA A 1 333 ? -13.848 9.625 -19.107 1.00 89.69 333 ALA A CA 1
ATOM 2607 C C . ALA A 1 333 ? -14.318 8.876 -17.856 1.00 89.69 333 ALA A C 1
ATOM 2609 O O . ALA A 1 333 ? -13.671 8.960 -16.815 1.00 89.69 333 ALA A O 1
ATOM 2610 N N . LEU A 1 334 ? -15.366 8.057 -17.983 1.00 86.38 334 LEU A N 1
ATOM 2611 C CA . LEU A 1 334 ? -15.850 7.209 -16.899 1.00 86.38 334 LEU A CA 1
ATOM 2612 C C . LEU A 1 334 ? -14.772 6.238 -16.426 1.00 86.38 334 LEU A C 1
ATOM 2614 O O . LEU A 1 334 ? -14.475 6.208 -15.237 1.00 86.38 334 LEU A O 1
ATOM 2618 N N . ARG A 1 335 ? -14.126 5.507 -17.342 1.00 84.81 335 ARG A N 1
ATOM 2619 C CA . ARG A 1 335 ? -13.007 4.607 -17.022 1.00 84.81 335 ARG A CA 1
ATOM 2620 C C . ARG A 1 335 ? -11.891 5.338 -16.270 1.00 84.81 335 ARG A C 1
ATOM 2622 O O . ARG A 1 335 ? -11.404 4.846 -15.260 1.00 84.81 335 ARG A O 1
ATOM 2629 N N . LEU A 1 336 ? -11.487 6.515 -16.740 1.00 86.19 336 LEU A N 1
ATOM 2630 C CA . LEU A 1 336 ? -10.394 7.290 -16.150 1.00 86.19 336 LEU A CA 1
ATOM 2631 C C . LEU A 1 336 ? -10.745 7.877 -14.777 1.00 86.19 336 LEU A C 1
ATOM 2633 O O . LEU A 1 336 ? -9.911 7.817 -13.875 1.00 86.19 336 LEU A O 1
ATOM 2637 N N . TRP A 1 337 ? -11.968 8.383 -14.602 1.00 85.62 337 TRP A N 1
ATOM 2638 C CA . TRP A 1 337 ? -12.501 8.779 -13.295 1.00 85.62 337 TRP A CA 1
ATOM 2639 C C . TRP A 1 337 ? -12.469 7.601 -12.325 1.00 85.62 337 TRP A C 1
ATOM 2641 O O . TRP A 1 337 ? -12.027 7.710 -11.180 1.00 85.62 337 TRP A O 1
ATOM 2651 N N . ARG A 1 338 ? -12.896 6.441 -12.825 1.00 79.25 338 ARG A N 1
ATOM 2652 C CA . ARG A 1 338 ? -12.984 5.198 -12.077 1.00 79.25 338 ARG A CA 1
ATOM 2653 C C . ARG A 1 338 ? -11.618 4.723 -11.584 1.00 79.25 338 ARG A C 1
ATOM 2655 O O . ARG A 1 338 ? -11.497 4.433 -10.394 1.00 79.25 338 ARG A O 1
ATOM 2662 N N . LEU A 1 339 ? -10.591 4.734 -12.437 1.00 79.25 339 LEU A N 1
ATOM 2663 C CA . LEU A 1 339 ? -9.219 4.354 -12.068 1.00 79.25 339 LEU A CA 1
ATOM 2664 C C . LEU A 1 339 ? -8.689 5.097 -10.831 1.00 79.25 339 LEU A C 1
ATOM 2666 O O . LEU A 1 339 ? -7.780 4.591 -10.182 1.00 79.25 339 LEU A O 1
ATOM 2670 N N . ASN A 1 340 ? -9.251 6.266 -10.488 1.00 76.12 340 ASN A N 1
ATOM 2671 C CA . ASN A 1 340 ? -8.889 7.047 -9.305 1.00 76.12 340 ASN A CA 1
ATOM 2672 C C . ASN A 1 340 ? -7.383 7.350 -9.246 1.00 76.12 340 ASN A C 1
ATOM 2674 O O . ASN A 1 340 ? -6.765 7.364 -8.177 1.00 76.12 340 ASN A O 1
ATOM 2678 N N . HIS A 1 341 ? -6.771 7.568 -10.414 1.00 77.81 341 HIS A N 1
ATOM 2679 C CA . HIS A 1 341 ? -5.368 7.936 -10.483 1.00 77.81 341 HIS A CA 1
ATOM 2680 C C . HIS A 1 341 ? -5.242 9.361 -9.934 1.00 77.81 341 HIS A C 1
ATOM 2682 O O . HIS A 1 341 ? -5.775 10.288 -10.546 1.00 77.81 341 HIS A O 1
ATOM 2688 N N . PRO A 1 342 ? -4.537 9.593 -8.814 1.00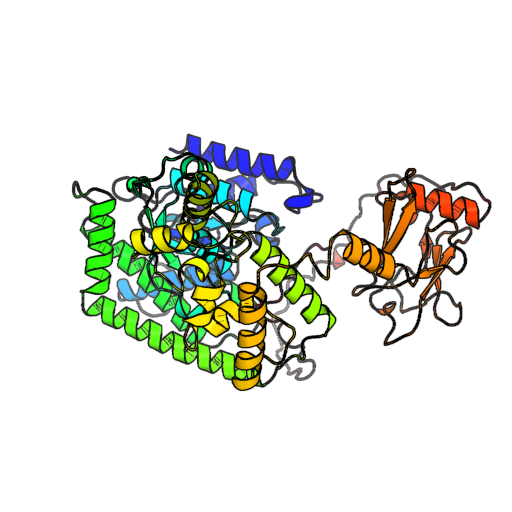 70.44 342 PRO A N 1
ATOM 2689 C CA . PRO A 1 342 ? -4.611 10.873 -8.106 1.00 70.44 342 PRO A CA 1
ATOM 2690 C C . PRO A 1 342 ? -4.265 12.083 -8.975 1.00 70.44 342 PRO A C 1
ATOM 2692 O O . PRO A 1 342 ? -4.809 13.167 -8.807 1.00 70.44 342 PRO A O 1
ATOM 2695 N N . ASP A 1 343 ? -3.350 11.883 -9.919 1.00 71.62 343 ASP A N 1
ATOM 2696 C CA . ASP A 1 343 ? -2.830 12.931 -10.791 1.00 71.62 343 ASP A CA 1
ATOM 2697 C C . ASP A 1 343 ? -3.849 13.391 -11.857 1.00 71.62 343 ASP A C 1
ATOM 2699 O O . ASP A 1 343 ? -3.718 14.488 -12.401 1.00 71.62 343 ASP A O 1
ATOM 2703 N N . LEU A 1 344 ? -4.910 12.608 -12.102 1.00 76.81 344 LEU A N 1
ATOM 2704 C CA . LEU A 1 344 ? -6.076 13.028 -12.892 1.00 76.81 344 LEU A CA 1
ATOM 2705 C C . LEU A 1 344 ? -7.027 13.944 -12.110 1.00 76.81 344 LEU A C 1
ATOM 2707 O O . LEU A 1 344 ? -7.837 14.639 -12.720 1.00 76.81 344 LEU A O 1
ATOM 2711 N N . HIS A 1 345 ? -6.924 13.962 -10.779 1.00 78.69 345 HIS A N 1
ATOM 2712 C CA . HIS A 1 345 ? -7.816 14.707 -9.885 1.00 78.69 345 HIS A CA 1
ATOM 2713 C C . HIS A 1 345 ? -7.138 15.924 -9.235 1.00 78.69 345 HIS A C 1
ATOM 2715 O O . HIS A 1 345 ? -7.643 16.479 -8.262 1.00 78.69 345 HIS A O 1
ATOM 2721 N N . LEU A 1 346 ? -5.972 16.340 -9.744 1.00 73.06 346 LEU A N 1
ATOM 2722 C CA . LEU A 1 346 ? -5.285 17.549 -9.274 1.00 73.06 346 LEU A CA 1
ATOM 2723 C C . LEU A 1 346 ? -5.939 18.836 -9.800 1.00 73.06 346 LEU A C 1
ATOM 2725 O O . LEU A 1 346 ? -5.889 19.852 -9.115 1.00 73.06 346 LEU A O 1
ATOM 2729 N N . TYR A 1 347 ? -6.523 18.804 -11.006 1.00 74.31 347 TYR A N 1
ATOM 2730 C CA . TYR A 1 347 ? -7.247 19.944 -11.585 1.00 74.31 347 TYR A CA 1
ATOM 2731 C C . TYR A 1 347 ? -8.642 20.112 -10.976 1.00 74.31 347 TYR A C 1
ATOM 2733 O O . TYR A 1 347 ? -9.003 21.203 -10.542 1.00 74.31 347 TYR A O 1
ATOM 2741 N N . LEU A 1 348 ? -9.403 19.018 -10.956 1.00 80.06 348 LEU A N 1
ATOM 2742 C CA . LEU A 1 348 ? -10.741 18.926 -10.386 1.00 80.06 348 LEU A CA 1
ATOM 2743 C C . LEU A 1 348 ? -10.743 17.741 -9.432 1.00 80.06 348 LEU A C 1
ATOM 2745 O O . LEU A 1 348 ? -10.445 16.610 -9.831 1.00 80.06 348 LEU A O 1
ATOM 2749 N N . GLY A 1 349 ? -11.007 18.027 -8.159 1.00 78.38 349 GLY A N 1
ATOM 2750 C CA . GLY A 1 349 ? -10.952 17.026 -7.104 1.00 78.38 349 GLY A CA 1
ATOM 2751 C C . GLY A 1 349 ? -12.033 15.961 -7.272 1.00 78.38 349 GLY A C 1
ATOM 2752 O O . GLY A 1 349 ? -13.032 16.158 -7.957 1.00 78.38 349 GLY A O 1
ATOM 2753 N N . ARG A 1 350 ? -11.885 14.836 -6.566 1.00 78.31 350 ARG A N 1
ATOM 2754 C CA . ARG A 1 350 ? -12.861 13.729 -6.599 1.00 78.31 350 ARG A CA 1
ATOM 2755 C C . ARG A 1 350 ? -14.270 14.145 -6.130 1.00 78.31 350 ARG A C 1
ATOM 2757 O O . ARG A 1 350 ? -15.244 13.495 -6.481 1.00 78.31 350 ARG A O 1
ATOM 2764 N N . GLY A 1 351 ? -14.387 15.223 -5.350 1.00 78.38 351 GLY A N 1
ATOM 2765 C CA . GLY A 1 351 ? -15.675 15.802 -4.942 1.00 78.38 351 GLY A CA 1
ATOM 2766 C C . GLY A 1 351 ? -16.360 16.668 -6.008 1.00 78.38 351 GLY A C 1
ATOM 2767 O O . GLY A 1 351 ? -17.503 17.052 -5.813 1.00 78.38 351 GLY A O 1
ATOM 2768 N N . GLN A 1 352 ? -15.684 16.975 -7.118 1.00 82.38 352 GLN A N 1
ATOM 2769 C CA . GLN A 1 352 ? -16.191 17.798 -8.223 1.00 82.38 352 GLN A CA 1
ATOM 2770 C C . GLN A 1 352 ? -16.473 16.916 -9.442 1.00 82.38 352 GLN A C 1
ATOM 2772 O O . GLN A 1 352 ? -15.912 17.114 -10.518 1.00 82.38 352 GLN A O 1
ATOM 2777 N N . GLN A 1 353 ? -17.268 15.867 -9.233 1.00 86.38 353 GLN A N 1
ATOM 2778 C CA . GLN A 1 353 ? -17.486 14.826 -10.233 1.00 86.38 353 GLN A CA 1
ATOM 2779 C C . GLN A 1 353 ? -18.050 15.387 -11.541 1.00 86.38 353 GLN A C 1
ATOM 2781 O O . GLN A 1 353 ? -17.491 15.119 -12.603 1.00 86.38 353 GLN A O 1
ATOM 2786 N N . ASP A 1 354 ? -19.105 16.192 -11.458 1.00 87.75 354 ASP A N 1
ATOM 2787 C CA . ASP A 1 354 ? -19.790 16.723 -12.639 1.00 87.75 354 ASP A CA 1
ATOM 2788 C C . ASP A 1 354 ? -18.876 17.660 -13.438 1.00 87.75 354 ASP A C 1
ATOM 2790 O O . ASP A 1 354 ? -18.684 17.457 -14.638 1.00 87.75 354 ASP A O 1
ATOM 2794 N N . ASP A 1 355 ? -18.194 18.587 -12.752 1.00 88.19 355 ASP A N 1
ATOM 2795 C CA . ASP A 1 355 ? -17.188 19.465 -13.362 1.00 88.19 355 ASP A CA 1
ATOM 2796 C C . ASP A 1 355 ? -16.088 18.653 -14.063 1.00 88.19 355 ASP A C 1
ATOM 2798 O O . ASP A 1 355 ? -15.621 19.011 -15.150 1.00 88.19 355 ASP A O 1
ATOM 2802 N N . TRP A 1 356 ? -15.641 17.558 -13.432 1.00 90.00 356 TRP A N 1
ATOM 2803 C CA . TRP A 1 356 ? -14.593 16.701 -13.980 1.00 90.00 356 TRP A CA 1
ATOM 2804 C C . TRP A 1 356 ? -15.065 16.011 -15.255 1.00 90.00 356 TRP A C 1
ATOM 2806 O O . TRP A 1 356 ? -14.327 15.994 -16.241 1.00 90.00 356 TRP A O 1
ATOM 2816 N N . PHE A 1 357 ? -16.292 15.486 -15.269 1.00 91.19 357 PHE A N 1
ATOM 2817 C CA . PHE A 1 357 ? -16.867 14.859 -16.454 1.00 91.19 357 PHE A CA 1
ATOM 2818 C C . PHE A 1 357 ? -17.079 15.861 -17.583 1.00 91.19 357 PHE A C 1
ATOM 2820 O O . PHE A 1 357 ? -16.680 15.582 -18.713 1.00 91.19 357 PHE A O 1
ATOM 2827 N N . ASP A 1 358 ? -17.629 17.040 -17.302 1.00 90.44 358 ASP A N 1
ATOM 2828 C CA . ASP A 1 358 ? -17.808 18.087 -18.309 1.00 90.44 358 ASP A CA 1
ATOM 2829 C C . ASP A 1 358 ? -16.476 18.514 -18.935 1.00 90.44 358 ASP A C 1
ATOM 2831 O O . ASP A 1 358 ? -16.345 18.608 -20.164 1.00 90.44 358 ASP A O 1
ATOM 2835 N N . TRP A 1 359 ? -15.446 18.686 -18.106 1.00 91.25 359 TRP A N 1
ATOM 2836 C CA . TRP A 1 359 ? -14.094 18.945 -18.580 1.00 91.25 359 TRP A CA 1
ATOM 2837 C C . TRP A 1 359 ? -13.556 17.785 -19.435 1.00 91.25 359 TRP A C 1
ATOM 2839 O O . TRP A 1 359 ? -13.139 18.007 -20.575 1.00 91.25 359 TRP A O 1
ATOM 2849 N N . ALA A 1 360 ? -13.611 16.549 -18.939 1.00 90.75 360 ALA A N 1
ATOM 2850 C CA . ALA A 1 360 ? -13.107 15.365 -19.632 1.00 90.75 360 ALA A CA 1
ATOM 2851 C C . ALA A 1 360 ? -13.808 15.129 -20.984 1.00 90.75 360 ALA A C 1
ATOM 2853 O O . ALA A 1 360 ? -13.158 14.770 -21.974 1.00 90.75 360 ALA A O 1
ATOM 2854 N N . HIS A 1 361 ? -15.120 15.378 -21.047 1.00 92.69 361 HIS A N 1
ATOM 2855 C CA . HIS A 1 361 ? -15.934 15.265 -22.255 1.00 92.69 361 HIS A CA 1
ATOM 2856 C C . HIS A 1 361 ? -15.641 16.360 -23.285 1.00 92.69 361 HIS A C 1
ATOM 2858 O O . HIS A 1 361 ? -15.759 16.102 -24.482 1.00 92.69 361 HIS A O 1
ATOM 2864 N N . SER A 1 362 ? -15.267 17.566 -22.849 1.00 90.38 362 SER A N 1
ATOM 2865 C CA . SER A 1 362 ? -14.967 18.696 -23.743 1.00 90.38 362 SER A CA 1
ATOM 2866 C C . SER A 1 362 ? -13.560 18.653 -24.354 1.00 90.38 362 SER A C 1
ATOM 2868 O O . SER A 1 362 ? -13.278 19.362 -25.321 1.00 90.38 362 SER A O 1
ATOM 2870 N N . LEU A 1 363 ? -12.672 17.817 -23.814 1.00 87.62 363 LEU A N 1
ATOM 2871 C CA . LEU A 1 363 ? -11.274 17.752 -24.218 1.00 87.62 363 LEU A CA 1
ATOM 2872 C C . LEU A 1 363 ? -11.128 17.250 -25.670 1.00 87.62 363 LEU A C 1
ATOM 2874 O O . LEU A 1 363 ? -11.578 16.152 -26.006 1.00 87.62 363 LEU A O 1
ATOM 2878 N N . ALA A 1 364 ? -10.454 18.028 -26.524 1.00 86.50 364 ALA A N 1
ATOM 2879 C CA . ALA A 1 364 ? -10.200 17.651 -27.917 1.00 86.50 364 ALA A CA 1
ATOM 2880 C C . ALA A 1 364 ? -9.457 16.307 -28.028 1.00 86.50 364 ALA A C 1
ATOM 2882 O O . ALA A 1 364 ? -8.610 15.983 -27.194 1.00 86.50 364 ALA A O 1
ATOM 2883 N N . GLU A 1 365 ? -9.772 15.527 -29.063 1.00 87.12 365 GLU A N 1
ATOM 2884 C CA . GLU A 1 365 ? -9.120 14.243 -29.343 1.00 87.12 365 GLU A CA 1
ATOM 2885 C C . GLU A 1 365 ? -7.591 14.391 -29.461 1.00 87.12 365 GLU A C 1
ATOM 2887 O O . GLU A 1 365 ? -7.075 15.407 -29.936 1.00 87.12 365 GLU A O 1
ATOM 2892 N N . GLY A 1 366 ? -6.845 13.405 -28.958 1.00 79.56 366 GLY A N 1
ATOM 2893 C CA . GLY A 1 366 ? -5.379 13.421 -28.959 1.00 79.56 366 GLY A CA 1
ATOM 2894 C C . GLY A 1 366 ? -4.734 14.317 -27.887 1.00 79.56 366 GLY A C 1
ATOM 2895 O O . GLY A 1 366 ? -3.502 14.353 -27.769 1.00 79.56 366 GLY A O 1
ATOM 2896 N N . LYS A 1 367 ? -5.524 15.038 -27.077 1.00 80.56 367 LYS A N 1
ATOM 2897 C CA . LYS A 1 367 ? -5.025 15.810 -25.925 1.00 80.56 367 LYS A CA 1
ATOM 2898 C C . LYS A 1 367 ? -4.942 14.946 -24.670 1.00 80.56 367 LYS A C 1
ATOM 2900 O O . LYS A 1 367 ? -5.784 14.099 -24.420 1.00 80.56 367 LYS A O 1
ATOM 2905 N N . SER A 1 368 ? -3.920 15.152 -23.850 1.00 80.00 368 SER A N 1
ATOM 2906 C CA . SER A 1 368 ? -3.795 14.397 -22.598 1.00 80.00 368 SER A CA 1
ATOM 2907 C C . SER A 1 368 ? -4.760 14.916 -21.522 1.00 80.00 368 SER A C 1
ATOM 2909 O O . SER A 1 368 ? -5.103 16.095 -21.529 1.00 80.00 368 SER A O 1
ATOM 2911 N N . PHE A 1 369 ? -5.153 14.059 -20.576 1.00 79.62 369 PHE A N 1
ATOM 2912 C CA . PHE A 1 369 ? -5.896 14.442 -19.368 1.00 79.62 369 PHE A CA 1
ATOM 2913 C C . PHE A 1 369 ? -4.998 15.077 -18.280 1.00 79.62 369 PHE A C 1
ATOM 2915 O O . PHE A 1 369 ? -5.487 15.681 -17.335 1.00 79.62 369 PHE A O 1
ATOM 2922 N N . PHE A 1 370 ? -3.669 15.014 -18.399 1.00 73.62 370 PHE A N 1
ATOM 2923 C CA . PHE A 1 370 ? -2.752 15.628 -17.425 1.00 73.62 370 PHE A CA 1
ATOM 2924 C C . PHE A 1 370 ? -2.477 17.147 -17.561 1.00 73.62 370 PHE A C 1
ATOM 2926 O O . PHE A 1 370 ? -2.224 17.774 -16.538 1.00 73.62 370 PHE A O 1
ATOM 2933 N N . PRO A 1 371 ? -2.498 17.808 -18.736 1.00 63.06 371 PRO A N 1
ATOM 2934 C CA . PRO A 1 371 ? -2.027 19.194 -18.901 1.00 63.06 371 PRO A CA 1
ATOM 2935 C C . PRO A 1 371 ? -2.766 20.252 -18.083 1.00 63.06 371 PRO A C 1
ATOM 2937 O O . PRO A 1 371 ? -2.090 21.126 -17.541 1.00 63.06 371 PRO A O 1
ATOM 2940 N N . PRO A 1 372 ? -4.104 20.205 -17.941 1.00 62.47 372 PRO A N 1
ATOM 2941 C CA . PRO A 1 372 ? -4.820 21.121 -17.053 1.00 62.47 372 PRO A CA 1
ATOM 2942 C C . PRO A 1 372 ? -4.448 20.909 -15.579 1.00 62.47 372 PRO A C 1
ATOM 2944 O O . PRO A 1 372 ? -4.256 21.886 -14.856 1.00 62.47 372 PRO A O 1
ATOM 2947 N N . SER A 1 373 ? -4.232 19.651 -15.170 1.00 57.78 373 SER A N 1
ATOM 2948 C CA . SER A 1 373 ? -3.701 19.290 -13.847 1.00 57.78 373 SER A CA 1
ATOM 2949 C C . SER A 1 373 ? -2.296 19.842 -13.620 1.00 57.78 373 SER A C 1
ATOM 2951 O O . SER A 1 373 ? -2.012 20.323 -12.530 1.00 57.78 373 SER A O 1
ATOM 2953 N N . VAL A 1 374 ? -1.430 19.849 -14.642 1.00 55.06 374 VAL A N 1
ATOM 2954 C CA . VAL A 1 374 ? -0.086 20.448 -14.542 1.00 55.06 374 VAL A CA 1
ATOM 2955 C C . VAL A 1 374 ? -0.169 21.973 -14.437 1.00 55.06 374 VAL A C 1
ATOM 2957 O O . VAL A 1 374 ? 0.493 22.573 -13.603 1.00 55.06 374 VAL A O 1
ATOM 2960 N N . ALA A 1 375 ? -0.982 22.612 -15.283 1.00 54.34 375 ALA A N 1
ATOM 2961 C CA . ALA A 1 375 ? -1.013 24.067 -15.420 1.00 54.34 375 ALA A CA 1
ATOM 2962 C C . ALA A 1 375 ? -1.612 24.797 -14.205 1.00 54.34 375 ALA A C 1
ATOM 2964 O O . ALA A 1 375 ? -1.359 25.987 -14.037 1.00 54.34 375 ALA A O 1
ATOM 2965 N N . ARG A 1 376 ? -2.411 24.108 -13.377 1.00 54.72 376 ARG A N 1
ATOM 2966 C CA . ARG A 1 376 ? -2.996 24.660 -12.142 1.00 54.72 376 ARG A CA 1
ATOM 2967 C C . ARG A 1 376 ? -2.416 24.092 -10.851 1.00 54.72 376 ARG A C 1
ATOM 2969 O O . ARG A 1 376 ? -2.685 24.651 -9.789 1.00 54.72 376 ARG A O 1
ATOM 2976 N N . ALA A 1 377 ? -1.633 23.015 -10.904 1.00 54.34 377 ALA A N 1
ATOM 2977 C CA . ALA A 1 377 ? -0.955 22.513 -9.719 1.00 54.34 377 ALA A CA 1
ATOM 2978 C C . ALA A 1 377 ? 0.106 23.529 -9.267 1.00 54.34 377 ALA A C 1
ATOM 2980 O O . ALA A 1 377 ? 1.198 23.588 -9.818 1.00 54.34 377 ALA A O 1
ATOM 2981 N N . GLY A 1 378 ? -0.198 24.345 -8.259 1.00 51.78 378 GLY A N 1
ATOM 2982 C CA . GLY A 1 378 ? 0.820 25.153 -7.589 1.00 51.78 378 GLY A CA 1
ATOM 2983 C C . GLY A 1 378 ? 1.829 24.272 -6.837 1.00 51.78 378 GLY A C 1
ATOM 2984 O O . GLY A 1 378 ? 1.480 23.188 -6.357 1.00 51.78 378 GLY A O 1
ATOM 2985 N N . GLY A 1 379 ? 3.075 24.746 -6.713 1.00 57.66 379 GLY A N 1
ATOM 2986 C CA . GLY A 1 379 ? 4.119 24.228 -5.813 1.00 57.66 379 GLY A CA 1
ATOM 2987 C C . GLY A 1 379 ? 4.251 22.697 -5.746 1.00 57.66 379 GLY A C 1
ATOM 2988 O O . GLY A 1 379 ? 4.929 22.073 -6.561 1.00 57.66 379 GLY A O 1
ATOM 2989 N N . GLY A 1 380 ? 3.618 22.076 -4.742 1.00 49.44 380 GLY A N 1
ATOM 2990 C CA . GLY A 1 380 ? 3.755 20.646 -4.428 1.00 49.44 380 GLY A CA 1
ATOM 2991 C C . GLY A 1 380 ? 3.035 19.672 -5.374 1.00 49.44 380 GLY A C 1
ATOM 2992 O O . GLY A 1 380 ? 3.519 18.555 -5.572 1.00 49.44 380 GLY A O 1
ATOM 2993 N N . GLY A 1 381 ? 1.917 20.068 -5.996 1.00 51.59 381 GLY A N 1
ATOM 2994 C CA . GLY A 1 381 ? 1.221 19.217 -6.979 1.00 51.59 381 GLY A CA 1
ATOM 2995 C C . GLY A 1 381 ? 2.026 19.059 -8.273 1.00 51.59 381 GLY A C 1
ATOM 2996 O O . GLY A 1 381 ? 2.025 18.003 -8.903 1.00 51.59 381 GLY A O 1
ATOM 2997 N N . LEU A 1 382 ? 2.796 20.093 -8.606 1.00 52.81 382 LEU A N 1
ATOM 2998 C CA . LEU A 1 382 ? 3.656 20.154 -9.774 1.00 52.81 382 LEU A CA 1
ATOM 2999 C C . LEU A 1 382 ? 4.886 19.255 -9.625 1.00 52.81 382 LEU A C 1
ATOM 3001 O O . LEU A 1 382 ? 5.185 18.464 -10.517 1.00 52.81 382 LEU A O 1
ATOM 3005 N N . ALA A 1 383 ? 5.541 19.290 -8.460 1.00 51.09 383 ALA A N 1
ATOM 3006 C CA . ALA A 1 383 ? 6.655 18.400 -8.129 1.00 51.09 383 ALA A CA 1
ATOM 3007 C C . ALA A 1 383 ? 6.246 16.914 -8.174 1.00 51.09 383 ALA A C 1
ATOM 3009 O O . ALA A 1 383 ? 6.988 16.070 -8.684 1.00 51.09 383 ALA A O 1
ATOM 3010 N N . ARG A 1 384 ? 5.032 16.595 -7.699 1.00 53.31 384 ARG A N 1
ATOM 3011 C CA . ARG A 1 384 ? 4.442 15.248 -7.757 1.00 53.31 384 ARG A CA 1
ATOM 3012 C C . ARG A 1 384 ? 4.242 14.774 -9.196 1.00 53.31 384 ARG A C 1
ATOM 3014 O O . ARG A 1 384 ? 4.624 13.654 -9.534 1.00 53.31 384 ARG A O 1
ATOM 3021 N N . LEU A 1 385 ? 3.695 15.637 -10.044 1.00 53.38 385 LEU A N 1
ATOM 3022 C CA . LEU A 1 385 ? 3.453 15.322 -11.444 1.00 53.38 385 LEU A CA 1
ATOM 3023 C C . LEU A 1 385 ? 4.765 15.207 -12.240 1.00 53.38 385 LEU A C 1
ATOM 3025 O O . LEU A 1 385 ? 4.928 14.303 -13.057 1.00 53.38 385 LEU A O 1
ATOM 3029 N N . CYS A 1 386 ? 5.756 16.045 -11.927 1.00 50.59 386 CYS A N 1
ATOM 3030 C CA . CYS A 1 386 ? 7.108 15.966 -12.482 1.00 50.59 386 CYS A CA 1
ATOM 3031 C C . CYS A 1 386 ? 7.825 14.676 -12.107 1.00 50.59 386 CYS A C 1
ATOM 3033 O O . CYS A 1 386 ? 8.492 14.088 -12.949 1.00 50.59 386 CYS A O 1
ATOM 3035 N N . ALA A 1 387 ? 7.666 14.190 -10.873 1.00 51.38 387 ALA A N 1
ATOM 3036 C CA . ALA A 1 387 ? 8.216 12.901 -10.462 1.00 51.38 387 ALA A CA 1
ATOM 3037 C C . ALA A 1 387 ? 7.631 11.729 -11.273 1.00 51.38 387 ALA A C 1
ATOM 3039 O O . ALA A 1 387 ? 8.298 10.709 -11.458 1.00 51.38 387 ALA A O 1
ATOM 3040 N N . GLN A 1 388 ? 6.408 11.873 -11.789 1.00 49.91 388 GLN A N 1
ATOM 3041 C CA . GLN A 1 388 ? 5.777 10.875 -12.651 1.00 49.91 388 GLN A CA 1
ATOM 3042 C C . GLN A 1 388 ? 6.108 11.045 -14.136 1.00 49.91 388 GLN A C 1
ATOM 3044 O O . GLN A 1 388 ? 6.224 10.034 -14.834 1.00 49.91 388 GLN A O 1
ATOM 3049 N N . LEU A 1 389 ? 6.282 12.290 -14.595 1.00 48.88 389 LEU A N 1
ATOM 3050 C CA . LEU A 1 389 ? 6.544 12.652 -15.991 1.00 48.88 389 LEU A CA 1
ATOM 3051 C C . LEU A 1 389 ? 8.044 12.788 -16.353 1.00 48.88 389 LEU A C 1
ATOM 3053 O O . LEU A 1 389 ? 8.348 12.956 -17.530 1.00 48.88 389 LEU A O 1
ATOM 3057 N N . GLN A 1 390 ? 8.954 12.718 -15.368 1.00 53.72 390 GLN A N 1
ATOM 3058 C CA . GLN A 1 390 ? 10.378 13.113 -15.418 1.00 53.72 390 GLN A CA 1
ATOM 3059 C C . GLN A 1 390 ? 11.040 13.145 -16.810 1.00 53.72 390 GLN A C 1
ATOM 3061 O O . GLN A 1 390 ? 11.459 12.105 -17.322 1.00 53.72 390 GLN A O 1
ATOM 3066 N N . PRO A 1 391 ? 11.292 14.343 -17.362 1.00 41.97 391 PRO A N 1
ATOM 3067 C CA . PRO A 1 391 ? 12.458 14.609 -18.198 1.00 41.97 391 PRO A CA 1
ATOM 3068 C C . PRO A 1 391 ? 13.715 14.536 -17.309 1.00 41.97 391 PRO A C 1
ATOM 3070 O O . PRO A 1 391 ? 13.630 14.715 -16.095 1.00 41.97 391 PRO A O 1
ATOM 3073 N N . GLY A 1 392 ? 14.869 14.195 -17.881 1.00 37.12 392 GLY A N 1
ATOM 3074 C CA . GLY A 1 392 ? 16.108 13.917 -17.145 1.00 37.12 392 GLY A CA 1
ATOM 3075 C C . GLY A 1 392 ? 16.531 14.968 -16.103 1.00 37.12 392 GLY A C 1
ATOM 3076 O O . GLY A 1 392 ? 16.155 16.129 -16.167 1.00 37.12 392 GLY A O 1
ATOM 3077 N N . ALA A 1 393 ? 17.319 14.526 -15.120 1.00 39.78 393 ALA A N 1
ATOM 3078 C CA . ALA A 1 393 ? 17.586 15.244 -13.878 1.00 39.78 393 ALA A CA 1
ATOM 3079 C C . ALA A 1 393 ? 18.342 16.581 -14.028 1.00 39.78 393 ALA A C 1
ATOM 3081 O O . ALA A 1 393 ? 19.483 16.594 -14.467 1.00 39.78 393 ALA A O 1
ATOM 3082 N N . ASP A 1 394 ? 17.709 17.646 -13.538 1.00 41.16 394 ASP A N 1
ATOM 3083 C CA . ASP A 1 394 ? 18.280 18.710 -12.687 1.00 41.16 394 ASP A CA 1
ATOM 3084 C C . ASP A 1 394 ? 17.155 19.281 -11.796 1.00 41.16 394 ASP A C 1
ATOM 3086 O O . ASP A 1 394 ? 16.898 20.473 -11.683 1.00 41.16 394 ASP A O 1
ATOM 3090 N N . ALA A 1 395 ? 16.403 18.371 -11.170 1.00 44.12 395 ALA A N 1
ATOM 3091 C CA . ALA A 1 395 ? 15.129 18.661 -10.514 1.00 44.12 395 ALA A CA 1
ATOM 3092 C C . ALA A 1 395 ? 15.256 19.088 -9.038 1.00 44.12 395 ALA A C 1
ATOM 3094 O O . ALA A 1 395 ? 14.353 18.808 -8.256 1.00 44.12 395 ALA A O 1
ATOM 3095 N N . SER A 1 396 ? 16.354 19.715 -8.619 1.00 42.44 396 SER A N 1
ATOM 3096 C CA . SER A 1 396 ? 16.439 20.362 -7.294 1.00 42.44 396 SER A CA 1
ATOM 3097 C C . SER A 1 396 ? 16.440 21.884 -7.373 1.00 42.44 396 SER A C 1
ATOM 3099 O O . SER A 1 396 ? 16.234 22.530 -6.352 1.00 42.44 396 SER A O 1
ATOM 3101 N N . ASP A 1 397 ? 16.670 22.440 -8.563 1.00 44.44 397 ASP A N 1
ATOM 3102 C CA . ASP A 1 397 ? 16.523 23.865 -8.820 1.00 44.44 397 ASP A CA 1
ATOM 3103 C C . ASP A 1 397 ? 15.049 24.149 -9.180 1.00 44.44 397 ASP A C 1
ATOM 3105 O O . ASP A 1 397 ? 14.555 23.608 -10.178 1.00 44.44 397 ASP A O 1
ATOM 3109 N N . PRO A 1 398 ? 14.325 24.956 -8.381 1.00 49.81 398 PRO A N 1
ATOM 3110 C CA . PRO A 1 398 ? 12.938 25.326 -8.659 1.00 49.81 398 PRO A CA 1
ATOM 3111 C C . PRO A 1 398 ? 12.744 25.961 -10.043 1.00 49.81 398 PRO A C 1
ATOM 3113 O O . PRO A 1 398 ? 11.694 25.778 -10.654 1.00 49.81 398 PRO A O 1
ATOM 3116 N N . VAL A 1 399 ? 13.754 26.666 -10.560 1.00 50.22 399 VAL A N 1
ATOM 3117 C CA . VAL A 1 399 ? 13.716 27.324 -11.872 1.00 50.22 399 VAL A CA 1
ATOM 3118 C C . VAL A 1 399 ? 13.822 26.291 -12.990 1.00 50.22 399 VAL A C 1
ATOM 3120 O O . VAL A 1 399 ? 13.022 26.303 -13.922 1.00 50.22 399 VAL A O 1
ATOM 3123 N N . VAL A 1 400 ? 14.745 25.333 -12.870 1.00 48.28 400 VAL A N 1
ATOM 3124 C CA . VAL A 1 400 ? 14.896 24.246 -13.853 1.00 48.28 400 VAL A CA 1
ATOM 3125 C C . VAL A 1 400 ? 13.677 23.330 -13.844 1.00 48.28 400 VAL A C 1
ATOM 3127 O O . VAL A 1 400 ? 13.207 22.930 -14.910 1.00 48.28 400 VAL A O 1
ATOM 3130 N N . GLN A 1 401 ? 13.115 23.042 -12.663 1.00 50.25 401 GLN A N 1
ATOM 3131 C CA . GLN A 1 401 ? 11.822 22.369 -12.562 1.00 50.25 401 GLN A CA 1
ATOM 3132 C C . GLN A 1 401 ? 10.773 23.135 -13.376 1.00 50.25 401 GLN A C 1
ATOM 3134 O O . GLN A 1 401 ? 10.186 22.553 -14.288 1.00 50.25 401 GLN A O 1
ATOM 3139 N N . GLN A 1 402 ? 10.585 24.428 -13.105 1.00 52.69 402 GLN A N 1
ATOM 3140 C CA . GLN A 1 402 ? 9.589 25.267 -13.770 1.00 52.69 402 GLN A CA 1
ATOM 3141 C C . GLN A 1 402 ? 9.749 25.287 -15.302 1.00 52.69 402 GLN A C 1
ATOM 3143 O O . GLN A 1 402 ? 8.772 25.106 -16.026 1.00 52.69 402 GLN A O 1
ATOM 3148 N N . THR A 1 403 ? 10.974 25.394 -15.820 1.00 53.66 403 THR A N 1
ATOM 3149 C CA . THR A 1 403 ? 11.225 25.364 -17.271 1.00 53.66 403 THR A CA 1
ATOM 3150 C C . THR A 1 403 ? 10.918 23.997 -17.891 1.00 53.66 403 THR A C 1
ATOM 3152 O O . THR A 1 403 ? 10.312 23.902 -18.960 1.00 53.66 403 THR A O 1
ATOM 3155 N N . VAL A 1 404 ? 11.310 22.907 -17.227 1.00 51.06 404 VAL A N 1
ATOM 3156 C CA . VAL A 1 404 ? 11.030 21.537 -17.687 1.00 51.06 404 VAL A CA 1
ATOM 3157 C C . VAL A 1 404 ? 9.525 21.243 -17.654 1.00 51.06 404 VAL A C 1
ATOM 3159 O O . VAL A 1 404 ? 9.000 20.567 -18.544 1.00 51.06 404 VAL A O 1
ATOM 3162 N N . ILE A 1 405 ? 8.827 21.788 -16.657 1.00 52.09 405 ILE A N 1
ATOM 3163 C CA . ILE A 1 405 ? 7.370 21.777 -16.535 1.00 52.09 405 ILE A CA 1
ATOM 3164 C C . ILE A 1 405 ? 6.733 22.477 -17.726 1.00 52.09 405 ILE A C 1
ATOM 3166 O O . ILE A 1 405 ? 5.897 21.877 -18.395 1.00 52.09 405 ILE A O 1
ATOM 3170 N N . GLU A 1 406 ? 7.136 23.710 -18.016 1.00 57.44 406 GLU A N 1
ATOM 3171 C CA . GLU A 1 406 ? 6.579 24.498 -19.115 1.00 57.44 406 GLU A CA 1
ATOM 3172 C C . GLU A 1 406 ? 6.751 23.766 -20.451 1.00 57.44 406 GLU A C 1
ATOM 3174 O O . GLU A 1 406 ? 5.778 23.588 -21.183 1.00 57.44 406 GLU A O 1
ATOM 3179 N N . GLN A 1 407 ? 7.928 23.185 -20.703 1.00 55.09 407 GLN A N 1
ATOM 3180 C CA . GLN A 1 407 ? 8.188 22.382 -21.902 1.00 55.09 407 GLN A CA 1
ATOM 3181 C C . GLN A 1 407 ? 7.344 21.098 -21.976 1.00 55.09 407 GLN A C 1
ATOM 3183 O O . GLN A 1 407 ? 6.866 20.722 -23.051 1.00 55.09 407 GLN A O 1
ATOM 3188 N N . ALA A 1 408 ? 7.158 20.387 -20.859 1.00 54.97 408 ALA A N 1
ATOM 3189 C CA . ALA A 1 408 ? 6.313 19.193 -20.815 1.00 54.97 408 ALA A CA 1
ATOM 3190 C C . ALA A 1 408 ? 4.831 19.546 -21.027 1.00 54.97 408 ALA A C 1
ATOM 3192 O O . ALA A 1 408 ? 4.131 18.856 -21.770 1.00 54.97 408 ALA A O 1
ATOM 3193 N N . VAL A 1 409 ? 4.368 20.648 -20.432 1.00 53.78 409 VAL A N 1
ATOM 3194 C CA . VAL A 1 409 ? 3.013 21.183 -20.602 1.00 53.78 409 VAL A CA 1
ATOM 3195 C C . VAL A 1 409 ? 2.768 21.598 -22.043 1.00 53.78 409 VAL A C 1
ATOM 3197 O O . VAL A 1 409 ? 1.743 21.218 -22.603 1.00 53.78 409 VAL A O 1
ATOM 3200 N N . GLU A 1 410 ? 3.696 22.319 -22.669 1.00 59.56 410 GLU A N 1
ATOM 3201 C CA . GLU A 1 410 ? 3.584 22.706 -24.075 1.00 59.56 410 GLU A CA 1
ATOM 3202 C C . GLU A 1 410 ? 3.514 21.490 -25.000 1.00 59.56 410 GLU A C 1
ATOM 3204 O O . GLU A 1 410 ? 2.639 21.432 -25.866 1.00 59.56 410 GLU A O 1
ATOM 3209 N N . ARG A 1 411 ? 4.349 20.466 -24.772 1.00 57.72 411 ARG A N 1
ATOM 3210 C CA . ARG A 1 411 ? 4.302 19.209 -25.539 1.00 57.72 411 ARG A CA 1
ATOM 3211 C C . ARG A 1 411 ? 2.961 18.498 -25.406 1.00 57.72 411 ARG A C 1
ATOM 3213 O O . ARG A 1 411 ? 2.415 18.033 -26.401 1.00 57.72 411 ARG A O 1
ATOM 3220 N N . LEU A 1 412 ? 2.412 18.424 -24.195 1.00 55.94 412 LEU A N 1
ATOM 3221 C CA . LEU A 1 412 ? 1.116 17.787 -23.988 1.00 55.94 412 LEU A CA 1
ATOM 3222 C C . LEU A 1 412 ? -0.051 18.641 -24.533 1.00 55.94 412 LEU A C 1
ATOM 3224 O O . LEU A 1 412 ? -1.029 18.082 -25.032 1.00 55.94 412 LEU A O 1
ATOM 3228 N N . ARG A 1 413 ? 0.048 19.980 -24.478 1.00 58.47 413 ARG A N 1
ATOM 3229 C CA . ARG A 1 413 ? -0.932 20.928 -25.049 1.00 58.47 413 ARG A CA 1
ATOM 3230 C C . ARG A 1 413 ? -0.941 20.909 -26.570 1.00 58.47 413 ARG A C 1
ATOM 3232 O O . ARG A 1 413 ? -2.016 20.998 -27.159 1.00 58.47 413 ARG A O 1
ATOM 3239 N N . ALA A 1 414 ? 0.212 20.754 -27.216 1.00 59.12 414 ALA A N 1
ATOM 3240 C CA . ALA A 1 414 ? 0.320 20.664 -28.672 1.00 59.12 414 ALA A CA 1
ATOM 3241 C C . ALA A 1 414 ? -0.412 19.433 -29.246 1.00 59.12 414 ALA A C 1
ATOM 3243 O O . ALA A 1 414 ? -0.780 19.427 -30.418 1.00 59.12 414 ALA A O 1
ATOM 3244 N N . GLY A 1 415 ? -0.756 18.450 -28.406 1.00 50.62 415 GLY A N 1
ATOM 3245 C CA . GLY A 1 415 ? -1.232 17.140 -28.842 1.00 50.62 415 GLY A CA 1
ATOM 3246 C C . GLY A 1 415 ? -0.045 16.251 -29.199 1.00 50.62 415 GLY A C 1
ATOM 3247 O O . GLY A 1 415 ? 1.020 16.732 -29.590 1.00 50.62 415 GLY A O 1
ATOM 3248 N N . TRP A 1 416 ? -0.208 14.945 -29.025 1.00 55.00 416 TRP A N 1
ATOM 3249 C CA . TRP A 1 416 ? 0.851 13.994 -29.340 1.00 55.00 416 TRP A CA 1
ATOM 3250 C C . TRP A 1 416 ? 1.000 13.903 -30.862 1.00 55.00 416 TRP A C 1
ATOM 3252 O O . TRP A 1 416 ? 0.266 13.168 -31.514 1.00 55.00 416 TRP A O 1
ATOM 3262 N N . LYS A 1 417 ? 1.933 14.665 -31.449 1.00 47.12 417 LYS A N 1
ATOM 3263 C CA . LYS A 1 417 ? 2.406 14.378 -32.812 1.00 47.12 417 LYS A CA 1
ATOM 3264 C C . LYS A 1 417 ? 3.085 13.009 -32.808 1.00 47.12 417 LYS A C 1
ATOM 3266 O O . LYS A 1 417 ? 3.670 12.635 -31.790 1.00 47.12 417 LYS A O 1
ATOM 3271 N N . GLU A 1 418 ? 2.977 12.287 -33.927 1.00 46.56 418 GLU A N 1
ATOM 3272 C CA . GLU A 1 418 ? 3.560 10.956 -34.106 1.00 46.56 418 GLU A CA 1
ATOM 3273 C C . GLU A 1 418 ? 4.929 10.833 -33.442 1.00 46.56 418 GLU A C 1
ATOM 3275 O O . GLU A 1 418 ? 5.815 11.681 -33.571 1.00 46.56 418 GLU A O 1
ATOM 3280 N N . ASP A 1 419 ? 5.036 9.754 -32.681 1.00 46.56 419 ASP A N 1
ATOM 3281 C CA . ASP A 1 419 ? 6.089 9.462 -31.736 1.00 46.56 419 ASP A CA 1
ATOM 3282 C C . ASP A 1 419 ? 7.497 9.736 -32.314 1.00 46.56 419 ASP A C 1
ATOM 3284 O O . ASP A 1 419 ? 7.953 9.008 -33.207 1.00 46.56 419 ASP A O 1
ATOM 3288 N N . PRO A 1 420 ? 8.262 10.725 -31.799 1.00 41.69 420 PRO A N 1
ATOM 3289 C CA . PRO A 1 420 ? 9.668 10.876 -32.176 1.00 41.69 420 PRO A CA 1
ATOM 3290 C C . PRO A 1 420 ? 10.505 9.643 -31.779 1.00 41.69 420 PRO A C 1
ATOM 3292 O O . PRO A 1 420 ? 11.632 9.475 -32.256 1.00 41.69 420 PRO A O 1
ATOM 3295 N N . PHE A 1 421 ? 9.933 8.758 -30.957 1.00 41.75 421 PHE A N 1
ATOM 3296 C CA . PHE A 1 421 ? 10.456 7.483 -30.496 1.00 41.75 421 PHE A CA 1
ATOM 3297 C C . PHE A 1 421 ? 9.537 6.305 -30.862 1.00 41.75 421 PHE A C 1
ATOM 3299 O O . PHE A 1 421 ? 9.444 5.369 -30.069 1.00 41.75 421 PHE A O 1
ATOM 3306 N N . SER A 1 422 ? 8.878 6.337 -32.037 1.00 47.75 422 SER A N 1
ATOM 3307 C CA . SER A 1 422 ? 7.981 5.258 -32.495 1.00 47.75 422 SER A CA 1
ATOM 3308 C C . SER A 1 422 ? 8.552 3.878 -32.187 1.00 47.75 422 SER A C 1
ATOM 3310 O O . SER A 1 422 ? 9.767 3.692 -32.256 1.00 47.75 422 SER A O 1
ATOM 3312 N N . SER A 1 423 ? 7.704 2.897 -31.868 1.00 49.44 423 SER A N 1
ATOM 3313 C CA . SER A 1 423 ? 8.141 1.516 -31.615 1.00 49.44 423 SER A CA 1
ATOM 3314 C C . SER A 1 423 ? 9.058 0.992 -32.719 1.00 49.44 423 SER A C 1
ATOM 3316 O O . SER A 1 423 ? 9.932 0.197 -32.428 1.00 49.44 423 SER A O 1
ATOM 3318 N N . GLU A 1 424 ? 8.942 1.505 -33.944 1.00 40.50 424 GLU A N 1
ATOM 3319 C CA . GLU A 1 424 ? 9.824 1.228 -35.072 1.00 40.50 424 GLU A CA 1
ATOM 3320 C C . GLU A 1 424 ? 11.164 1.992 -35.028 1.00 40.50 424 GLU A C 1
ATOM 3322 O O . GLU A 1 424 ? 12.206 1.412 -35.312 1.00 40.50 424 GLU A O 1
ATOM 3327 N N . LYS A 1 425 ? 11.198 3.272 -34.622 1.00 46.28 425 LYS A N 1
ATOM 3328 C CA . LYS A 1 425 ? 12.440 4.041 -34.377 1.00 46.28 425 LYS A CA 1
ATOM 3329 C C . LYS A 1 425 ? 13.163 3.582 -33.112 1.00 46.28 425 LYS A C 1
ATOM 3331 O O . LYS A 1 425 ? 14.390 3.588 -33.074 1.00 46.28 425 LYS A O 1
ATOM 3336 N N . GLN A 1 426 ? 12.433 3.155 -32.087 1.00 49.72 426 GLN A N 1
ATOM 3337 C CA . GLN A 1 426 ? 12.958 2.507 -30.892 1.00 49.72 426 GLN A CA 1
ATOM 3338 C C . GLN A 1 426 ? 13.280 1.039 -31.119 1.00 49.72 426 GLN A C 1
ATOM 3340 O O . GLN A 1 426 ? 14.258 0.589 -30.545 1.00 49.72 426 GLN A O 1
ATOM 3345 N N . ALA A 1 427 ? 12.571 0.307 -31.980 1.00 43.44 427 ALA A N 1
ATOM 3346 C CA . ALA A 1 427 ? 13.028 -0.983 -32.485 1.00 43.44 427 ALA A CA 1
ATOM 3347 C C . ALA A 1 427 ? 14.312 -0.761 -33.267 1.00 43.44 427 ALA A C 1
ATOM 3349 O O . ALA A 1 427 ? 15.280 -1.425 -32.964 1.00 43.44 427 ALA A O 1
ATOM 3350 N N . LYS A 1 428 ? 14.408 0.254 -34.136 1.00 42.72 428 LYS A N 1
ATOM 3351 C CA . LYS A 1 428 ? 15.644 0.667 -34.827 1.00 42.72 428 LYS A CA 1
ATOM 3352 C C . LYS A 1 428 ? 16.748 1.159 -33.875 1.00 42.72 428 LYS A C 1
ATOM 3354 O O . LYS A 1 428 ? 17.914 0.996 -34.203 1.00 42.72 428 LYS A O 1
ATOM 3359 N N . ARG A 1 429 ? 16.440 1.685 -32.677 1.00 47.44 429 ARG A N 1
ATOM 3360 C CA . ARG A 1 429 ? 17.429 2.057 -31.629 1.00 47.44 429 ARG A CA 1
ATOM 3361 C C . ARG A 1 429 ? 17.762 0.927 -30.643 1.00 47.44 429 ARG A C 1
ATOM 3363 O O . ARG A 1 429 ? 18.897 0.864 -30.193 1.00 47.44 429 ARG A O 1
ATOM 3370 N N . ARG A 1 430 ? 16.842 -0.003 -30.371 1.00 41.00 430 ARG A N 1
ATOM 3371 C CA . ARG A 1 430 ? 17.083 -1.317 -29.738 1.00 41.00 430 ARG A CA 1
ATOM 3372 C C . ARG A 1 430 ? 17.851 -2.241 -30.691 1.00 41.00 430 ARG A C 1
ATOM 3374 O O . ARG A 1 430 ? 18.668 -3.038 -30.259 1.00 41.00 430 ARG A O 1
ATOM 3381 N N . LEU A 1 431 ? 17.657 -2.071 -31.994 1.00 40.69 431 LEU A N 1
ATOM 3382 C CA . LEU A 1 431 ? 18.491 -2.600 -33.069 1.00 40.69 431 LEU A CA 1
ATOM 3383 C C . LEU A 1 431 ? 19.789 -1.783 -33.176 1.00 40.69 431 LEU A C 1
ATOM 3385 O O . LEU A 1 431 ? 20.825 -2.346 -33.475 1.00 40.69 431 LEU A O 1
ATOM 3389 N N . GLY A 1 432 ? 19.787 -0.491 -32.835 1.00 38.62 432 GLY A N 1
ATOM 3390 C CA . GLY A 1 432 ? 20.990 0.339 -32.671 1.00 38.62 432 GLY A CA 1
ATOM 3391 C C . GLY A 1 432 ? 21.840 -0.026 -31.443 1.00 38.62 432 GLY A C 1
ATOM 3392 O O . GLY A 1 432 ? 23.045 0.216 -31.441 1.00 38.62 432 GLY A O 1
ATOM 3393 N N . TRP A 1 433 ? 21.244 -0.687 -30.444 1.00 39.81 433 TRP A N 1
ATOM 3394 C CA . TRP A 1 433 ? 21.925 -1.423 -29.368 1.00 39.81 433 TRP A CA 1
ATOM 3395 C C . TRP A 1 433 ? 22.737 -2.619 -29.910 1.00 39.81 433 TRP A C 1
ATOM 3397 O O . TRP A 1 433 ? 23.626 -3.103 -29.219 1.00 39.81 433 TRP A O 1
ATOM 3407 N N . ARG A 1 434 ? 22.519 -3.047 -31.168 1.00 47.03 434 ARG A N 1
ATOM 3408 C CA . ARG A 1 434 ? 23.343 -4.039 -31.889 1.00 47.03 434 ARG A CA 1
ATOM 3409 C C . ARG A 1 434 ? 24.607 -3.441 -32.529 1.00 47.03 434 ARG A C 1
ATOM 3411 O O . ARG A 1 434 ? 25.149 -4.024 -33.461 1.00 47.03 434 ARG A O 1
ATOM 3418 N N . LYS A 1 435 ? 25.117 -2.294 -32.057 1.00 43.50 435 LYS A N 1
ATOM 3419 C CA . LYS A 1 435 ? 26.413 -1.761 -32.532 1.00 43.50 435 LYS A CA 1
ATOM 3420 C C . LYS A 1 435 ? 27.627 -2.599 -32.103 1.00 43.50 435 LYS A C 1
ATOM 3422 O O . LYS A 1 435 ? 28.713 -2.353 -32.612 1.00 43.50 435 LYS A O 1
ATOM 3427 N N . THR A 1 436 ? 27.462 -3.589 -31.223 1.00 40.84 436 THR A N 1
ATOM 3428 C CA . THR A 1 436 ? 28.559 -4.470 -30.778 1.00 40.84 436 THR A CA 1
ATOM 3429 C C . THR A 1 436 ? 28.368 -5.956 -31.073 1.00 40.84 436 THR A C 1
ATOM 3431 O O . THR A 1 436 ? 29.272 -6.723 -30.781 1.00 40.84 436 THR A O 1
ATOM 3434 N N . GLY A 1 437 ? 27.281 -6.387 -31.714 1.00 44.50 437 GLY A N 1
ATOM 3435 C CA . GLY A 1 437 ? 27.153 -7.785 -32.128 1.00 44.50 437 GLY A CA 1
ATOM 3436 C C . GLY A 1 437 ? 26.003 -7.975 -33.099 1.00 44.50 437 GLY A C 1
ATOM 3437 O O . GLY A 1 437 ? 24.842 -7.803 -32.726 1.00 44.50 437 GLY A O 1
ATOM 3438 N N . GLY A 1 438 ? 26.327 -8.300 -34.351 1.00 56.12 438 GLY A N 1
ATOM 3439 C CA . GLY A 1 438 ? 25.355 -8.816 -35.309 1.00 56.12 438 GLY A CA 1
ATOM 3440 C C . GLY A 1 438 ? 24.743 -10.136 -34.830 1.00 56.12 438 GLY A C 1
ATOM 3441 O O . GLY A 1 438 ? 25.019 -10.610 -33.728 1.00 56.12 438 GLY A O 1
ATOM 3442 N N . LEU A 1 439 ? 23.897 -10.734 -35.667 1.00 63.06 439 LEU A N 1
ATOM 3443 C CA . LEU A 1 439 ? 23.452 -12.111 -35.461 1.00 63.06 439 LEU A CA 1
ATOM 3444 C C . LEU A 1 439 ? 24.662 -13.016 -35.204 1.00 63.06 439 LEU A C 1
ATOM 3446 O O . LEU A 1 439 ? 25.633 -12.986 -35.960 1.00 63.06 439 LEU A O 1
ATOM 3450 N N . VAL A 1 440 ? 24.621 -13.773 -34.107 1.00 71.56 440 VAL A N 1
ATOM 3451 C CA . VAL A 1 440 ? 25.747 -14.618 -33.708 1.00 71.56 440 VAL A CA 1
ATOM 3452 C C . VAL A 1 440 ? 25.726 -15.891 -34.541 1.00 71.56 440 VAL A C 1
ATOM 3454 O O . VAL A 1 440 ? 25.007 -16.840 -34.239 1.00 71.56 440 VAL A O 1
ATOM 3457 N N . GLU A 1 441 ? 26.512 -15.896 -35.611 1.00 74.06 441 GLU A N 1
ATOM 3458 C CA . GLU A 1 441 ? 26.728 -17.082 -36.447 1.00 74.06 441 GLU A CA 1
ATOM 3459 C C . GLU A 1 441 ? 27.951 -17.881 -35.984 1.00 74.06 441 GLU A C 1
ATOM 3461 O O . GLU A 1 441 ? 27.976 -19.106 -36.083 1.00 74.06 441 GLU A O 1
ATOM 3466 N N . THR A 1 442 ? 28.950 -17.192 -35.424 1.00 82.69 442 THR A N 1
ATOM 3467 C CA . THR A 1 442 ? 30.162 -17.797 -34.863 1.00 82.69 442 THR A CA 1
ATOM 3468 C C . THR A 1 442 ? 30.543 -17.127 -33.548 1.00 82.69 442 THR A C 1
ATOM 3470 O O . THR A 1 442 ? 30.206 -15.972 -33.286 1.00 82.69 442 THR A O 1
ATOM 3473 N N . LEU A 1 443 ? 31.253 -17.871 -32.706 1.00 88.94 443 LEU A N 1
ATOM 3474 C CA . LEU A 1 443 ? 31.688 -17.443 -31.381 1.00 88.94 443 LEU A CA 1
ATOM 3475 C C . LEU A 1 443 ? 33.182 -17.118 -31.345 1.00 88.94 443 LEU A C 1
ATOM 3477 O O . LEU A 1 443 ? 33.743 -17.121 -30.264 1.00 88.94 443 LEU A O 1
ATOM 3481 N N . ASN A 1 444 ? 33.856 -16.901 -32.479 1.00 91.31 444 ASN A N 1
ATOM 3482 C CA . ASN A 1 444 ? 35.303 -16.662 -32.507 1.00 91.31 444 ASN A CA 1
ATOM 3483 C C . ASN A 1 444 ? 35.623 -15.169 -32.350 1.00 91.31 444 ASN A C 1
ATOM 3485 O O . ASN A 1 444 ? 35.297 -14.377 -33.232 1.00 91.31 444 ASN A O 1
ATOM 3489 N N . ASN A 1 445 ? 36.284 -14.791 -31.252 1.00 88.81 445 ASN A N 1
ATOM 3490 C CA . ASN A 1 445 ? 36.621 -13.403 -30.911 1.00 88.81 445 ASN A CA 1
ATOM 3491 C C . ASN A 1 445 ? 35.428 -12.432 -30.975 1.00 88.81 445 ASN A C 1
ATOM 3493 O O . ASN A 1 445 ? 35.600 -11.245 -31.269 1.00 88.81 445 ASN A O 1
ATOM 3497 N N . LEU A 1 446 ? 34.223 -12.926 -30.688 1.00 90.00 446 LEU A N 1
ATOM 3498 C CA . LEU A 1 446 ? 32.998 -12.144 -30.776 1.00 90.00 446 LEU A CA 1
ATOM 3499 C C . LEU A 1 446 ? 33.003 -11.073 -29.675 1.00 90.00 446 LEU A C 1
ATOM 3501 O O . LEU A 1 446 ? 33.021 -11.438 -28.496 1.00 90.00 446 LEU A O 1
ATOM 3505 N N . PRO A 1 447 ? 32.978 -9.771 -30.008 1.00 89.06 447 PRO A N 1
ATOM 3506 C CA . PRO A 1 447 ? 32.875 -8.724 -29.002 1.00 89.06 447 PRO A CA 1
ATOM 3507 C C . PRO A 1 447 ? 31.547 -8.835 -28.248 1.00 89.06 447 PRO A C 1
ATOM 3509 O O . PRO A 1 447 ? 30.482 -8.985 -28.842 1.00 89.06 447 PRO A O 1
ATOM 3512 N N . VAL A 1 448 ? 31.611 -8.749 -26.922 1.00 88.19 448 VAL A N 1
ATOM 3513 C CA . VAL A 1 448 ? 30.448 -8.825 -26.038 1.00 88.19 448 VAL A CA 1
ATOM 3514 C C . VAL A 1 448 ? 30.437 -7.667 -25.054 1.00 88.19 448 VAL A C 1
ATOM 3516 O O . VAL A 1 448 ? 31.470 -7.217 -24.554 1.00 88.19 448 VAL A O 1
ATOM 3519 N N . SER A 1 449 ? 29.233 -7.195 -24.743 1.00 85.06 449 SER A N 1
ATOM 3520 C CA . SER A 1 449 ? 29.022 -6.284 -23.625 1.00 85.06 449 SER A CA 1
ATOM 3521 C C . SER A 1 449 ? 28.761 -7.102 -22.365 1.00 85.06 449 SER A C 1
ATOM 3523 O O . SER A 1 449 ? 27.791 -7.859 -22.302 1.00 85.06 449 SER A O 1
ATOM 3525 N N . VAL A 1 450 ? 29.633 -6.946 -21.368 1.00 83.75 450 VAL A N 1
ATOM 3526 C CA . VAL A 1 450 ? 29.416 -7.487 -20.025 1.00 83.75 450 VAL A CA 1
ATOM 3527 C C . VAL A 1 450 ? 28.668 -6.431 -19.219 1.00 83.75 450 VAL A C 1
ATOM 3529 O O . VAL A 1 450 ? 29.228 -5.402 -18.845 1.00 83.75 450 VAL A O 1
ATOM 3532 N N . GLN A 1 451 ? 27.379 -6.664 -18.998 1.00 79.62 451 GLN A N 1
ATOM 3533 C CA . GLN A 1 451 ? 26.494 -5.765 -18.263 1.00 79.62 451 GLN A CA 1
ATOM 3534 C C . GLN A 1 451 ? 26.805 -5.781 -16.763 1.00 79.62 451 GLN A C 1
ATOM 3536 O O . GLN A 1 451 ? 27.497 -6.669 -16.258 1.00 79.62 451 GLN A O 1
ATOM 3541 N N . ALA A 1 452 ? 26.223 -4.831 -16.023 1.00 67.25 452 ALA A N 1
ATOM 3542 C CA . ALA A 1 452 ? 26.282 -4.817 -14.566 1.00 67.25 452 ALA A CA 1
ATOM 3543 C C . ALA A 1 452 ? 25.947 -6.208 -13.991 1.00 67.25 452 ALA A C 1
ATOM 3545 O O . ALA A 1 452 ? 24.967 -6.837 -14.386 1.00 67.25 452 ALA A O 1
ATOM 3546 N N . ARG A 1 453 ? 26.776 -6.673 -13.047 1.00 66.12 453 ARG A N 1
ATOM 3547 C CA . ARG A 1 453 ? 26.757 -8.025 -12.450 1.00 66.12 453 ARG A CA 1
ATOM 3548 C C . ARG A 1 453 ? 27.303 -9.172 -13.325 1.00 66.12 453 ARG A C 1
ATOM 3550 O O . ARG A 1 453 ? 27.165 -10.318 -12.914 1.00 66.12 453 ARG A O 1
ATOM 3557 N N . GLY A 1 454 ? 27.953 -8.891 -14.458 1.00 78.75 454 GLY A N 1
ATOM 3558 C CA . GLY A 1 454 ? 28.647 -9.910 -15.260 1.00 78.75 454 GLY A CA 1
ATOM 3559 C C . GLY A 1 454 ? 27.793 -10.580 -16.346 1.00 78.75 454 GLY A C 1
ATOM 3560 O O . GLY A 1 454 ? 28.227 -11.558 -16.948 1.00 78.75 454 GLY A O 1
ATOM 3561 N N . ARG A 1 455 ? 26.576 -10.086 -16.606 1.00 84.81 455 ARG A N 1
ATOM 3562 C CA . ARG A 1 455 ? 25.639 -10.687 -17.572 1.00 84.81 455 ARG A CA 1
ATOM 3563 C C . ARG A 1 455 ? 26.029 -10.370 -19.017 1.00 84.81 455 ARG A C 1
ATOM 3565 O O . ARG A 1 455 ? 26.299 -9.220 -19.349 1.00 84.81 455 ARG A O 1
ATOM 3572 N N . ILE A 1 456 ? 25.977 -11.376 -19.881 1.00 87.75 456 ILE A N 1
ATOM 3573 C CA . ILE A 1 456 ? 26.224 -11.294 -21.324 1.00 87.75 456 ILE A CA 1
ATOM 3574 C C . ILE A 1 456 ? 24.999 -11.869 -22.041 1.00 87.75 456 ILE A C 1
ATOM 3576 O O . ILE A 1 456 ? 24.536 -12.954 -21.699 1.00 87.75 456 ILE A O 1
ATOM 3580 N N . VAL A 1 457 ? 24.473 -11.154 -23.036 1.00 87.00 457 VAL A N 1
ATOM 3581 C CA . VAL A 1 457 ? 23.299 -11.583 -23.816 1.00 87.00 457 VAL A CA 1
ATOM 3582 C C . VAL A 1 457 ? 23.699 -11.745 -25.278 1.00 87.00 457 VAL A C 1
ATOM 3584 O O . VAL A 1 457 ? 24.208 -10.802 -25.882 1.00 87.00 457 VAL A O 1
ATOM 3587 N N . LEU A 1 458 ? 23.460 -12.932 -25.835 1.00 88.38 458 LEU A N 1
ATOM 3588 C CA . LEU A 1 458 ? 23.740 -13.284 -27.228 1.00 88.38 458 LEU A CA 1
ATOM 3589 C C . LEU A 1 458 ? 22.424 -13.512 -27.976 1.00 88.38 458 LEU A C 1
ATOM 3591 O O . LEU A 1 458 ? 21.575 -14.267 -27.506 1.00 88.38 458 LEU A O 1
ATOM 3595 N N . GLY A 1 459 ? 22.253 -12.866 -29.130 1.00 85.56 459 GLY A N 1
ATOM 3596 C CA . GLY A 1 459 ? 21.052 -12.993 -29.959 1.00 85.56 459 GLY A CA 1
ATOM 3597 C C . GLY A 1 459 ? 21.264 -13.921 -31.156 1.00 85.56 459 GLY A C 1
ATOM 3598 O O . GLY A 1 459 ? 22.178 -13.706 -31.954 1.00 85.56 459 GLY A O 1
ATOM 3599 N N . PHE A 1 460 ? 20.380 -14.905 -31.312 1.00 84.19 460 PHE A N 1
ATOM 3600 C CA . PHE A 1 460 ? 20.374 -15.880 -32.405 1.00 84.19 460 PHE A CA 1
ATOM 3601 C C . PHE A 1 460 ? 19.100 -15.760 -33.247 1.00 84.19 460 PHE A C 1
ATOM 3603 O O . PHE A 1 460 ? 18.055 -15.346 -32.742 1.00 84.19 460 PHE A O 1
ATOM 3610 N N . LYS A 1 461 ? 19.179 -16.136 -34.529 1.00 83.81 461 LYS A N 1
ATOM 3611 C CA . LYS A 1 461 ? 18.016 -16.239 -35.423 1.00 83.81 461 LYS A CA 1
ATOM 3612 C C . LYS A 1 461 ? 17.366 -17.613 -35.238 1.00 83.81 461 LYS A C 1
ATOM 3614 O O . LYS A 1 461 ? 18.049 -18.624 -35.394 1.00 83.81 461 LYS A O 1
ATOM 3619 N N . ALA A 1 462 ? 16.078 -17.642 -34.908 1.00 78.94 462 ALA A N 1
ATOM 3620 C CA . ALA A 1 462 ? 15.292 -18.869 -34.758 1.00 78.94 462 ALA A CA 1
ATOM 3621 C C . ALA A 1 462 ? 14.372 -19.144 -35.963 1.00 78.94 462 ALA A C 1
ATOM 3623 O O . ALA A 1 462 ? 14.121 -20.303 -36.275 1.00 78.94 462 ALA A O 1
ATOM 3624 N N . GLY A 1 463 ? 13.968 -18.099 -36.691 1.00 76.44 463 GLY A N 1
ATOM 3625 C CA . GLY A 1 463 ? 13.161 -18.160 -37.917 1.00 76.44 463 GLY A CA 1
ATOM 3626 C C . GLY A 1 463 ? 13.381 -16.912 -38.776 1.00 76.44 463 GLY A C 1
ATOM 3627 O O . GLY A 1 463 ? 14.248 -16.106 -38.443 1.00 76.44 463 GLY A O 1
ATOM 3628 N N . GLU A 1 464 ? 12.638 -16.721 -39.875 1.00 71.81 464 GLU A N 1
ATOM 3629 C CA . GLU A 1 464 ? 12.830 -15.558 -40.768 1.00 71.81 464 GLU A CA 1
ATOM 3630 C C . GLU A 1 464 ? 12.744 -14.217 -40.024 1.00 71.81 464 GLU A C 1
ATOM 3632 O O . GLU A 1 464 ? 13.631 -13.380 -40.228 1.00 71.81 464 GLU A O 1
ATOM 3637 N N . ASP A 1 465 ? 11.814 -14.114 -39.067 1.00 72.56 465 ASP A N 1
ATOM 3638 C CA . ASP A 1 465 ? 11.577 -12.930 -38.228 1.00 72.56 465 ASP A CA 1
ATOM 3639 C C . ASP A 1 465 ? 11.680 -13.189 -36.710 1.00 72.56 465 ASP A C 1
ATOM 3641 O O . ASP A 1 465 ? 11.460 -12.285 -35.899 1.00 72.56 465 ASP A O 1
ATOM 3645 N N . GLU A 1 466 ? 12.039 -14.406 -36.292 1.00 69.75 466 GLU A N 1
ATOM 3646 C CA . GLU A 1 466 ? 12.110 -14.778 -34.874 1.00 69.75 466 GLU A CA 1
ATOM 3647 C C . GLU A 1 466 ? 13.551 -14.766 -34.348 1.00 69.75 466 GLU A C 1
ATOM 3649 O O . GLU A 1 466 ? 14.472 -15.308 -34.971 1.00 69.75 466 GLU A O 1
ATOM 3654 N N . PHE A 1 467 ? 13.745 -14.174 -33.166 1.00 76.69 467 PHE A N 1
ATOM 3655 C CA . PHE A 1 467 ? 15.036 -14.093 -32.487 1.00 76.69 467 PHE A CA 1
ATOM 3656 C C . PHE A 1 467 ? 14.950 -14.673 -31.083 1.00 76.69 467 PHE A C 1
ATOM 3658 O O . PHE A 1 467 ? 14.030 -14.369 -30.327 1.00 76.69 467 PHE A O 1
ATOM 3665 N N . VAL A 1 468 ? 15.975 -15.430 -30.708 1.00 79.06 468 VAL A N 1
ATOM 3666 C CA . VAL A 1 468 ? 16.094 -16.029 -29.382 1.00 79.06 468 VAL A CA 1
ATOM 3667 C C . VAL A 1 468 ? 17.359 -15.515 -28.710 1.00 79.06 468 VAL A C 1
ATOM 3669 O O . VAL A 1 468 ? 18.432 -15.484 -29.312 1.00 79.06 468 VAL A O 1
ATOM 3672 N N . ASN A 1 469 ? 17.232 -15.104 -27.450 1.00 86.88 469 ASN A N 1
ATOM 3673 C CA . ASN A 1 469 ? 18.365 -14.686 -26.635 1.00 86.88 469 ASN A CA 1
ATOM 3674 C C . ASN A 1 469 ? 18.875 -15.859 -25.791 1.00 86.88 469 ASN A C 1
ATOM 3676 O O . ASN A 1 469 ? 18.084 -16.591 -25.189 1.00 86.88 469 ASN A O 1
ATOM 3680 N N . VAL A 1 470 ? 20.198 -15.992 -25.714 1.00 87.25 470 VAL A N 1
ATOM 3681 C CA . VAL A 1 470 ? 20.895 -16.893 -24.791 1.00 87.25 470 VAL A CA 1
ATOM 3682 C C . VAL A 1 470 ? 21.757 -16.058 -23.855 1.00 87.25 470 VAL A C 1
ATOM 3684 O O . VAL A 1 470 ? 22.461 -15.143 -24.287 1.00 87.25 470 VAL A O 1
ATOM 3687 N N . GLU A 1 471 ? 21.705 -16.374 -22.565 1.00 89.19 471 GLU A N 1
ATOM 3688 C CA . GLU A 1 471 ? 22.421 -15.630 -21.532 1.00 89.19 471 GLU A CA 1
ATOM 3689 C C . GLU A 1 471 ? 23.628 -16.399 -20.999 1.00 89.19 471 GLU A C 1
ATOM 3691 O O . GLU A 1 471 ? 23.535 -17.572 -20.630 1.00 89.19 471 GLU A O 1
ATOM 3696 N N . LEU A 1 472 ? 24.750 -15.691 -20.894 1.00 87.81 472 LEU A N 1
ATOM 3697 C CA . LEU A 1 472 ? 25.971 -16.132 -20.235 1.00 87.81 472 LEU A CA 1
ATOM 3698 C C . LEU A 1 472 ? 26.258 -15.228 -19.036 1.00 87.81 472 LEU A C 1
ATOM 3700 O O . LEU A 1 472 ? 25.955 -14.035 -19.043 1.00 87.81 472 LEU A O 1
ATOM 3704 N N . TRP A 1 473 ? 26.847 -15.802 -17.993 1.00 84.81 473 TRP A N 1
ATOM 3705 C CA . TRP A 1 473 ? 27.138 -15.092 -16.748 1.00 84.81 473 TRP A CA 1
ATOM 3706 C C . TRP A 1 473 ? 28.615 -15.229 -16.412 1.00 84.81 473 TRP A C 1
ATOM 3708 O O . TRP A 1 473 ? 29.098 -16.339 -16.191 1.00 84.81 473 TRP A O 1
ATOM 3718 N N . ALA A 1 474 ? 29.314 -14.098 -16.415 1.00 84.25 474 ALA A N 1
ATOM 3719 C CA . ALA A 1 474 ? 30.707 -13.948 -16.021 1.00 84.25 474 ALA A CA 1
ATOM 3720 C C . ALA A 1 474 ? 30.809 -13.346 -14.608 1.00 84.25 474 ALA A C 1
ATOM 3722 O O . ALA A 1 474 ? 29.811 -12.940 -14.008 1.00 84.25 474 ALA A O 1
ATOM 3723 N N . SER A 1 475 ? 32.029 -13.248 -14.076 1.00 80.00 475 SER A N 1
ATOM 3724 C CA . SER A 1 475 ? 32.286 -12.522 -12.826 1.00 80.00 475 SER A CA 1
ATOM 3725 C C . SER A 1 475 ? 31.847 -11.054 -12.924 1.00 80.00 475 SER A C 1
ATOM 3727 O O . SER A 1 475 ? 31.970 -10.426 -13.976 1.00 80.00 475 SER A O 1
ATOM 3729 N N . LYS A 1 476 ? 31.428 -10.450 -11.803 1.00 76.38 476 LYS A N 1
ATOM 3730 C CA . LYS A 1 476 ? 31.182 -8.997 -11.733 1.00 76.38 476 LYS A CA 1
ATOM 3731 C C . LYS A 1 476 ? 32.439 -8.183 -12.050 1.00 76.38 476 LYS A C 1
ATOM 3733 O O . LYS A 1 476 ? 32.322 -7.091 -12.588 1.00 76.38 476 LYS A O 1
ATOM 3738 N N . THR A 1 477 ? 33.620 -8.731 -11.765 1.00 78.56 477 THR A N 1
ATOM 3739 C CA . THR A 1 477 ? 34.915 -8.119 -12.109 1.00 78.56 477 THR A CA 1
ATOM 3740 C C . THR A 1 477 ? 35.211 -8.160 -13.609 1.00 78.56 477 THR A C 1
ATOM 3742 O O . THR A 1 477 ? 36.099 -7.461 -14.082 1.00 78.56 477 THR A O 1
ATOM 3745 N N . ALA A 1 478 ? 34.461 -8.951 -14.385 1.00 79.25 478 ALA A N 1
ATOM 3746 C CA . ALA A 1 478 ? 34.579 -8.964 -15.837 1.00 79.25 478 ALA A CA 1
ATOM 3747 C C . ALA A 1 478 ? 33.926 -7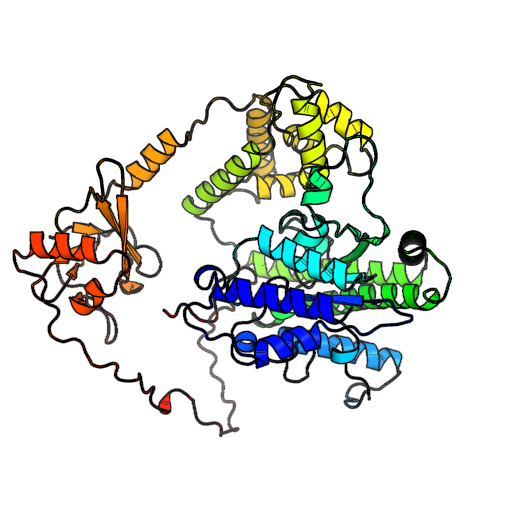.740 -16.495 1.00 79.25 478 ALA A C 1
ATOM 3749 O O . ALA A 1 478 ? 34.179 -7.508 -17.679 1.00 79.25 478 ALA A O 1
ATOM 3750 N N . VAL A 1 479 ? 33.127 -6.965 -15.746 1.00 81.81 479 VAL A N 1
ATOM 3751 C CA . VAL A 1 479 ? 32.582 -5.681 -16.196 1.00 81.81 479 VAL A CA 1
ATOM 3752 C C . VAL A 1 479 ? 33.754 -4.716 -16.402 1.00 81.81 479 VAL A C 1
ATOM 3754 O O . VAL A 1 479 ? 34.476 -4.440 -15.449 1.00 81.81 479 VAL A O 1
ATOM 3757 N N . PRO A 1 480 ? 34.001 -4.251 -17.634 1.00 76.06 480 PRO A N 1
ATOM 3758 C CA . PRO A 1 480 ? 35.114 -3.357 -17.907 1.00 76.06 480 PRO A CA 1
ATOM 3759 C C . PRO A 1 480 ? 34.894 -1.981 -17.266 1.00 76.06 480 PRO A C 1
ATOM 3761 O O . PRO A 1 480 ? 33.819 -1.394 -17.402 1.00 76.06 480 PRO A O 1
ATOM 3764 N N . ASP A 1 481 ? 35.934 -1.436 -16.635 1.00 67.62 481 ASP A N 1
ATOM 3765 C CA . ASP A 1 481 ? 35.953 -0.039 -16.208 1.00 67.62 481 ASP A CA 1
ATOM 3766 C C . ASP A 1 481 ? 36.112 0.856 -17.450 1.00 67.62 481 ASP A C 1
ATOM 3768 O O . ASP A 1 481 ? 37.145 0.869 -18.120 1.00 67.62 481 ASP A O 1
ATOM 3772 N N . GLY A 1 482 ? 35.059 1.590 -17.817 1.00 70.56 482 GLY A N 1
ATOM 3773 C CA . GLY A 1 482 ? 35.092 2.532 -18.940 1.00 70.56 482 GLY A CA 1
ATOM 3774 C C . GLY A 1 482 ? 34.746 1.917 -20.304 1.00 70.56 482 GLY A C 1
ATOM 3775 O O . GLY A 1 482 ? 33.642 1.414 -20.494 1.00 70.56 482 GLY A O 1
ATOM 3776 N N . ARG A 1 483 ? 35.636 2.063 -21.301 1.00 62.25 483 ARG A N 1
ATOM 3777 C CA . ARG A 1 483 ? 35.377 1.716 -22.721 1.00 62.25 483 ARG A CA 1
ATOM 3778 C C . ARG A 1 483 ? 35.942 0.361 -23.170 1.00 62.25 483 ARG A C 1
ATOM 3780 O O . ARG A 1 483 ? 35.808 0.035 -24.348 1.00 62.25 483 ARG A O 1
ATOM 3787 N N . ALA A 1 484 ? 36.578 -0.405 -22.285 1.00 70.94 484 ALA A N 1
ATOM 3788 C CA . ALA A 1 484 ? 37.195 -1.673 -22.671 1.00 70.94 484 ALA A CA 1
ATOM 3789 C C . ALA A 1 484 ? 36.143 -2.688 -23.160 1.00 70.94 484 ALA A C 1
ATOM 3791 O O . ALA A 1 484 ? 35.032 -2.766 -22.634 1.00 70.94 484 ALA A O 1
ATOM 3792 N N . ILE A 1 485 ? 36.497 -3.472 -24.181 1.00 80.00 485 ILE A N 1
ATOM 3793 C CA . ILE A 1 485 ? 35.611 -4.456 -24.819 1.00 80.00 485 ILE A CA 1
ATOM 3794 C C . ILE A 1 485 ? 36.060 -5.858 -24.405 1.00 80.00 485 ILE A C 1
ATOM 3796 O O . ILE A 1 485 ? 37.245 -6.181 -24.465 1.00 80.00 485 ILE A O 1
ATOM 3800 N N . ARG A 1 486 ? 35.116 -6.705 -23.987 1.00 87.88 486 ARG A N 1
ATOM 3801 C CA . ARG A 1 486 ? 35.363 -8.137 -23.764 1.00 87.88 486 ARG A CA 1
ATOM 3802 C C . ARG A 1 486 ? 35.028 -8.908 -25.028 1.00 87.88 486 ARG A C 1
ATOM 3804 O O . ARG A 1 486 ? 34.188 -8.472 -25.813 1.00 87.88 486 ARG A O 1
ATOM 3811 N N . LYS A 1 487 ? 35.663 -10.057 -25.225 1.00 93.31 487 LYS A N 1
ATOM 3812 C CA . LYS A 1 487 ? 35.365 -10.947 -26.356 1.00 93.31 487 LYS A CA 1
ATOM 3813 C C . LYS A 1 487 ? 35.044 -12.338 -25.844 1.00 93.31 487 LYS A C 1
ATOM 3815 O O . LYS A 1 487 ? 35.521 -12.707 -24.781 1.00 93.31 487 LYS A O 1
ATOM 3820 N N . ILE A 1 488 ? 34.268 -13.117 -26.583 1.00 93.50 488 ILE A N 1
ATOM 3821 C CA . ILE A 1 488 ? 34.149 -14.555 -26.337 1.00 93.50 488 ILE A CA 1
ATOM 3822 C C . ILE A 1 488 ? 34.790 -15.344 -27.471 1.00 93.50 488 ILE A C 1
ATOM 3824 O O . ILE A 1 488 ? 34.773 -14.900 -28.618 1.00 93.50 488 ILE A O 1
ATOM 3828 N N . THR A 1 489 ? 35.370 -16.494 -27.130 1.00 94.88 489 THR A N 1
ATOM 3829 C CA . THR A 1 489 ? 35.957 -17.440 -28.085 1.00 94.88 489 THR A CA 1
ATOM 3830 C C . THR A 1 489 ? 35.532 -18.863 -27.749 1.00 94.88 489 THR A C 1
ATOM 3832 O O . THR A 1 489 ? 35.678 -19.297 -26.606 1.00 94.88 489 THR A O 1
ATOM 3835 N N . ALA A 1 490 ? 35.003 -19.598 -28.726 1.00 95.06 490 ALA A N 1
ATOM 3836 C CA . ALA A 1 490 ? 34.732 -21.024 -28.562 1.00 95.06 490 ALA A CA 1
ATOM 3837 C C . ALA A 1 490 ? 36.028 -21.848 -28.641 1.00 95.06 490 ALA A C 1
ATOM 3839 O O . ALA A 1 490 ? 36.864 -21.635 -29.518 1.00 95.06 490 ALA A O 1
ATOM 3840 N N . THR A 1 491 ? 36.175 -22.807 -27.733 1.00 94.12 491 THR A N 1
ATOM 3841 C CA . THR A 1 491 ? 37.288 -23.762 -27.650 1.00 94.12 491 THR A CA 1
ATOM 3842 C C . THR A 1 491 ? 36.746 -25.189 -27.556 1.00 94.12 491 THR A C 1
ATOM 3844 O O . THR A 1 491 ? 35.570 -25.356 -27.227 1.00 94.12 491 THR A O 1
ATOM 3847 N N . PRO A 1 492 ? 37.564 -26.237 -27.779 1.00 92.81 492 PRO A N 1
ATOM 3848 C CA . PRO A 1 492 ? 37.138 -27.630 -27.607 1.00 92.81 492 PRO A CA 1
ATOM 3849 C C . PRO A 1 492 ? 36.506 -27.951 -26.242 1.00 92.81 492 PRO A C 1
ATOM 3851 O O . PRO A 1 492 ? 35.683 -28.864 -26.164 1.00 92.81 492 PRO A O 1
ATOM 3854 N N . ASP A 1 493 ? 36.822 -27.181 -25.201 1.00 88.12 493 ASP A N 1
ATOM 3855 C CA . ASP A 1 493 ? 36.337 -27.399 -23.833 1.00 88.12 493 ASP A CA 1
ATOM 3856 C C . ASP A 1 493 ? 35.095 -26.561 -23.477 1.00 88.12 493 ASP A C 1
ATOM 3858 O O . ASP A 1 493 ? 34.400 -26.859 -22.500 1.00 88.12 493 ASP A O 1
ATOM 3862 N N . GLY A 1 494 ? 34.767 -25.533 -24.268 1.00 92.88 494 GLY A N 1
ATOM 3863 C CA . GLY A 1 494 ? 33.666 -24.625 -23.954 1.00 92.88 494 GLY A CA 1
ATOM 3864 C C . GLY A 1 494 ? 33.753 -23.262 -24.639 1.00 92.88 494 GLY A C 1
ATOM 3865 O O . GLY A 1 494 ? 34.141 -23.155 -25.799 1.00 92.88 494 GLY A O 1
ATOM 3866 N N . ILE A 1 495 ? 33.356 -22.207 -23.929 1.00 94.50 495 ILE A N 1
ATOM 3867 C CA . ILE A 1 495 ? 33.445 -20.812 -24.382 1.00 94.50 495 ILE A CA 1
ATOM 3868 C C . ILE A 1 495 ? 34.262 -20.024 -23.364 1.00 94.50 495 ILE A C 1
ATOM 3870 O O . ILE A 1 495 ? 33.890 -19.960 -22.197 1.00 94.50 495 ILE A O 1
ATOM 3874 N N . ASN A 1 496 ? 35.339 -19.389 -23.812 1.00 94.75 496 ASN A N 1
ATOM 3875 C CA . ASN A 1 496 ? 36.174 -18.518 -22.994 1.00 94.75 496 ASN A CA 1
ATOM 3876 C C . ASN A 1 496 ? 35.720 -17.066 -23.105 1.00 94.75 496 ASN A C 1
ATOM 3878 O O . ASN A 1 496 ? 35.432 -16.594 -24.204 1.00 94.75 496 ASN A O 1
ATOM 3882 N N . LEU A 1 497 ? 35.745 -16.345 -21.986 1.00 93.44 497 LEU A N 1
ATOM 3883 C CA . LEU A 1 497 ? 35.723 -14.887 -21.969 1.00 93.44 497 LEU A CA 1
ATOM 3884 C C . LEU A 1 497 ? 37.158 -14.360 -22.036 1.00 93.44 497 LEU A C 1
ATOM 3886 O O . LEU A 1 497 ? 38.001 -14.734 -21.221 1.00 93.44 497 LEU A O 1
ATOM 3890 N N . LEU A 1 498 ? 37.427 -13.488 -22.997 1.00 92.88 498 LEU A N 1
ATOM 3891 C CA . LEU A 1 498 ? 38.720 -12.865 -23.228 1.00 92.88 498 LEU A CA 1
ATOM 3892 C C . LEU A 1 498 ? 38.709 -11.397 -22.788 1.00 92.88 498 LEU A C 1
ATOM 3894 O O . LEU A 1 498 ? 37.700 -10.688 -22.923 1.00 92.88 498 LEU A O 1
ATOM 3898 N N . ASP A 1 499 ? 39.851 -10.943 -22.283 1.00 89.06 499 ASP A N 1
ATOM 3899 C CA . ASP A 1 499 ? 40.141 -9.530 -22.069 1.00 89.06 499 ASP A CA 1
ATOM 3900 C C . ASP A 1 499 ? 40.451 -8.798 -23.393 1.00 89.06 499 ASP A C 1
ATOM 3902 O O . ASP A 1 499 ? 40.352 -9.355 -24.489 1.00 89.06 499 ASP A O 1
ATOM 3906 N N . GLU A 1 500 ? 40.791 -7.511 -23.301 1.00 84.19 500 GLU A N 1
ATOM 3907 C CA . GLU A 1 500 ? 41.100 -6.684 -24.474 1.00 84.19 500 GLU A CA 1
ATOM 3908 C C . GLU A 1 500 ? 42.374 -7.147 -25.203 1.00 84.19 500 GLU A C 1
ATOM 3910 O O . GLU A 1 500 ? 42.454 -7.043 -26.429 1.00 84.19 500 GLU A O 1
ATOM 3915 N N . ALA A 1 501 ? 43.324 -7.730 -24.465 1.00 86.25 501 ALA A N 1
ATOM 3916 C CA . ALA A 1 501 ? 44.566 -8.284 -24.992 1.00 86.25 501 ALA A CA 1
ATOM 3917 C C . ALA A 1 501 ? 44.386 -9.685 -25.612 1.00 86.25 501 ALA A C 1
ATOM 3919 O O . ALA A 1 501 ? 45.331 -10.228 -26.180 1.00 86.25 501 ALA A O 1
ATOM 3920 N N . GLY A 1 502 ? 43.181 -10.264 -25.544 1.00 87.56 502 GLY A N 1
ATOM 3921 C CA . GLY A 1 502 ? 42.877 -11.592 -26.079 1.00 87.56 502 GLY A CA 1
ATOM 3922 C C . GLY A 1 502 ? 43.264 -12.741 -25.147 1.00 87.56 502 GLY A C 1
ATOM 3923 O O . GLY A 1 502 ? 43.177 -13.901 -25.550 1.00 87.56 502 GLY A O 1
ATOM 3924 N N . ASN A 1 503 ? 43.656 -12.452 -23.906 1.00 90.75 503 ASN A N 1
ATOM 3925 C CA . ASN A 1 503 ? 43.928 -13.481 -22.911 1.00 90.75 503 ASN A CA 1
ATOM 3926 C C . ASN A 1 503 ? 42.624 -13.931 -22.256 1.00 90.75 503 ASN A C 1
ATOM 3928 O O . ASN A 1 503 ? 41.700 -13.138 -22.074 1.00 90.75 503 ASN A O 1
ATOM 3932 N N . VAL A 1 504 ? 42.557 -15.203 -21.852 1.00 89.81 504 VAL A N 1
ATOM 3933 C CA . VAL A 1 504 ? 41.435 -15.695 -21.042 1.00 89.81 504 VAL A CA 1
ATOM 3934 C C . VAL A 1 504 ? 41.373 -14.877 -19.757 1.00 89.81 504 VAL A C 1
ATOM 3936 O O . VAL A 1 504 ? 42.362 -14.788 -19.029 1.00 89.81 504 VAL A O 1
ATOM 3939 N N . PHE A 1 505 ? 40.216 -14.279 -19.493 1.00 85.31 505 PHE A N 1
ATOM 3940 C CA . PHE A 1 505 ? 39.999 -13.405 -18.351 1.00 85.31 505 PHE A CA 1
ATOM 3941 C C . PHE A 1 505 ? 40.184 -14.194 -17.046 1.00 85.31 505 PHE A C 1
ATOM 3943 O O . PHE A 1 505 ? 39.340 -15.008 -16.689 1.00 85.31 505 PHE A O 1
ATOM 3950 N N . LYS A 1 506 ? 41.290 -13.975 -16.326 1.00 76.50 506 LYS A N 1
ATOM 3951 C CA . LYS A 1 506 ? 41.596 -14.650 -15.053 1.00 76.50 506 LYS A CA 1
ATOM 3952 C C . LYS A 1 506 ? 41.398 -13.683 -13.886 1.00 76.50 506 LYS A C 1
ATOM 3954 O O . LYS A 1 506 ? 41.970 -12.600 -13.886 1.00 76.50 506 LYS A O 1
ATOM 3959 N N . HIS A 1 507 ? 40.626 -14.089 -12.879 1.00 65.69 507 HIS A N 1
ATOM 3960 C CA . HIS A 1 507 ? 40.556 -13.404 -11.586 1.00 65.69 507 HIS A CA 1
ATOM 3961 C C . HIS A 1 507 ? 40.437 -14.433 -10.449 1.00 65.69 507 HIS A C 1
ATOM 3963 O O . HIS A 1 507 ? 39.905 -15.521 -10.664 1.00 65.69 507 HIS A O 1
ATOM 3969 N N . ASP A 1 508 ? 40.943 -14.077 -9.265 1.00 51.25 508 ASP A N 1
ATOM 3970 C CA . ASP A 1 508 ? 41.166 -14.929 -8.090 1.00 51.25 508 ASP A CA 1
ATOM 3971 C C . ASP A 1 508 ? 40.133 -16.050 -7.823 1.00 51.25 508 ASP A C 1
ATOM 3973 O O . ASP A 1 508 ? 38.958 -15.831 -7.521 1.00 51.25 508 ASP A O 1
ATOM 3977 N N . VAL A 1 509 ? 40.666 -17.272 -7.912 1.00 50.38 509 VAL A N 1
ATOM 3978 C CA . VAL A 1 509 ? 40.370 -18.538 -7.210 1.00 50.38 509 VAL A CA 1
ATOM 3979 C C . VAL A 1 509 ? 38.947 -19.134 -7.248 1.00 50.38 509 VAL A C 1
ATOM 3981 O O . VAL A 1 509 ? 38.800 -20.286 -6.857 1.00 50.38 509 VAL A O 1
ATOM 3984 N N . SER A 1 510 ? 37.894 -18.479 -7.758 1.00 51.12 510 SER A N 1
ATOM 3985 C CA . SER A 1 510 ? 36.543 -19.100 -7.685 1.00 51.12 510 SER A CA 1
ATOM 3986 C C . SER A 1 510 ? 35.549 -18.852 -8.824 1.00 51.12 510 SER A C 1
ATOM 3988 O O . SER A 1 510 ? 34.390 -19.262 -8.711 1.00 51.12 510 SER A O 1
ATOM 3990 N N . HIS A 1 511 ? 35.939 -18.223 -9.938 1.00 56.44 511 HIS A N 1
ATOM 3991 C CA . HIS A 1 511 ? 34.963 -17.820 -10.960 1.00 56.44 511 HIS A CA 1
ATOM 3992 C C . HIS A 1 511 ? 35.263 -18.315 -12.378 1.00 56.44 511 HIS A C 1
ATOM 3994 O O . HIS A 1 511 ? 36.407 -18.420 -12.813 1.00 56.44 511 HIS A O 1
ATOM 4000 N N . ILE A 1 512 ? 34.177 -18.625 -13.091 1.00 59.66 512 ILE A N 1
ATOM 4001 C CA . ILE A 1 512 ? 34.165 -19.278 -14.399 1.00 59.66 512 ILE A CA 1
ATOM 4002 C C . ILE A 1 512 ? 34.561 -18.266 -15.485 1.00 59.66 512 ILE A C 1
ATOM 4004 O O . ILE A 1 512 ? 33.755 -17.434 -15.897 1.00 59.66 512 ILE A O 1
ATOM 4008 N N . ALA A 1 513 ? 35.808 -18.347 -15.951 1.00 75.75 513 ALA A N 1
ATOM 4009 C CA . ALA A 1 513 ? 36.284 -17.683 -17.172 1.00 75.75 513 ALA A CA 1
ATOM 4010 C C . ALA A 1 513 ? 35.924 -18.461 -18.453 1.00 75.75 513 ALA A C 1
ATOM 4012 O O . ALA A 1 513 ? 36.005 -17.926 -19.561 1.00 75.75 513 ALA A O 1
ATOM 4013 N N . THR A 1 514 ? 35.532 -19.725 -18.277 1.00 87.62 514 THR A N 1
ATOM 4014 C CA . THR A 1 514 ? 35.269 -20.701 -19.334 1.00 87.62 514 THR A CA 1
ATOM 4015 C C . THR A 1 514 ? 33.957 -21.418 -19.053 1.00 87.62 514 THR A C 1
ATOM 4017 O O . THR A 1 514 ? 33.899 -22.254 -18.157 1.00 87.62 514 THR A O 1
ATOM 4020 N N . TRP A 1 515 ? 32.902 -21.131 -19.812 1.00 92.00 515 TRP A N 1
ATOM 4021 C CA . TRP A 1 515 ? 31.666 -21.914 -19.731 1.00 92.00 515 TRP A CA 1
ATOM 4022 C C . TRP A 1 515 ? 31.892 -23.268 -20.392 1.00 92.00 515 TRP A C 1
ATOM 4024 O O . TRP A 1 515 ? 32.106 -23.320 -21.603 1.00 92.00 515 TRP A O 1
ATOM 4034 N N . SER A 1 516 ? 31.855 -24.351 -19.615 1.00 91.06 516 SER A N 1
ATOM 4035 C CA . SER A 1 516 ? 32.076 -25.702 -20.135 1.00 91.06 516 SER A CA 1
ATOM 4036 C C . SER A 1 516 ? 30.946 -26.142 -21.070 1.00 91.06 516 SER A C 1
ATOM 4038 O O . SER A 1 516 ? 29.842 -25.590 -21.052 1.00 91.06 516 SER A O 1
ATOM 4040 N N . LYS A 1 517 ? 31.171 -27.208 -21.845 1.00 88.50 517 LYS A N 1
ATOM 4041 C CA . LYS A 1 517 ? 30.098 -27.866 -22.615 1.00 88.50 517 LYS A CA 1
ATOM 4042 C C . LYS A 1 517 ? 28.889 -28.249 -21.743 1.00 88.50 517 LYS A C 1
ATOM 4044 O O . LYS A 1 517 ? 27.747 -28.111 -22.169 1.00 88.50 517 LYS A O 1
ATOM 4049 N N . VAL A 1 518 ? 29.105 -28.680 -20.502 1.00 85.69 518 VAL A N 1
ATOM 4050 C CA . VAL A 1 518 ? 27.993 -29.017 -19.595 1.00 85.69 518 VAL A CA 1
ATOM 4051 C C . VAL A 1 518 ? 27.203 -27.762 -19.212 1.00 85.69 518 VAL A C 1
ATOM 4053 O O . VAL A 1 518 ? 25.971 -27.780 -19.229 1.00 85.69 518 VAL A O 1
ATOM 4056 N N . ASP A 1 519 ? 27.894 -26.654 -18.934 1.00 84.12 519 ASP A N 1
ATOM 4057 C CA . ASP A 1 519 ? 27.255 -25.382 -18.582 1.00 84.12 519 ASP A CA 1
ATOM 4058 C C . ASP A 1 519 ? 26.439 -24.814 -19.737 1.00 84.12 519 ASP A C 1
ATOM 4060 O O . ASP A 1 519 ? 25.348 -24.298 -19.508 1.00 84.12 519 ASP A O 1
ATOM 4064 N N . ILE A 1 520 ? 26.955 -24.917 -20.965 1.00 88.50 520 ILE A N 1
ATOM 4065 C CA . ILE A 1 520 ? 26.285 -24.469 -22.192 1.00 88.50 520 ILE A CA 1
ATOM 4066 C C . ILE A 1 520 ? 24.999 -25.275 -22.423 1.00 88.50 520 ILE A C 1
ATOM 4068 O O . ILE A 1 520 ? 23.948 -24.689 -22.683 1.00 88.50 520 ILE A O 1
ATOM 4072 N N . GLY A 1 521 ? 25.058 -26.604 -22.272 1.00 84.56 521 GLY A N 1
ATOM 4073 C CA . GLY A 1 521 ? 23.916 -27.492 -22.513 1.00 84.56 521 GLY A CA 1
ATOM 4074 C C . GLY A 1 521 ? 22.757 -27.332 -21.526 1.00 84.56 521 GLY A C 1
ATOM 4075 O O . GLY A 1 521 ? 21.616 -27.611 -21.878 1.00 84.56 521 GLY A O 1
ATOM 4076 N N . ARG A 1 522 ? 23.019 -26.839 -20.308 1.00 83.69 522 ARG A N 1
ATOM 4077 C CA . ARG A 1 522 ? 21.993 -26.611 -19.272 1.00 83.69 522 ARG A CA 1
ATOM 4078 C C . ARG A 1 522 ? 21.271 -25.263 -19.391 1.00 83.69 522 ARG A C 1
ATOM 4080 O O . ARG A 1 522 ? 20.351 -25.003 -18.618 1.00 83.69 522 ARG A O 1
ATOM 4087 N N . ARG A 1 523 ? 21.685 -24.373 -20.302 1.00 83.62 523 ARG A N 1
ATOM 4088 C CA . ARG A 1 523 ? 21.078 -23.036 -20.430 1.00 83.62 523 ARG A CA 1
ATOM 4089 C C . ARG A 1 523 ? 19.724 -23.104 -21.124 1.00 83.62 523 ARG A C 1
ATOM 4091 O O . ARG A 1 523 ? 19.538 -23.839 -22.092 1.00 83.62 523 ARG A O 1
ATOM 4098 N N . GLN A 1 524 ? 18.809 -22.239 -20.689 1.00 78.75 524 GLN A N 1
ATOM 4099 C CA . GLN A 1 524 ? 17.609 -21.933 -21.459 1.00 78.75 524 GLN A CA 1
ATOM 4100 C C . GLN A 1 524 ? 18.033 -21.457 -22.854 1.00 78.75 524 GLN A C 1
ATOM 4102 O O . GLN A 1 524 ? 18.896 -20.588 -22.978 1.00 78.75 524 GLN A O 1
ATOM 4107 N N . ASN A 1 525 ? 17.462 -22.066 -23.895 1.00 86.56 525 ASN A N 1
ATOM 4108 C CA . ASN A 1 525 ? 17.833 -21.840 -25.296 1.00 86.56 525 ASN A CA 1
ATOM 4109 C C . ASN A 1 525 ? 19.287 -22.231 -25.655 1.00 86.56 525 ASN A C 1
ATOM 4111 O O . ASN A 1 525 ? 19.807 -21.808 -26.688 1.00 86.56 525 ASN A O 1
ATOM 4115 N N . GLY A 1 526 ? 19.947 -23.071 -24.848 1.00 86.19 526 GLY A N 1
ATOM 4116 C CA . GLY A 1 526 ? 21.342 -23.484 -25.048 1.00 86.19 526 GLY A CA 1
ATOM 4117 C C . GLY A 1 526 ? 21.624 -24.156 -26.398 1.00 86.19 526 GLY A C 1
ATOM 4118 O O . GLY A 1 526 ? 22.741 -24.061 -26.894 1.00 86.19 526 GLY A O 1
ATOM 4119 N N . ALA A 1 527 ? 20.616 -24.745 -27.051 1.00 89.75 527 ALA A N 1
ATOM 4120 C CA . ALA A 1 527 ? 20.744 -25.361 -28.376 1.00 89.75 527 ALA A CA 1
ATOM 4121 C C . ALA A 1 527 ? 21.274 -24.395 -29.456 1.00 89.75 527 ALA A C 1
ATOM 4123 O O . ALA A 1 527 ? 22.078 -24.792 -30.300 1.00 89.75 527 ALA A O 1
ATOM 4124 N N . PHE A 1 528 ? 20.891 -23.113 -29.408 1.00 90.12 528 PHE A N 1
ATOM 4125 C CA . PHE A 1 528 ? 21.398 -22.104 -30.347 1.00 90.12 528 PHE A CA 1
ATOM 4126 C C . PHE A 1 528 ? 22.883 -21.810 -30.117 1.00 90.12 528 PHE A C 1
ATOM 4128 O O . PHE A 1 528 ? 23.660 -21.689 -31.065 1.00 90.12 528 PHE A O 1
ATOM 4135 N N . LEU A 1 529 ? 23.288 -21.762 -28.847 1.00 90.56 529 LEU A N 1
ATOM 4136 C CA . LEU A 1 529 ? 24.675 -21.557 -28.456 1.00 90.56 529 LEU A CA 1
ATOM 4137 C C . LEU A 1 529 ? 25.548 -22.774 -28.794 1.00 90.56 529 LEU A C 1
ATOM 4139 O O . LEU A 1 529 ? 26.673 -22.596 -29.252 1.00 90.56 529 LEU A O 1
ATOM 4143 N N . ILE A 1 530 ? 25.012 -23.991 -28.639 1.00 92.56 530 ILE A N 1
ATOM 4144 C CA . ILE A 1 530 ? 25.646 -25.242 -29.080 1.00 92.56 530 ILE A CA 1
ATOM 4145 C C . ILE A 1 530 ? 25.905 -25.199 -30.584 1.00 92.56 530 ILE A C 1
ATOM 4147 O O . ILE A 1 530 ? 27.040 -25.391 -31.004 1.00 92.56 530 ILE A O 1
ATOM 4151 N N . LYS A 1 531 ? 24.891 -24.872 -31.392 1.00 91.00 531 LYS A N 1
ATOM 4152 C CA . LYS A 1 531 ? 25.027 -24.811 -32.854 1.00 91.00 531 LYS A CA 1
ATOM 4153 C C . LYS A 1 531 ? 26.108 -23.816 -33.292 1.00 91.00 531 LYS A C 1
ATOM 4155 O O . LYS A 1 531 ? 26.919 -24.124 -34.162 1.00 91.00 531 LYS A O 1
ATOM 4160 N N . ALA A 1 532 ? 26.156 -22.637 -32.668 1.00 89.12 532 ALA A N 1
ATOM 4161 C CA . ALA A 1 532 ? 27.189 -21.639 -32.949 1.00 89.12 532 ALA A CA 1
ATOM 4162 C C . ALA A 1 532 ? 28.585 -22.078 -32.473 1.00 89.12 532 ALA A C 1
ATOM 4164 O O . ALA A 1 532 ? 29.590 -21.788 -33.128 1.00 89.12 532 ALA A O 1
ATOM 4165 N N . TRP A 1 533 ? 28.662 -22.813 -31.361 1.00 94.00 533 TRP A N 1
ATOM 4166 C CA . TRP A 1 533 ? 29.898 -23.430 -30.888 1.00 94.00 533 TRP A CA 1
ATOM 4167 C C . TRP A 1 533 ? 30.405 -24.497 -31.869 1.00 94.00 533 TRP A C 1
ATOM 4169 O O . TRP A 1 533 ? 31.563 -24.433 -32.278 1.00 94.00 533 TRP A O 1
ATOM 4179 N N . GLU A 1 534 ? 29.544 -25.412 -32.326 1.00 92.25 534 GLU A N 1
ATOM 4180 C CA . GLU A 1 534 ? 29.892 -26.473 -33.286 1.00 92.25 534 GLU A CA 1
ATOM 4181 C C . GLU A 1 534 ? 30.353 -25.890 -34.623 1.00 92.25 534 GLU A C 1
ATOM 4183 O O . GLU A 1 534 ? 31.362 -26.330 -35.176 1.00 92.25 534 GLU A O 1
ATOM 4188 N N . ALA A 1 535 ? 29.667 -24.847 -35.105 1.00 89.19 535 ALA A N 1
ATOM 4189 C CA . ALA A 1 535 ? 30.054 -24.118 -36.310 1.00 89.19 535 ALA A CA 1
ATOM 4190 C C . ALA A 1 535 ? 31.444 -23.470 -36.181 1.00 89.19 535 ALA A C 1
ATOM 4192 O O . ALA A 1 535 ? 32.199 -23.412 -37.152 1.00 89.19 535 ALA A O 1
ATOM 4193 N N . THR A 1 536 ? 31.801 -23.013 -34.976 1.00 90.94 536 THR A N 1
ATOM 4194 C CA . THR A 1 536 ? 33.081 -22.344 -34.713 1.00 90.94 536 THR A CA 1
ATOM 4195 C C . THR A 1 536 ? 34.231 -23.339 -34.546 1.00 90.94 536 THR A C 1
ATOM 4197 O O . THR A 1 536 ? 35.293 -23.157 -35.136 1.00 90.94 536 THR A O 1
ATOM 4200 N N . VAL A 1 537 ? 34.029 -24.398 -33.756 1.00 92.38 537 VAL A N 1
ATOM 4201 C CA . VAL A 1 537 ? 35.074 -25.380 -33.407 1.00 92.38 537 VAL A CA 1
ATOM 4202 C C . VAL A 1 537 ? 35.189 -26.495 -34.457 1.00 92.38 537 VAL A C 1
ATOM 4204 O O . VAL A 1 537 ? 36.195 -27.200 -34.496 1.00 92.38 537 VAL A O 1
ATOM 4207 N N . LYS A 1 538 ? 34.192 -26.637 -35.344 1.00 91.56 538 LYS A N 1
ATOM 4208 C CA . LYS A 1 538 ? 34.093 -27.702 -36.361 1.00 91.56 538 LYS A CA 1
ATOM 4209 C C . LYS A 1 538 ? 34.164 -29.106 -35.750 1.00 91.56 538 LYS A C 1
ATOM 4211 O O . LYS A 1 538 ? 34.768 -30.017 -36.312 1.00 91.56 538 LYS A O 1
ATOM 4216 N N . GLN A 1 539 ? 33.553 -29.274 -34.579 1.00 86.81 539 GLN A N 1
ATOM 4217 C CA . GLN A 1 539 ? 33.459 -30.541 -33.855 1.00 86.81 539 GLN A CA 1
ATOM 4218 C C . GLN A 1 539 ? 32.034 -30.734 -33.329 1.00 86.81 539 GLN A C 1
ATOM 4220 O O . GLN A 1 539 ? 31.402 -29.744 -32.960 1.00 86.81 539 GLN A O 1
ATOM 4225 N N . PRO A 1 540 ? 31.532 -31.980 -33.248 1.00 87.50 540 PRO A N 1
ATOM 4226 C CA . PRO A 1 540 ? 30.227 -32.249 -32.661 1.00 87.50 540 PRO A CA 1
ATOM 4227 C C . PRO A 1 540 ? 30.243 -31.978 -31.154 1.00 87.50 540 PRO A C 1
ATOM 4229 O O . PRO A 1 540 ? 31.197 -32.318 -30.441 1.00 87.50 540 PRO A O 1
ATOM 4232 N N . PHE A 1 541 ? 29.158 -31.409 -30.650 1.00 87.00 541 PHE A N 1
ATOM 4233 C CA . PHE A 1 541 ? 28.978 -31.132 -29.239 1.00 87.00 541 PHE A CA 1
ATOM 4234 C C . PHE A 1 541 ? 28.637 -32.421 -28.492 1.00 87.00 541 PHE A C 1
ATOM 4236 O O . PHE A 1 541 ? 27.498 -32.879 -28.459 1.00 87.00 541 PHE A O 1
ATOM 4243 N N . ARG A 1 542 ? 29.650 -33.033 -27.877 1.00 83.81 542 ARG A N 1
ATOM 4244 C CA . ARG A 1 542 ? 29.479 -34.175 -26.972 1.00 83.81 542 ARG A CA 1
ATOM 4245 C C . ARG A 1 542 ? 29.716 -33.711 -25.541 1.00 83.81 542 ARG A C 1
ATOM 4247 O O . ARG A 1 542 ? 30.854 -33.413 -25.182 1.00 83.81 542 ARG A O 1
ATOM 4254 N N . SER A 1 543 ? 28.665 -33.648 -24.724 1.00 70.69 543 SER A N 1
ATOM 4255 C CA . SER A 1 543 ? 28.829 -33.537 -23.273 1.00 70.69 543 SER A CA 1
ATOM 4256 C C . SER A 1 543 ? 29.327 -34.889 -22.763 1.00 70.69 543 SER A C 1
ATOM 4258 O O . SER A 1 543 ? 28.575 -35.861 -22.738 1.00 70.69 543 SER A O 1
ATOM 4260 N N . SER A 1 544 ? 30.610 -34.994 -22.430 1.00 50.91 544 SER A N 1
ATOM 4261 C CA . SER A 1 544 ? 31.167 -36.203 -21.823 1.00 50.91 544 SER A CA 1
ATOM 4262 C C . SER A 1 544 ? 30.496 -36.450 -20.467 1.00 50.91 544 SER A C 1
ATOM 4264 O O . SER A 1 544 ? 30.770 -35.725 -19.515 1.00 50.91 544 SER A O 1
ATOM 4266 N N . GLY A 1 545 ? 29.624 -37.460 -20.404 1.00 50.09 545 GLY A N 1
ATOM 4267 C CA . GLY A 1 545 ? 28.993 -37.958 -19.182 1.00 50.09 545 GLY A CA 1
ATOM 4268 C C . GLY A 1 545 ? 27.802 -37.129 -18.702 1.00 50.09 545 GLY A C 1
ATOM 4269 O O . GLY A 1 545 ? 27.944 -35.981 -18.291 1.00 50.09 545 GLY A O 1
ATOM 4270 N N . THR A 1 546 ? 26.616 -37.735 -18.678 1.00 41.06 546 THR A N 1
ATOM 4271 C CA . THR A 1 546 ? 25.606 -37.397 -17.670 1.00 41.06 546 THR A CA 1
ATOM 4272 C C . THR A 1 546 ? 26.213 -37.709 -16.303 1.00 41.06 546 THR A C 1
ATOM 4274 O O . THR A 1 546 ? 26.481 -38.882 -16.043 1.00 41.06 546 THR A O 1
ATOM 4277 N N . PRO A 1 547 ? 26.460 -36.726 -15.419 1.00 40.81 547 PRO A N 1
ATOM 4278 C CA . PRO A 1 547 ? 26.678 -37.060 -14.025 1.00 40.81 547 PRO A CA 1
ATOM 4279 C C . PRO A 1 547 ? 25.354 -37.627 -13.508 1.00 40.81 547 PRO A C 1
ATOM 4281 O O . PRO A 1 547 ? 24.303 -37.016 -13.730 1.00 40.81 547 PRO A O 1
ATOM 4284 N N . GLU A 1 548 ? 25.394 -38.771 -12.826 1.00 35.31 548 GLU A N 1
ATOM 4285 C CA . GLU A 1 548 ? 24.323 -39.119 -11.892 1.00 35.31 548 GLU A CA 1
ATOM 4286 C C . GLU A 1 548 ? 24.036 -37.906 -10.990 1.00 35.31 548 GLU A C 1
ATOM 4288 O O . GLU A 1 548 ? 24.961 -37.137 -10.698 1.00 35.31 548 GLU A O 1
ATOM 4293 N N . PRO A 1 549 ? 22.781 -37.690 -10.559 1.00 33.06 549 PRO A N 1
ATOM 4294 C CA . PRO A 1 549 ? 22.445 -36.604 -9.654 1.00 33.06 549 PRO A CA 1
ATOM 4295 C C . PRO A 1 549 ? 23.099 -36.870 -8.294 1.00 33.06 549 PRO A C 1
ATOM 4297 O O . PRO A 1 549 ? 22.485 -37.410 -7.378 1.00 33.06 549 PRO A O 1
ATOM 4300 N N . SER A 1 550 ? 24.368 -36.493 -8.148 1.00 33.44 550 SER A N 1
ATOM 4301 C CA . SER A 1 550 ? 25.008 -36.392 -6.852 1.00 33.44 550 SER A CA 1
ATOM 4302 C C . SER A 1 550 ? 24.301 -35.269 -6.106 1.00 33.44 550 SER A C 1
ATOM 4304 O O . SER A 1 550 ? 24.357 -34.096 -6.483 1.00 33.44 550 SER A O 1
ATOM 4306 N N . ALA A 1 551 ? 23.562 -35.655 -5.066 1.00 30.92 551 ALA A N 1
ATOM 4307 C CA . ALA A 1 551 ? 23.029 -34.728 -4.091 1.00 30.92 551 ALA A CA 1
ATOM 4308 C C . ALA A 1 551 ? 24.159 -33.779 -3.683 1.00 30.92 551 ALA A C 1
ATOM 4310 O O . ALA A 1 551 ? 25.235 -34.215 -3.266 1.00 30.92 551 ALA A O 1
ATOM 4311 N N . LEU A 1 552 ? 23.926 -32.481 -3.850 1.00 31.23 552 LEU A N 1
ATOM 4312 C CA . LEU A 1 552 ? 24.823 -31.447 -3.373 1.00 31.23 552 LEU A CA 1
ATOM 4313 C C . LEU A 1 552 ? 24.831 -31.528 -1.837 1.00 31.23 552 LEU A C 1
ATOM 4315 O O . LEU A 1 552 ? 24.021 -30.892 -1.167 1.00 31.23 552 LEU A O 1
ATOM 4319 N N . VAL A 1 553 ? 25.704 -32.360 -1.269 1.00 30.16 553 VAL A N 1
ATOM 4320 C CA . VAL A 1 553 ? 25.957 -32.385 0.171 1.00 30.16 553 VAL A CA 1
ATOM 4321 C C . VAL A 1 553 ? 26.754 -31.127 0.484 1.00 30.16 553 VAL A C 1
ATOM 4323 O O . VAL A 1 553 ? 27.960 -31.058 0.257 1.00 30.16 553 VAL A O 1
ATOM 4326 N N . ILE A 1 554 ? 26.058 -30.100 0.964 1.00 32.00 554 ILE A N 1
ATOM 4327 C CA . ILE A 1 554 ? 26.684 -28.902 1.519 1.00 32.00 554 ILE A CA 1
ATOM 4328 C C . ILE A 1 554 ? 27.408 -29.335 2.806 1.00 32.00 554 ILE A C 1
ATOM 4330 O O . ILE A 1 554 ? 26.753 -29.863 3.709 1.00 32.00 554 ILE A O 1
ATOM 4334 N N . PRO A 1 555 ? 28.736 -29.147 2.932 1.00 30.86 555 PRO A N 1
ATOM 4335 C CA . PRO A 1 555 ? 29.450 -29.492 4.155 1.00 30.86 555 PRO A CA 1
ATOM 4336 C C . PRO A 1 555 ? 28.905 -28.699 5.349 1.00 30.86 555 PRO A C 1
ATOM 4338 O O . PRO A 1 555 ? 28.684 -27.491 5.254 1.00 30.86 555 PRO A O 1
ATOM 4341 N N . ALA A 1 556 ? 28.764 -29.359 6.501 1.00 31.64 556 ALA A N 1
ATOM 4342 C CA . ALA A 1 556 ? 28.260 -28.779 7.753 1.00 31.64 556 ALA A CA 1
ATOM 4343 C C . ALA A 1 556 ? 29.046 -27.547 8.265 1.00 31.64 556 ALA A C 1
ATOM 4345 O O . ALA A 1 556 ? 28.591 -26.862 9.176 1.00 31.64 556 ALA A O 1
ATOM 4346 N N . ALA A 1 557 ? 30.186 -27.211 7.654 1.00 35.34 557 ALA A N 1
ATOM 4347 C CA . ALA A 1 557 ? 30.964 -26.006 7.940 1.00 35.34 557 ALA A CA 1
ATOM 4348 C C . ALA A 1 557 ? 30.276 -24.685 7.519 1.00 35.34 557 ALA A C 1
ATOM 4350 O O . ALA A 1 557 ? 30.773 -23.614 7.859 1.00 35.34 557 ALA A O 1
ATOM 4351 N N . TYR A 1 558 ? 29.141 -24.734 6.806 1.00 31.73 558 TYR A N 1
ATOM 4352 C CA . TYR A 1 558 ? 28.387 -23.539 6.388 1.00 31.73 558 TYR A CA 1
ATOM 4353 C C . TYR A 1 558 ? 27.434 -22.969 7.453 1.00 31.73 558 TYR A C 1
ATOM 4355 O O . TYR A 1 558 ? 26.908 -21.869 7.281 1.00 31.73 558 TYR A O 1
ATOM 4363 N N . PHE A 1 559 ? 27.237 -23.670 8.572 1.00 36.28 559 PHE A N 1
ATOM 4364 C CA . PHE A 1 559 ? 26.532 -23.140 9.736 1.00 36.28 559 PHE A CA 1
ATOM 4365 C C . PHE A 1 559 ? 27.540 -22.960 10.863 1.00 36.28 559 PHE A C 1
ATOM 4367 O O . PHE A 1 559 ? 27.946 -23.923 11.510 1.00 36.28 559 PHE A O 1
ATOM 4374 N N . GLY A 1 560 ? 27.969 -21.715 11.078 1.00 31.36 560 GLY A N 1
ATOM 4375 C CA . GLY A 1 560 ? 28.830 -21.368 12.203 1.00 31.36 560 GLY A CA 1
ATOM 4376 C C . GLY A 1 560 ? 28.249 -21.919 13.505 1.00 31.36 560 GLY A C 1
ATOM 4377 O O . GLY A 1 560 ? 27.074 -21.714 13.820 1.00 31.36 560 GLY A O 1
ATOM 4378 N N . THR A 1 561 ? 29.068 -22.650 14.253 1.00 29.77 561 THR A N 1
ATOM 4379 C CA . THR A 1 561 ? 28.692 -23.213 15.545 1.00 29.77 561 THR A CA 1
ATOM 4380 C C . THR A 1 561 ? 28.327 -22.096 16.519 1.00 29.77 561 THR A C 1
ATOM 4382 O O . THR A 1 561 ? 29.142 -21.226 16.829 1.00 29.77 561 THR A O 1
ATOM 4385 N N . LYS A 1 562 ? 27.097 -22.150 17.041 1.00 36.28 562 LYS A N 1
ATOM 4386 C CA . LYS A 1 562 ? 26.687 -21.435 18.252 1.00 36.28 562 LYS A CA 1
ATOM 4387 C C . LYS A 1 562 ? 27.581 -21.876 19.412 1.00 36.28 562 LYS A C 1
ATOM 4389 O O . LYS A 1 562 ? 27.447 -23.009 19.859 1.00 36.28 562 LYS A O 1
ATOM 4394 N N . ASN A 1 563 ? 28.462 -20.990 19.871 1.00 34.75 563 ASN A N 1
ATOM 4395 C CA . ASN A 1 563 ? 28.769 -20.710 21.281 1.00 34.75 563 ASN A CA 1
ATOM 4396 C C . ASN A 1 563 ? 30.139 -20.041 21.398 1.00 34.75 563 ASN A C 1
ATOM 4398 O O . ASN A 1 563 ? 31.149 -20.729 21.368 1.00 34.75 563 ASN A O 1
ATOM 4402 N N . THR A 1 564 ? 30.146 -18.726 21.620 1.00 28.97 564 THR A N 1
ATOM 4403 C CA . THR A 1 564 ? 31.004 -18.059 22.615 1.00 28.97 564 THR A CA 1
ATOM 4404 C C . THR A 1 564 ? 30.558 -16.602 22.752 1.00 28.97 564 THR A C 1
ATOM 4406 O O . THR A 1 564 ? 30.862 -15.739 21.936 1.00 28.97 564 THR A O 1
ATOM 4409 N N . MET A 1 565 ? 29.816 -16.316 23.825 1.00 34.72 565 MET A N 1
ATOM 4410 C CA . MET A 1 565 ? 29.852 -14.991 24.436 1.00 34.72 565 MET A CA 1
ATOM 4411 C C . MET A 1 565 ? 31.215 -14.834 25.120 1.00 34.72 565 MET A C 1
ATOM 4413 O O . MET A 1 565 ? 31.513 -15.588 26.042 1.00 34.72 565 MET A O 1
ATOM 4417 N N . SER A 1 566 ? 32.039 -13.887 24.671 1.00 31.20 566 SER A N 1
ATOM 4418 C CA . SER A 1 566 ? 32.950 -13.073 25.500 1.00 31.20 566 SER A CA 1
ATOM 4419 C C . SER A 1 566 ? 33.882 -12.232 24.619 1.00 31.20 566 SER A C 1
ATOM 4421 O O . SER A 1 566 ? 34.480 -12.730 23.673 1.00 31.20 566 SER A O 1
ATOM 4423 N N . GLY A 1 567 ? 34.024 -10.946 24.958 1.00 26.73 567 GLY A N 1
ATOM 4424 C CA . GLY A 1 567 ? 35.114 -10.096 24.469 1.00 26.73 567 GLY A CA 1
ATOM 4425 C C . GLY A 1 567 ? 34.739 -9.068 23.402 1.00 26.73 567 GLY A C 1
ATOM 4426 O O . GLY A 1 567 ? 35.189 -9.156 22.265 1.00 26.73 567 GLY A O 1
ATOM 4427 N N . PHE A 1 568 ? 33.998 -8.025 23.786 1.00 31.89 568 PHE A N 1
ATOM 4428 C CA . PHE A 1 568 ? 34.036 -6.758 23.053 1.00 31.89 568 PHE A CA 1
ATOM 4429 C C . PHE A 1 568 ? 35.452 -6.167 23.170 1.00 31.89 568 PHE A C 1
ATOM 4431 O O . PHE A 1 568 ? 35.840 -5.668 24.226 1.00 31.89 568 PHE A O 1
ATOM 4438 N N . LYS A 1 569 ? 36.223 -6.210 22.081 1.00 29.92 569 LYS A N 1
ATOM 4439 C CA . LYS A 1 569 ? 37.328 -5.278 21.834 1.00 29.92 569 LYS A CA 1
ATOM 4440 C C . LYS A 1 569 ? 37.129 -4.625 20.472 1.00 29.92 569 LYS A C 1
ATOM 4442 O O . LYS A 1 569 ? 36.770 -5.274 19.496 1.00 29.92 569 LYS A O 1
ATOM 4447 N N . ASN A 1 570 ? 37.318 -3.312 20.485 1.00 38.34 570 ASN A N 1
ATOM 4448 C CA . ASN A 1 570 ? 37.117 -2.369 19.398 1.00 38.34 570 ASN A CA 1
ATOM 4449 C C . ASN A 1 570 ? 37.770 -2.825 18.088 1.00 38.34 570 ASN A C 1
ATOM 4451 O O . ASN A 1 570 ? 38.988 -2.934 18.022 1.00 38.34 570 ASN A O 1
ATOM 4455 N N . ASN A 1 571 ? 36.954 -2.979 17.045 1.00 26.44 571 ASN A N 1
ATOM 4456 C CA . ASN A 1 571 ? 37.386 -2.858 15.655 1.00 26.44 571 ASN A CA 1
ATOM 4457 C C . ASN A 1 571 ? 36.542 -1.765 14.988 1.00 26.44 571 ASN A C 1
ATOM 4459 O O . ASN A 1 571 ? 35.580 -2.002 14.259 1.00 26.44 571 ASN A O 1
ATOM 4463 N N . THR A 1 572 ? 36.891 -0.523 15.311 1.00 34.06 572 THR A N 1
ATOM 4464 C CA . THR A 1 572 ? 36.768 0.607 14.391 1.00 34.06 572 THR A CA 1
ATOM 4465 C C . THR A 1 572 ? 37.715 0.340 13.233 1.00 34.06 572 THR A C 1
ATOM 4467 O O . THR A 1 572 ? 38.896 0.604 13.380 1.00 34.06 572 THR A O 1
ATOM 4470 N N . ASP A 1 573 ? 37.219 -0.289 12.169 1.00 34.62 573 ASP A N 1
ATOM 4471 C CA . ASP A 1 573 ? 37.612 -0.043 10.775 1.00 34.62 573 ASP A CA 1
ATOM 4472 C C . ASP A 1 573 ? 37.013 -1.128 9.882 1.00 34.62 573 ASP A C 1
ATOM 4474 O O . ASP A 1 573 ? 37.511 -2.243 9.790 1.00 34.62 573 ASP A O 1
ATOM 4478 N N . LEU A 1 574 ? 35.859 -0.776 9.308 1.00 30.86 574 LEU A N 1
ATOM 4479 C CA . LEU A 1 574 ? 35.229 -1.248 8.065 1.00 30.86 574 LEU A CA 1
ATOM 4480 C C . LEU A 1 574 ? 33.752 -0.835 8.147 1.00 30.86 574 LEU A C 1
ATOM 4482 O O . LEU A 1 574 ? 32.836 -1.644 8.284 1.00 30.86 574 LEU A O 1
ATOM 4486 N N . ARG A 1 575 ? 33.513 0.484 8.114 1.00 29.56 575 ARG A N 1
ATOM 4487 C CA . ARG A 1 575 ? 32.169 1.052 7.963 1.00 29.56 575 ARG A CA 1
ATOM 4488 C C . ARG A 1 575 ? 31.693 0.796 6.532 1.00 29.56 575 ARG A C 1
ATOM 4490 O O . ARG A 1 575 ? 31.807 1.664 5.674 1.00 29.56 575 ARG A O 1
ATOM 4497 N N . GLN A 1 576 ? 31.155 -0.391 6.271 1.00 31.48 576 GLN A N 1
ATOM 4498 C CA . GLN A 1 576 ? 30.277 -0.574 5.121 1.00 31.48 576 GLN A CA 1
ATOM 4499 C C . GLN A 1 576 ? 28.991 0.216 5.394 1.00 31.48 576 GLN A C 1
ATOM 4501 O O . GLN A 1 576 ? 28.353 0.054 6.436 1.00 31.48 576 GLN A O 1
ATOM 4506 N N . ALA A 1 577 ? 28.669 1.153 4.504 1.00 34.81 577 ALA A N 1
ATOM 4507 C CA . ALA A 1 577 ? 27.471 1.974 4.606 1.00 34.81 577 ALA A CA 1
ATOM 4508 C C . ALA A 1 577 ? 26.214 1.089 4.678 1.00 34.81 577 ALA A C 1
ATOM 4510 O O . ALA A 1 577 ? 26.111 0.094 3.965 1.00 34.81 577 ALA A O 1
ATOM 4511 N N . ALA A 1 578 ? 25.249 1.463 5.523 1.00 32.34 578 ALA A N 1
ATOM 4512 C CA . ALA A 1 578 ? 23.940 0.817 5.541 1.00 32.34 578 ALA A CA 1
ATOM 4513 C C . ALA A 1 578 ? 23.225 1.016 4.180 1.00 32.34 578 ALA A C 1
ATOM 4515 O O . ALA A 1 578 ? 23.224 2.152 3.686 1.00 32.34 578 ALA A O 1
ATOM 4516 N N . PRO A 1 579 ? 22.625 -0.040 3.595 1.00 30.02 579 PRO A N 1
ATOM 4517 C CA . PRO A 1 579 ? 21.882 0.040 2.333 1.00 30.02 579 PRO A CA 1
ATOM 4518 C C . PRO A 1 579 ? 20.601 0.885 2.460 1.00 30.02 579 PRO A C 1
ATOM 4520 O O . PRO A 1 579 ? 19.984 0.939 3.527 1.00 30.02 579 PRO A O 1
ATOM 4523 N N . GLU A 1 580 ? 20.209 1.584 1.388 1.00 36.84 580 GLU A N 1
ATOM 4524 C CA . GLU A 1 580 ? 19.102 2.557 1.404 1.00 36.84 580 GLU A CA 1
ATOM 4525 C C . GLU A 1 580 ? 17.695 1.920 1.514 1.00 36.84 580 GLU A C 1
ATOM 4527 O O . GLU A 1 580 ? 17.461 0.831 0.994 1.00 36.84 580 GLU A O 1
ATOM 4532 N N . PRO A 1 581 ? 16.672 2.641 2.033 1.00 34.69 581 PRO A N 1
ATOM 4533 C CA . PRO A 1 581 ? 15.264 2.200 2.047 1.00 34.69 581 PRO A CA 1
ATOM 4534 C C . PRO A 1 581 ? 14.623 1.960 0.663 1.00 34.69 581 PRO A C 1
ATOM 4536 O O . PRO A 1 581 ? 13.455 1.566 0.585 1.00 34.69 581 PRO A O 1
ATOM 4539 N N . ASN A 1 582 ? 15.363 2.245 -0.410 1.00 35.84 582 ASN A N 1
ATOM 4540 C CA . ASN A 1 582 ? 14.968 2.106 -1.811 1.00 35.84 582 ASN A CA 1
ATOM 4541 C C . ASN A 1 582 ? 15.686 0.932 -2.496 1.00 35.84 582 ASN A C 1
ATOM 4543 O O . ASN A 1 582 ? 15.436 0.673 -3.674 1.00 35.84 582 ASN A O 1
ATOM 4547 N N . GLU A 1 583 ? 16.579 0.239 -1.787 1.00 32.72 583 GLU A N 1
ATOM 4548 C CA . GLU A 1 583 ? 17.236 -0.956 -2.292 1.00 32.72 583 GLU A CA 1
ATOM 4549 C C . GLU A 1 583 ? 16.259 -2.127 -2.225 1.00 32.72 583 GLU A C 1
ATOM 4551 O O . GLU A 1 583 ? 15.986 -2.716 -1.183 1.00 32.72 583 GLU A O 1
ATOM 4556 N N . VAL A 1 584 ? 15.699 -2.436 -3.389 1.00 34.91 584 VAL A N 1
ATOM 4557 C CA . VAL A 1 584 ? 14.872 -3.617 -3.655 1.00 34.91 584 VAL A CA 1
ATOM 4558 C C . VAL A 1 584 ? 15.728 -4.898 -3.751 1.00 34.91 584 VAL A C 1
ATOM 4560 O O . VAL A 1 584 ? 15.185 -5.975 -3.947 1.00 34.91 584 VAL A O 1
ATOM 4563 N N . ASP A 1 585 ? 17.044 -4.843 -3.512 1.00 35.88 585 ASP A N 1
ATOM 4564 C CA . ASP A 1 585 ? 17.972 -5.897 -3.944 1.00 35.88 585 ASP A CA 1
ATOM 4565 C C . ASP A 1 585 ? 18.967 -6.372 -2.858 1.00 35.88 585 ASP A C 1
ATOM 4567 O O . ASP A 1 585 ? 20.173 -6.341 -3.089 1.00 35.88 585 ASP A O 1
ATOM 4571 N N . TRP A 1 586 ? 18.513 -6.854 -1.692 1.00 26.78 586 TRP A N 1
ATOM 4572 C CA . TRP A 1 586 ? 19.299 -7.793 -0.853 1.00 26.78 586 TRP A CA 1
ATOM 4573 C C . TRP A 1 586 ? 18.433 -8.349 0.295 1.00 26.78 586 TRP A C 1
ATOM 4575 O O . TRP A 1 586 ? 18.074 -7.613 1.208 1.00 26.78 586 TRP A O 1
ATOM 4585 N N . ILE A 1 587 ? 17.921 -9.585 0.261 1.00 28.73 587 ILE A N 1
ATOM 4586 C CA . ILE A 1 587 ? 18.489 -10.864 0.763 1.00 28.73 587 ILE A CA 1
ATOM 4587 C C . ILE A 1 587 ? 17.298 -11.846 0.589 1.00 28.73 587 ILE A C 1
ATOM 4589 O O . ILE A 1 587 ? 16.222 -11.534 1.088 1.00 28.73 587 ILE A O 1
ATOM 4593 N N . MET A 1 588 ? 17.292 -13.000 -0.082 1.00 22.14 588 MET A N 1
ATOM 4594 C CA . MET A 1 588 ? 18.259 -13.883 -0.735 1.00 22.14 588 MET A CA 1
ATOM 4595 C C . MET A 1 588 ? 17.534 -14.582 -1.916 1.00 22.14 588 MET A C 1
ATOM 4597 O O . MET A 1 588 ? 16.316 -14.529 -1.998 1.00 22.14 588 MET A O 1
ATOM 4601 N N . TRP A 1 589 ? 18.281 -15.278 -2.777 1.00 23.81 589 TRP A N 1
ATOM 4602 C CA . TRP A 1 589 ? 17.852 -16.042 -3.966 1.00 23.81 589 TRP A CA 1
ATOM 4603 C C . TRP A 1 589 ? 17.560 -15.189 -5.223 1.00 23.81 589 TRP A C 1
ATOM 4605 O O . TRP A 1 589 ? 16.468 -15.172 -5.771 1.00 23.81 589 TRP A O 1
ATOM 4615 N N . SER A 1 590 ? 18.542 -14.432 -5.722 1.00 25.41 590 SER A N 1
ATOM 4616 C CA . SER A 1 590 ? 19.466 -14.950 -6.750 1.00 25.41 590 SER A CA 1
ATOM 4617 C C . SER A 1 590 ? 20.333 -16.113 -6.278 1.00 25.41 590 SER A C 1
ATOM 4619 O O . SER A 1 590 ? 21.514 -15.990 -5.976 1.00 25.41 590 SER A O 1
ATOM 4621 N N . PHE A 1 591 ? 19.661 -17.240 -6.218 1.00 26.02 591 PHE A N 1
ATOM 4622 C CA . PHE A 1 591 ? 20.107 -18.569 -6.525 1.00 26.02 591 PHE A CA 1
ATOM 4623 C C . PHE A 1 591 ? 18.855 -18.985 -7.289 1.00 26.02 591 PHE A C 1
ATOM 4625 O O . PHE A 1 591 ? 17.752 -19.091 -6.770 1.00 26.02 591 PHE A O 1
ATOM 4632 N N . LEU A 1 592 ? 18.955 -19.045 -8.598 1.00 28.06 592 LEU A N 1
ATOM 4633 C CA . LEU A 1 592 ? 19.874 -19.940 -9.287 1.00 28.06 592 LEU A CA 1
ATOM 4634 C C . LEU A 1 592 ? 19.670 -19.617 -10.787 1.00 28.06 592 LEU A C 1
ATOM 4636 O O . LEU A 1 592 ? 18.952 -18.638 -11.113 1.00 28.06 592 LEU A O 1
#

Mean predicted aligned error: 16.32 Å

pLDDT: mean 76.27, std 20.63, range [22.14, 98.5]

Foldseek 3Di:
DLVLLLVLLVVVVVCCVVCVVQQVCPPPDQDPLLSVLQSLLQDADDDPNAGAEAEEAAEDAVCCRNVPDHLCDCPHDLLSVLVNVLVVVVLCVVVVHDPPDDCSVDRVSNNHRYHYLRHGHHDDDLLVSLVSVLSSCVVRLHQEYEYQALQRVLCQLQLSLGSFSDFPPCVLVQALPKDKHASPDPVVLLPDDPDDPPRPLSRIHIYHYHHHSCVPVQPDADVLNSQLRSLSVVSSVQLSVQLVVCVPDPDDSNRSSVSSVVCCVPPPVNVVSVVSNVVSSVVNVVVVVVVVVVPDDDDDPVNLVVLQVQLVVVQVLQFQDDAQQDPVQLSSLSVVLSSSNVLLCQLPHNVRSVVSSNVSRRDGGQAGSRLSSCVPDPDPSNLSSCSSNPRGDPPPDPVVSVVVSVVVSVCRVVGDDPDPCPPVVVVVVVVVVCPQPDAQLAQAFRWFQQDQQRKTWHWHDPDPPDIDIWIDGWHNVLHDDPPWIWGWHADPFAIAIAGSVRDGDDDDDDTDRGQGLVNLVPTDVSVRVQNNSCSHHVDHRDPPDDDDPDPPPDPPVVDPDDDDDDDDDDDPDDPPDRDDPPPPDDDDDVPD

Secondary structure (DSSP, 8-state):
-HHHHHHHHHHHHHHHHH-HHHHT-TTSPPPHHHHHHHHHHHSPP-BTTB--EEEEEEE--HHHHHS---SSSTTS-HHHHHHHHHHHHHHHHHTTPPTT----S--GGGTS-EEEEE-SS----HHHHHHHHHHHHHHH--SEEEE-SHHHHHHHHTTTS-TTSS-STTHHHHTT--EEEE---HHHHHTSPSSS----GGGEEEEEE---GGGGGSSPPPHHHHHHHHHHHHHHHHHHHHHHTTTTS---HHHHHHHHHHHHHH-HHHHHHHHHHHHHHHHHHHHHHHHHHTT-PPPPHHHHHHHHHHHHHHHHTTB--SSTT-HHHHHHHHHHHHHT-GGGGSSS-TT-HHHHHHHHHHSPTT-BSSHHHHHH--THHHHHHHHHH-PSS-TTSHHHHHHHHHHHHHHHHT---S-TT-HHHHHHHHHHGGGS--S-S--SSEEE---TTSEEEEEEE-SSS-EEEEEEE--GGGS-STT--EEEEEETTEEEEE-TTS-B---TTT--SEEEHHHHHTSTTHHHHHHHHHHHHTS----------------GGGS----------------PPPPPTT----SS----

Nearest PDB structures (foldseek):
  8dba-assembly1_I  TM=3.554E-01  e=3.456E+00  Cereibacter sphaeroides

Solvent-accessible surface area (backbone atoms only — not comparable to full-atom values): 33562 Å² total; per-residue (Å²): 112,68,65,63,55,51,50,53,54,49,51,55,51,49,50,38,67,78,36,18,78,61,30,58,34,72,86,48,83,86,52,72,60,37,54,51,34,54,50,57,32,47,42,78,34,64,56,95,88,35,25,50,52,29,40,32,39,52,52,46,48,51,65,42,61,78,51,55,56,48,50,53,29,90,87,22,51,74,30,24,27,50,51,40,50,49,52,53,53,52,52,31,57,79,68,72,49,65,92,84,76,82,83,75,94,66,60,69,46,66,59,36,19,36,48,41,53,29,83,41,67,35,95,65,59,62,60,65,36,26,50,56,46,30,53,48,45,62,68,60,54,34,47,26,36,37,16,32,18,68,58,42,30,5,19,42,54,12,36,44,65,37,63,59,28,48,58,81,77,65,43,70,76,47,41,45,47,75,41,81,26,44,46,59,57,66,72,61,62,72,73,53,75,92,87,65,90,78,64,64,56,82,42,44,26,38,34,26,24,29,70,39,56,54,61,60,74,51,45,92,67,61,68,40,54,57,51,36,48,46,45,31,49,49,47,54,50,50,52,38,50,53,43,60,77,55,61,91,50,94,64,51,65,57,57,48,51,51,49,37,52,48,46,50,75,65,41,68,68,46,48,50,52,53,50,54,38,54,53,29,44,54,52,32,49,52,56,49,49,61,58,47,70,78,60,76,73,83,81,50,71,67,61,23,52,55,45,29,50,57,16,50,62,54,51,61,80,42,38,35,52,53,55,53,70,30,71,61,18,50,54,47,43,50,52,53,62,64,49,40,47,53,66,67,34,58,60,41,45,86,89,38,54,68,65,40,49,56,51,54,24,64,42,53,55,50,27,44,63,48,41,64,18,51,78,65,29,62,76,68,53,33,55,55,51,42,72,56,50,27,71,60,86,60,76,82,43,72,64,53,38,50,54,54,46,52,55,52,38,49,51,39,68,73,28,75,66,82,60,95,63,31,73,65,56,39,44,52,46,61,53,50,66,41,80,61,51,68,76,55,66,52,34,69,68,34,51,45,68,47,36,90,74,9,38,30,78,46,52,32,78,74,50,100,90,40,72,45,71,32,77,48,77,44,45,54,83,64,33,54,83,81,85,62,56,35,24,30,31,52,48,101,68,27,37,33,37,22,39,78,88,66,45,71,47,80,67,87,95,78,62,64,39,52,47,34,51,63,59,45,66,71,38,71,63,20,68,62,56,48,54,20,37,28,66,55,62,73,46,84,89,71,65,83,67,84,74,72,88,70,74,84,76,75,65,76,81,79,60,80,79,92,81,78,94,80,79,97,71,91,77,93,80,77,86,74,78,69,64,58,102,79,64,89,80,83,82,81,69,99,67,127

Sequence (592 aa):
MPAKLLALFDDIFQFMDEHPALTGTTRIQLSPELKASIQAQATRAMMSGKVLLALLGKNITLEDFLSPRLFFSESGSRAGHLLYTLIQVLQRWELGLKAGTTNMGTRPAALFPFFDLIPWPRHEFATVLCDFLGQYLRIICPLIVMSCSHLTSSVLSANLMHDRGLPRTGFLNETGRPRLCNVMDPAQYENQPAGDDIRDQDLNIIVVPALHPGRDKYGPQPESLRRVMLLTLQVAVALADIARSVIDGDMSRVDLQTHILAKWNTTPEYKALAKALEEAKVLLQADWDKTNVSKRRIVTNQEREVRAFNAQTRAKAFVAEGPPRSAVRTAQALRLWRLNHPDLHLYLGRGQQDDWFDWAHSLAEGKSFFPPSVARAGGGGLARLCAQLQPGADASDPVVQQTVIEQAVERLRAGWKEDPFSSEKQAKRRLGWRKTGGLVETLNNLPVSVQARGRIVLGFKAGEDEFVNVELWASKTAVPDGRAIRKITATPDGINLLDEAGNVFKHDVSHIATWSKVDIGRRQNGAFLIKAWEATVKQPFRSSGTPEPSALVIPAAYFGTKNTMSGFKNNTDLRQAAPEPNEVDWIMWSFL

Radius of gyration: 28.11 Å; Cα contacts (8 Å, |Δi|>4): 803; chains: 1; bounding box: 73×66×75 Å